Protein 8WBR (pdb70)

InterPro domains:
  IPR006328 L-2-Haloacid dehalogenase [TIGR01428] (43-241)
  IPR006439 HAD hydrolase, subfamily IA [PR00413] (42-53)
  IPR006439 HAD hydrolase, subfamily IA [PR00413] (182-198)
  IPR006439 HAD hydrolase, subfamily IA [PR00413] (200-220)
  IPR006439 HAD hydrolase, subfamily IA [PR00413] (227-240)
  IPR006439 HAD hydrolase, subfamily IA [TIGR01493] (45-230)
  IPR006439 HAD hydrolase, subfamily IA [TIGR01549] (156-232)
  IPR023214 HAD superfamily [G3DSA:3.40.50.1000] (43-249)
  IPR036412 HAD-like superfamily [SSF56784] (43-272)
  IPR051540 S-2-haloalkanoic acid dehalogenase [PTHR43316] (42-272)

Solvent-accessible surface area: 20522 Å² total; per-residue (Å²): 86,42,101,0,0,0,0,10,5,43,0,0,0,0,11,2,29,30,0,0,23,121,62,0,78,60,10,1,76,129,80,74,22,158,20,85,10,45,50,2,4,77,76,0,39,52,52,20,108,70,68,30,63,75,21,89,138,66,125,59,100,73,38,44,16,39,112,3,9,16,43,0,0,59,15,3,2,87,113,36,132,27,0,98,78,3,91,71,72,29,41,71,83,0,18,35,11,6,17,89,6,66,38,44,143,23,0,38,68,0,0,51,43,0,86,92,104,17,20,0,0,0,0,3,38,18,1,0,10,6,4,0,63,5,9,61,119,21,80,8,38,25,12,1,5,0,0,0,19,21,37,153,28,18,10,68,39,79,111,0,1,89,16,0,17,76,1,0,50,16,116,21,93,38,0,0,0,0,0,10,45,22,92,0,0,88,17,0,69,215,73,36,2,67,0,0,0,0,2,14,74,120,4,57,2,89,148,110,206,43,80,32,123,89,41,189,70,24,51,65,66,0,85,21,0,53,72,0,0,39,92,16,44,2,132,192,84,44,101,0,0,0,0,9,5,37,0,0,0,0,13,4,30,25,3,0,21,126,74,0,100,48,18,12,81,124,102,65,45,94,32,82,15,59,60,1,5,93,68,1,62,54,56,21,156,53,40,45,73,47,27,130,69,66,124,53,113,73,32,46,21,38,157,7,5,34,61,0,0,59,32,6,4,87,111,38,126,36,0,93,85,8,87,78,66,28,44,74,91,1,18,40,12,5,19,92,3,79,30,35,144,26,0,39,64,0,0,52,40,0,88,92,108,19,17,0,0,0,0,2,39,14,2,0,11,6,4,0,59,5,8,61,120,20,80,8,40,26,10,3,5,0,0,0,21,21,46,152,30,30,9,70,29,81,108,0,0,87,16,0,16,71,1,0,48,19,109,19,91,36,0,1,0,0,0,12,44,32,100,1,0,86,13,0,71,187,71,37,2,72,0,0,0,0,3,14,68,140,4,75,10,99,150,86,205,40,82,34,130,92,54,190,69,23,50,65,61,0,83,21,0,49,70,0,0,41,90,17,41,2,138,186

Organism: Klebsiella oxytoca (NCBI:txid571)

Nearest PDB structures (foldseek):
  8wbt-assembly1_B  TM=9.938E-01  e=7.915E-47  Klebsiella sp. BK-58
  8wbr-assembly1_B  TM=9.989E-01  e=4.875E-46  Klebsiella sp. BK-58
  8wbs-assembly2_D  TM=9.950E-01  e=3.007E-40  Klebsiella sp. BK-58
  8wmt-assembly1_B  TM=9.712E-01  e=3.614E-31  Bradyrhizobium mercantei
  8wbk-assembly1_A  TM=9.270E-01  e=8.451E-26  Rhodococcus opacus

Sequence (472 aa):
GLKALFFDVQGTLVDFYSTITREGEAFSAVRGFQADWTTVTEQWRAEYRSRLDQVIKGERPWTTTDRIYREALDGILANHPWGASLNSADRDELNSLWSKLIPWDDTAPGLARLRSKYITSTLSNGSMASVLRISKLGALPFDAILTAELVRSSKPDPKVYQLALDSVGIEAHQAMMVACHKYDLQAAKRLGFKVAFIARPFEFGPNKKVDTKPEQYFDYYANSVVELAGMLGALEGLKALFFDVQGTLVDFYSTITREGEAFSAVRGFQADWTTVTEQWRAEYRSRLDQVIKGERPWTTTDRIYREALDGILANHPWGASLNSADRDELNSLWSKLIPWDDTAPGLARLRSKYITSTLSNGSMASVLRISKLGALPFDAILTAELVRSSKPDPKVYQLALDSVGIEAHQAMMVACHKYDLQAAKRLGFKVAFIARPFEFGPNKKVDTKPEQYFDYYANSVVELAGMLGALE

Radius of gyration: 23.88 Å; Cα contacts (8 Å, |Δi|>4): 832; chains: 2; bounding box: 72×47×54 Å

Foldseek 3Di:
DAAEEAEAPQLQWFQLQVLLQVVVQVLCPVLPDDDRRLVVVVQLVVLLVVVVVCCVVVVDPFDASLVSSLVSLVVVLVVDPCSVSQDSVSSNVSSLSLLATETDPQQQVLQVLVVVPHQYEYEAAHGQNSQVSNCVNRVRDHPYYHYCVVVRHHPPPVVSVVVVCVVVVHAACNYEYEYQDVSRRVSSVVRNHAYEHAHRQASSHDPDGDDQDDDPSHPYYYPHSNRVSVVVVRDD/DAAEEAEAPQLLWFQLQVLLQVVVVVLCVVVPDDDDSLVVVVQLVVQLVVVVVCCVVVNDPFDASLVSSLVSNVVVLVVPPCSVVQDSVSSNVSSLSLLQTHTDPQQQVLQVLVVVPHQYEYEYAHGQNSQVSNCVNHVRDHPYYAYCVVVSDGPPPVVSVVCVCVVVVHAALNYEYEYQDVSNQVSSVVRNHAYEHAPRCQNSHPPDDGDQDDDPSHPYYYNHSNRVSVVVVRDD

B-factor: mean 48.33, std 19.16, range [23.2, 154.5]

Secondary structure (DSSP, 8-state):
---EEEE--BTTTEEHHHHHHHHHHHHHHTTT----HHHHHHHHHHHHHHHHHHHHTTSS----HHHHHHHHHHHHHTTSTTSTTS-HHHHHHHHGGGGSPEEPTTHHHHHHHHHTTSEEEEEESS-HHHHHHHHHHHT---SEEEEGGGGT--TT-HHHHHHHHHHHT--GGGEEEEES-HHHHHHHHHTT-EEEEE--TTTT-TT--------TT-SEEESSHHHHHHHTT---/---EEEE--BTTTEEHHHHHHHHHHHHHHHHT----HHHHHHHHHHHHHHHHHHHHHTSS----HHHHHHHHHHHHHTTSGGGGGS-HHHHHHHHGGGGSPEEPTTHHHHHHHHHTTSEEEE-BSS-HHHHHHHHHHTT---SB--BGGGGT--TT-HHHHHHHHHHHT--GGGEEEEES-HHHHHHHHHTT-EEEEE--TTTT-SS--------TT-SEEESSHHHHHHHTT---

Structure (mmCIF, N/CA/C/O backbone):
data_8WBR
#
_entry.id   8WBR
#
_cell.length_a   66.300
_cell.length_b   84.749
_cell.length_c   92.851
_cell.angle_alpha   90.00
_cell.angle_beta   90.00
_cell.angle_gamma   90.00
#
_symmetry.space_group_name_H-M   'P 21 21 21'
#
loop_
_entity.id
_entity.type
_entity.pdbx_description
1 polymer '(S)-2-haloacid dehalogenase'
2 non-polymer 'CALCIUM ION'
3 water water
#
loop_
_atom_site.group_PDB
_atom_site.id
_atom_site.type_symbol
_atom_site.label_atom_id
_atom_site.label_alt_id
_atom_site.label_comp_id
_atom_site.label_asym_id
_atom_site.label_entity_id
_atom_site.label_seq_id
_atom_site.pdbx_PDB_ins_code
_atom_site.Cartn_x
_atom_site.Cart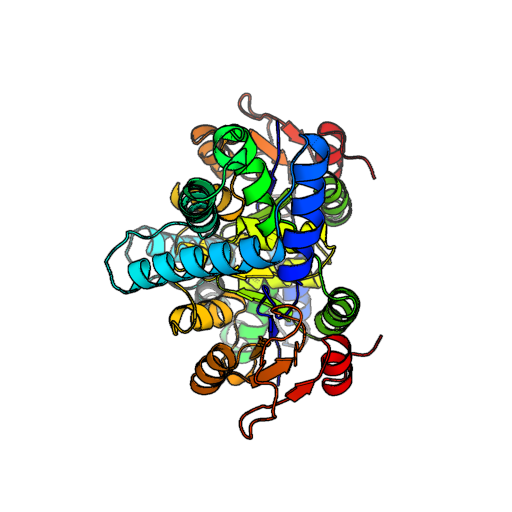n_y
_atom_site.Cartn_z
_atom_site.occupancy
_atom_site.B_iso_or_equiv
_atom_site.auth_seq_id
_atom_site.auth_comp_id
_atom_site.auth_asym_id
_atom_site.auth_atom_id
_atom_site.pdbx_PDB_model_num
ATOM 1 N N . GLY A 1 2 ? -8.774 10.255 -2.622 1.00 63.82 41 GLY A N 1
ATOM 2 C CA . GLY A 1 2 ? -8.872 10.789 -1.276 1.00 56.99 41 GLY A CA 1
ATOM 3 C C . GLY A 1 2 ? -8.321 9.854 -0.218 1.00 47.67 41 GLY A C 1
ATOM 4 O O . GLY A 1 2 ? -8.549 8.645 -0.264 1.00 45.29 41 GLY A O 1
ATOM 5 N N . LEU A 1 3 ? -7.590 10.418 0.739 1.00 46.46 42 LEU A N 1
ATOM 6 C CA . LEU A 1 3 ? -7.007 9.619 1.807 1.00 41.81 42 LEU A CA 1
ATOM 7 C C . LEU A 1 3 ? -8.092 9.140 2.764 1.00 43.05 42 LEU A C 1
ATOM 8 O O . LEU A 1 3 ? -8.978 9.904 3.158 1.00 50.22 42 LEU A O 1
ATOM 13 N N . LYS A 1 4 ? -8.017 7.867 3.142 1.00 41.78 43 LYS A N 1
ATOM 14 C CA . LYS A 1 4 ? -9.015 7.268 4.019 1.00 39.59 43 LYS A CA 1
ATOM 15 C C . LYS A 1 4 ? -8.426 6.635 5.268 1.00 36.21 43 LYS A C 1
ATOM 16 O O . LYS A 1 4 ? -9.019 6.745 6.344 1.00 33.88 43 LYS A O 1
ATOM 22 N N . ALA A 1 5 ? -7.275 5.974 5.166 1.00 34.23 44 ALA A N 1
ATOM 23 C CA . ALA A 1 5 ? -6.676 5.307 6.311 1.00 32.51 44 ALA A CA 1
ATOM 24 C C . ALA A 1 5 ? -5.200 5.654 6.417 1.00 32.15 44 ALA A C 1
ATOM 25 O O . ALA A 1 5 ? -4.501 5.766 5.405 1.00 29.80 44 ALA A O 1
ATOM 27 N N . LEU A 1 6 ? -4.738 5.824 7.652 1.00 28.51 45 LEU A N 1
ATOM 28 C CA . LEU A 1 6 ? -3.338 6.077 7.957 1.00 29.61 45 LEU A CA 1
ATOM 29 C C . LEU A 1 6 ? -2.797 4.909 8.764 1.00 30.81 45 LEU A C 1
ATOM 30 O O . LEU A 1 6 ? -3.417 4.489 9.747 1.00 29.15 45 LEU A O 1
ATOM 35 N N . PHE A 1 7 ? -1.648 4.385 8.348 1.00 32.86 46 PHE A N 1
ATOM 36 C CA . PHE A 1 7 ? -0.999 3.275 9.029 1.00 34.41 46 PHE A CA 1
ATOM 37 C C . PHE A 1 7 ? 0.341 3.747 9.568 1.00 31.23 46 PHE A C 1
ATOM 38 O O . PHE A 1 7 ? 1.138 4.338 8.831 1.00 26.98 46 PHE A O 1
ATOM 46 N N . PHE A 1 8 ? 0.582 3.490 10.848 1.00 27.68 47 PHE A N 1
ATOM 47 C CA . PHE A 1 8 ? 1.723 4.043 11.561 1.00 32.17 47 PHE A CA 1
ATOM 48 C C . PHE A 1 8 ? 2.703 2.941 11.935 1.00 30.03 47 PHE A C 1
ATOM 49 O O . PHE A 1 8 ? 2.307 1.909 12.488 1.00 25.36 47 PHE A O 1
ATOM 57 N N . ASP A 1 9 ? 3.976 3.163 11.631 1.00 30.16 48 ASP A N 1
ATOM 58 C CA . ASP A 1 9 ? 5.024 2.435 12.326 1.00 34.90 48 ASP A CA 1
ATOM 59 C C . ASP A 1 9 ? 5.036 2.879 13.784 1.00 30.98 48 ASP A C 1
ATOM 60 O O . ASP A 1 9 ? 4.626 3.995 14.116 1.00 23.54 48 ASP A O 1
ATOM 65 N N . VAL A 1 10 ? 5.483 1.990 14.667 1.00 25.95 49 VAL A N 1
ATOM 66 C CA . VAL A 1 10 ? 5.387 2.254 16.099 1.00 32.22 49 VAL A CA 1
ATOM 67 C C . VAL A 1 10 ? 6.764 2.541 16.684 1.00 30.11 49 VAL A C 1
ATOM 68 O O . VAL A 1 10 ? 7.054 3.671 17.092 1.00 28.93 49 VAL A O 1
ATOM 72 N N . GLN A 1 11 ? 7.614 1.519 16.735 1.00 29.76 50 GLN A N 1
ATOM 73 C CA . GLN A 1 11 ? 8.922 1.651 17.362 1.00 32.80 50 GLN A CA 1
ATOM 74 C C . GLN A 1 11 ? 9.755 2.700 16.637 1.00 33.03 50 GLN A C 1
ATOM 75 O O . GLN A 1 11 ? 10.028 2.571 15.439 1.00 35.61 50 GLN A O 1
ATOM 81 N N . GLY A 1 12 ? 10.147 3.734 17.360 1.00 33.21 51 GLY A N 1
ATOM 82 C CA . GLY A 1 12 ? 10.882 4.857 16.783 1.00 32.35 51 GLY A CA 1
ATOM 83 C C . GLY A 1 12 ? 9.991 5.930 16.194 1.00 33.95 51 GLY A C 1
ATOM 84 O O . GLY A 1 12 ? 10.151 7.111 16.498 1.00 28.61 51 GLY A O 1
ATOM 85 N N . THR A 1 13 ? 9.038 5.526 15.352 1.00 32.29 52 THR A N 1
ATOM 86 C CA . THR A 1 13 ? 8.151 6.492 14.714 1.00 28.51 52 THR A CA 1
ATOM 87 C C . THR A 1 13 ? 7.232 7.157 15.730 1.00 27.68 52 THR A C 1
ATOM 88 O O . THR A 1 13 ? 7.037 8.378 15.694 1.00 25.85 52 THR A O 1
ATOM 92 N N . LEU A 1 14 ? 6.669 6.374 16.651 1.00 25.41 53 LEU A N 1
ATOM 93 C CA . LEU A 1 14 ? 5.727 6.888 17.632 1.00 24.67 53 LEU A CA 1
ATOM 94 C C . LEU A 1 14 ? 6.221 6.814 19.067 1.00 28.74 53 LEU A C 1
ATOM 95 O O . LEU A 1 14 ? 5.741 7.591 19.900 1.00 29.09 53 LEU A O 1
ATOM 100 N N . VAL A 1 15 ? 7.148 5.913 19.384 1.00 29.09 54 VAL A N 1
ATOM 101 C CA . VAL A 1 15 ? 7.594 5.718 20.756 1.00 30.15 54 VAL A CA 1
ATOM 102 C C . VAL A 1 15 ? 9.114 5.760 20.806 1.00 33.40 54 VAL A C 1
ATOM 103 O O . VAL A 1 15 ? 9.802 5.427 19.837 1.00 28.85 54 VAL A O 1
ATOM 107 N N . ASP A 1 16 ? 9.630 6.173 21.962 1.00 33.82 55 ASP A N 1
ATOM 108 C CA . ASP A 1 16 ? 11.060 6.393 22.166 1.00 26.97 55 ASP A CA 1
ATOM 109 C C . ASP A 1 16 ? 11.617 5.193 22.926 1.00 29.06 55 ASP A C 1
ATOM 110 O O . ASP A 1 16 ? 11.698 5.179 24.154 1.00 36.69 55 ASP A O 1
ATOM 115 N N . PHE A 1 17 ? 12.007 4.163 22.168 1.00 26.28 56 PHE A N 1
ATOM 116 C CA . PHE A 1 17 ? 12.549 2.964 22.799 1.00 32.77 56 PHE A CA 1
ATOM 117 C C . PHE A 1 17 ? 13.891 3.236 23.464 1.00 32.49 56 PHE A C 1
ATOM 118 O O . PHE A 1 17 ? 14.202 2.633 24.497 1.00 35.18 56 PHE A O 1
ATOM 126 N N . TYR A 1 18 ? 14.695 4.137 22.894 1.00 28.02 57 TYR A N 1
ATOM 127 C CA . TYR A 1 18 ? 16.001 4.427 23.477 1.00 31.25 57 TYR A CA 1
ATOM 128 C C . TYR A 1 18 ? 15.862 4.944 24.904 1.00 35.62 57 TYR A C 1
ATOM 129 O O . TYR A 1 18 ? 16.532 4.457 25.822 1.00 29.72 57 TYR A O 1
ATOM 138 N N . SER A 1 19 ? 14.995 5.939 25.109 1.00 33.39 58 SER A N 1
ATOM 139 C CA . SER A 1 19 ? 14.823 6.492 26.447 1.00 35.19 58 SER A CA 1
ATOM 140 C C . SE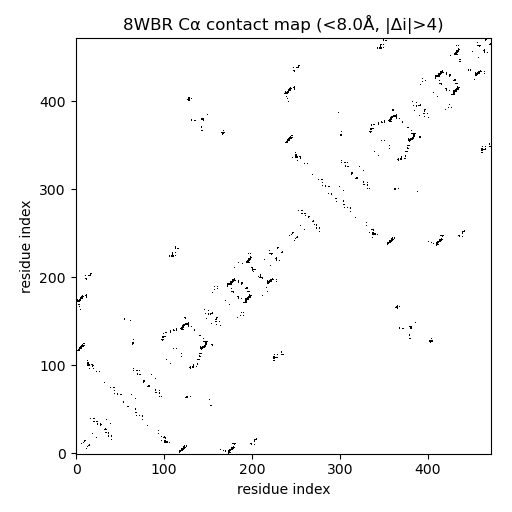R A 1 19 ? 14.155 5.498 27.384 1.00 31.25 58 SER A C 1
ATOM 141 O O . SER A 1 19 ? 14.444 5.494 28.585 1.00 34.34 58 SER A O 1
ATOM 144 N N . THR A 1 20 ? 13.265 4.652 26.861 1.00 27.94 59 THR A N 1
ATOM 145 C CA . THR A 1 20 ? 12.615 3.657 27.706 1.00 32.81 59 THR A CA 1
ATOM 146 C C . THR A 1 20 ? 13.621 2.635 28.219 1.00 29.52 59 THR A C 1
ATOM 147 O O . THR A 1 20 ? 13.680 2.360 29.421 1.00 35.39 59 THR A O 1
ATOM 151 N N . ILE A 1 21 ? 14.433 2.071 27.323 1.00 29.25 60 ILE A N 1
ATOM 152 C CA . ILE A 1 21 ? 15.370 1.026 27.726 1.00 31.09 60 ILE A CA 1
ATOM 153 C C . ILE A 1 21 ? 16.427 1.584 28.674 1.00 32.01 60 ILE A C 1
ATOM 154 O O . ILE A 1 21 ? 16.718 0.989 29.717 1.00 30.15 60 ILE A O 1
ATOM 159 N N . THR A 1 22 ? 17.011 2.736 28.332 1.00 29.72 61 THR A N 1
ATOM 160 C CA . THR A 1 22 ? 18.115 3.268 29.129 1.00 35.48 61 THR A CA 1
ATOM 161 C C . THR A 1 22 ? 17.671 3.631 30.543 1.00 41.67 61 THR A C 1
ATOM 162 O O . THR A 1 22 ? 18.367 3.317 31.515 1.00 53.95 61 THR A O 1
ATOM 166 N N . ARG A 1 23 ? 16.522 4.299 30.680 1.00 40.14 62 ARG A N 1
ATOM 167 C CA . ARG A 1 23 ? 16.051 4.714 32.002 1.00 44.98 62 ARG A CA 1
ATOM 168 C C . ARG A 1 23 ? 15.469 3.548 32.785 1.00 44.51 62 ARG A C 1
ATOM 169 O O . ARG A 1 23 ? 15.756 3.383 33.975 1.00 56.47 62 ARG A O 1
ATOM 177 N N . GLU A 1 24 ? 14.575 2.781 32.160 1.00 38.70 63 GLU A N 1
ATOM 178 C CA . GLU A 1 24 ? 13.984 1.644 32.855 1.00 40.95 63 GLU A CA 1
ATOM 179 C C . GLU A 1 24 ? 15.023 0.571 33.134 1.00 38.36 63 GLU A C 1
ATOM 180 O O . GLU A 1 24 ? 14.937 -0.116 34.156 1.00 40.75 63 GLU A O 1
ATOM 186 N N . GLY A 1 25 ? 16.003 0.408 32.244 1.00 38.00 64 GLY A N 1
ATOM 187 C CA . GLY A 1 25 ? 17.112 -0.479 32.546 1.00 38.69 64 GLY A CA 1
ATOM 188 C C . GLY A 1 25 ? 17.929 0.010 33.727 1.00 39.61 64 GLY A C 1
ATOM 189 O O . GLY A 1 25 ? 18.358 -0.783 34.569 1.00 46.47 64 GLY A O 1
ATOM 190 N N . GLU A 1 26 ? 18.142 1.325 33.812 1.00 42.39 65 GLU A N 1
ATOM 191 C CA . GLU A 1 26 ? 18.868 1.892 34.944 1.00 48.53 65 GLU A CA 1
ATOM 192 C C . GLU A 1 26 ? 18.107 1.672 36.246 1.00 47.05 65 GLU A C 1
ATOM 193 O O . GLU A 1 26 ? 18.685 1.243 37.252 1.00 45.17 65 GLU A O 1
ATOM 199 N N . ALA A 1 27 ? 16.804 1.968 36.247 1.00 46.31 66 ALA A N 1
ATOM 200 C CA . ALA A 1 27 ? 15.988 1.709 37.429 1.00 49.47 66 ALA A CA 1
ATOM 201 C C . ALA A 1 27 ? 15.981 0.226 37.775 1.00 49.66 66 ALA A C 1
ATOM 202 O O . ALA A 1 27 ? 16.071 -0.148 38.950 1.00 57.00 66 ALA A O 1
ATOM 204 N N . PHE A 1 28 ? 15.878 -0.630 36.755 1.00 48.99 67 PHE A N 1
ATOM 205 C CA . PHE A 1 28 ? 15.951 -2.075 36.954 1.00 49.85 67 PHE A CA 1
ATOM 206 C C . PHE A 1 28 ? 17.257 -2.485 37.620 1.00 51.93 67 PHE A C 1
ATOM 207 O O . PHE A 1 28 ? 17.283 -3.444 38.400 1.00 55.75 67 PHE A O 1
ATOM 215 N N . SER A 1 29 ? 18.342 -1.766 37.336 1.00 49.17 68 SER A N 1
ATOM 216 C CA . SER A 1 29 ? 19.657 -2.128 37.845 1.00 46.40 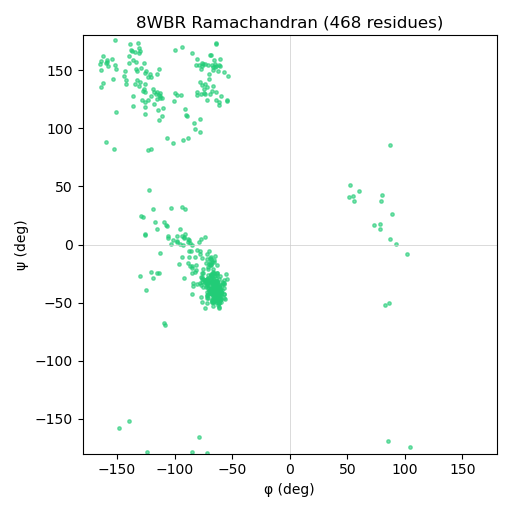68 SER A CA 1
ATOM 217 C C . SER A 1 29 ? 19.927 -1.588 39.243 1.00 50.03 68 SER A C 1
ATOM 218 O O . SER A 1 29 ? 20.829 -2.092 39.920 1.00 55.23 68 SER A O 1
ATOM 221 N N . ALA A 1 30 ? 19.171 -0.582 39.688 1.00 51.66 69 ALA A N 1
ATOM 222 C CA . ALA A 1 30 ? 19.457 0.047 40.974 1.00 54.42 69 ALA A CA 1
ATOM 223 C C . ALA A 1 30 ? 19.255 -0.925 42.130 1.00 58.36 69 ALA A C 1
ATOM 224 O O . ALA A 1 30 ? 20.090 -1.000 43.039 1.00 68.45 69 ALA A O 1
ATOM 226 N N . VAL A 1 31 ? 18.155 -1.687 42.110 1.00 53.06 70 VAL A N 1
ATOM 227 C CA . VAL A 1 31 ? 17.835 -2.590 43.212 1.00 56.71 70 VAL A CA 1
ATOM 228 C C . VAL A 1 31 ? 18.455 -3.970 43.047 1.00 55.75 70 VAL A C 1
ATOM 229 O O . VAL A 1 31 ? 18.216 -4.851 43.885 1.00 58.91 70 VAL A O 1
ATOM 233 N N . ARG A 1 32 ? 19.234 -4.193 41.992 1.00 54.74 71 ARG A N 1
ATOM 234 C CA . ARG A 1 32 ? 19.889 -5.474 41.770 1.00 57.56 71 ARG A CA 1
ATOM 235 C C . ARG A 1 32 ? 21.405 -5.403 41.885 1.00 57.69 71 ARG A C 1
ATOM 236 O O . ARG A 1 32 ? 22.060 -6.448 41.849 1.00 64.14 71 ARG A O 1
ATOM 244 N N . GLY A 1 33 ? 21.979 -4.212 42.022 1.00 52.85 72 GLY A N 1
ATOM 245 C CA . GLY A 1 33 ? 23.369 -4.099 42.405 1.00 54.80 72 GLY A CA 1
ATOM 246 C C . GLY A 1 33 ? 24.359 -4.092 41.268 1.00 53.24 72 GLY A C 1
ATOM 247 O O . GLY A 1 33 ? 25.517 -4.472 41.470 1.00 60.81 72 GLY A O 1
ATOM 248 N N . PHE A 1 34 ? 23.955 -3.666 40.075 1.00 53.56 73 PHE A N 1
ATOM 249 C CA . PHE A 1 34 ? 24.914 -3.490 38.993 1.00 50.40 73 PHE A CA 1
ATOM 250 C C . PHE A 1 34 ? 24.695 -2.155 38.295 1.00 53.40 73 PHE A C 1
ATOM 251 O O . PHE A 1 34 ? 23.579 -1.633 38.246 1.00 46.41 73 PHE A O 1
ATOM 259 N N . GLN A 1 35 ? 25.779 -1.609 37.745 1.00 53.90 74 GLN A N 1
ATOM 260 C CA . GLN A 1 35 ? 25.720 -0.414 36.913 1.00 54.15 74 GLN A CA 1
ATOM 261 C C . GLN A 1 35 ? 26.232 -0.754 35.522 1.00 52.22 74 GLN A C 1
ATOM 262 O O . GLN A 1 35 ? 27.271 -1.406 35.380 1.00 56.96 74 GLN A O 1
ATOM 268 N N . ALA A 1 36 ? 25.503 -0.315 34.501 1.00 46.01 75 ALA A N 1
ATOM 269 C CA . ALA A 1 36 ? 25.880 -0.587 33.125 1.00 42.14 75 ALA A CA 1
ATOM 270 C C . ALA A 1 36 ? 25.626 0.650 32.279 1.00 44.49 75 ALA A C 1
ATOM 271 O O . ALA A 1 36 ? 24.809 1.509 32.622 1.00 45.57 75 ALA A O 1
ATOM 273 N N . ASP A 1 37 ? 26.352 0.739 31.169 1.00 46.43 76 ASP A N 1
ATOM 274 C CA . ASP A 1 37 ? 26.096 1.777 30.177 1.00 44.48 76 ASP A CA 1
ATOM 275 C C . ASP A 1 37 ? 24.942 1.289 29.314 1.00 41.89 76 ASP A C 1
ATOM 276 O O . ASP A 1 37 ? 25.132 0.488 28.396 1.00 37.79 76 ASP A O 1
ATOM 281 N N . TRP A 1 38 ? 23.738 1.776 29.603 1.00 41.75 77 TRP A N 1
ATOM 282 C CA . TRP A 1 38 ? 22.550 1.275 28.927 1.00 39.20 77 TRP A CA 1
ATOM 283 C C . TRP A 1 38 ? 22.393 1.807 27.509 1.00 42.57 77 TRP A C 1
ATOM 284 O O . TRP A 1 38 ? 21.553 1.287 26.768 1.00 42.81 77 TRP A O 1
ATOM 295 N N . THR A 1 39 ? 23.174 2.814 27.104 1.00 42.77 78 THR A N 1
ATOM 296 C CA . THR A 1 39 ? 23.167 3.200 25.696 1.00 50.42 78 THR A CA 1
ATOM 297 C C . THR A 1 39 ? 23.849 2.142 24.836 1.00 49.02 78 THR A C 1
ATOM 298 O O . THR A 1 39 ? 23.444 1.925 23.688 1.00 51.55 78 THR A O 1
ATOM 302 N N . THR A 1 40 ? 24.858 1.454 25.380 1.00 43.98 79 THR A N 1
ATOM 303 C CA . THR A 1 40 ? 25.506 0.379 24.639 1.00 41.86 79 THR A CA 1
ATOM 304 C C . THR A 1 40 ? 24.744 -0.930 24.792 1.00 35.97 79 THR A C 1
ATOM 305 O O . THR A 1 40 ? 24.672 -1.722 23.847 1.00 39.07 79 THR A O 1
ATOM 309 N N . VAL A 1 41 ? 24.175 -1.172 25.976 1.00 39.56 80 VAL A N 1
ATOM 310 C CA . VAL A 1 41 ? 23.329 -2.346 26.170 1.00 40.72 80 VAL A CA 1
ATOM 311 C C . VAL A 1 41 ? 22.147 -2.310 25.210 1.00 40.53 80 VAL A C 1
ATOM 312 O O . VAL A 1 41 ? 21.764 -3.336 24.634 1.00 39.41 80 VAL A O 1
ATOM 316 N N . THR A 1 42 ? 21.561 -1.127 25.015 1.00 38.02 81 THR A N 1
ATOM 317 C CA . THR A 1 42 ? 20.428 -0.994 24.104 1.00 40.80 81 THR A CA 1
ATOM 318 C C . THR A 1 42 ? 20.815 -1.383 22.684 1.00 42.48 81 THR A C 1
ATOM 319 O O . THR A 1 42 ? 20.173 -2.242 22.067 1.00 37.89 81 THR A O 1
ATOM 323 N N . GLU A 1 43 ? 21.870 -0.763 22.144 1.00 36.58 82 GLU A N 1
ATOM 324 C CA . GLU A 1 43 ? 22.237 -1.048 20.761 1.00 44.83 82 GLU A CA 1
ATOM 325 C C . GLU A 1 43 ? 22.819 -2.448 20.605 1.00 37.29 82 GLU A C 1
ATOM 326 O O . GLU A 1 43 ? 22.732 -3.030 19.519 1.00 38.90 82 GLU A O 1
ATOM 332 N N . GLN A 1 44 ? 23.414 -3.004 21.665 1.00 34.88 83 GLN A N 1
ATOM 333 C CA . GLN A 1 44 ? 23.782 -4.417 21.633 1.00 34.02 83 GLN A CA 1
ATOM 334 C C . GLN A 1 44 ? 22.541 -5.295 21.559 1.00 32.99 83 GLN A C 1
ATOM 335 O O . GLN A 1 44 ? 22.515 -6.288 20.823 1.00 32.96 83 GLN A O 1
ATOM 341 N N . TRP A 1 45 ? 21.505 -4.939 22.319 1.00 34.42 84 TRP A N 1
ATOM 342 C CA . TRP A 1 45 ? 20.258 -5.696 22.308 1.00 37.17 84 TRP A CA 1
ATOM 343 C C . TRP A 1 45 ? 19.620 -5.679 20.924 1.00 39.24 84 TRP A C 1
ATOM 344 O O . TRP A 1 45 ? 19.256 -6.729 20.382 1.00 38.07 84 TRP A O 1
ATOM 355 N N . ARG A 1 46 ? 19.482 -4.489 20.335 1.00 32.98 85 ARG A N 1
ATOM 356 C CA . ARG A 1 46 ? 18.832 -4.378 19.034 1.00 38.59 85 ARG A CA 1
ATOM 357 C C . ARG A 1 46 ? 19.664 -5.031 17.938 1.00 38.50 85 ARG A C 1
ATOM 358 O O . ARG A 1 46 ? 19.112 -5.652 17.022 1.00 38.16 85 ARG A O 1
ATOM 366 N N . ALA A 1 47 ? 20.991 -4.897 18.008 1.00 38.38 86 ALA A N 1
ATOM 367 C CA . ALA A 1 47 ? 21.848 -5.591 17.052 1.00 40.91 86 ALA A CA 1
ATOM 368 C C . ALA A 1 47 ? 21.696 -7.100 17.182 1.00 39.08 86 ALA A C 1
ATOM 369 O O . ALA A 1 47 ? 21.620 -7.814 16.176 1.00 41.84 86 ALA A O 1
ATOM 371 N N . GLU A 1 48 ? 21.649 -7.604 18.416 1.00 36.63 87 GLU A N 1
ATOM 372 C CA . GLU A 1 48 ? 21.408 -9.027 18.630 1.00 38.29 87 GLU A CA 1
ATOM 373 C C . GLU A 1 48 ? 20.024 -9.425 18.133 1.00 34.05 87 GLU A C 1
ATOM 374 O O . GLU A 1 48 ? 19.859 -10.462 17.481 1.00 37.73 87 GLU A O 1
ATOM 380 N N . TYR A 1 49 ? 19.013 -8.607 18.436 1.00 35.34 88 TYR A N 1
ATOM 381 C CA . TYR A 1 49 ? 17.660 -8.894 17.967 1.00 39.22 88 TYR A CA 1
ATOM 382 C C . TYR A 1 49 ? 17.602 -8.916 16.446 1.00 44.16 88 TYR A C 1
ATOM 383 O O . TYR A 1 49 ? 17.051 -9.846 15.845 1.00 35.41 88 TYR A O 1
ATOM 392 N N . ARG A 1 50 ? 18.168 -7.889 15.806 1.00 37.79 89 ARG A N 1
ATOM 393 C CA . ARG A 1 50 ? 18.117 -7.796 14.351 1.00 41.37 89 ARG A CA 1
ATOM 394 C C . ARG A 1 50 ? 18.838 -8.958 13.683 1.00 43.69 89 ARG A C 1
ATOM 395 O O . ARG A 1 50 ? 18.422 -9.413 12.611 1.00 44.88 89 ARG A O 1
ATOM 403 N N . SER A 1 51 ? 19.915 -9.454 14.297 1.00 42.35 90 SER A N 1
ATOM 404 C CA . SER A 1 51 ? 20.637 -10.575 13.707 1.00 44.62 90 SER A CA 1
ATOM 405 C C . SER A 1 51 ? 19.838 -11.867 13.817 1.00 42.82 90 SER A C 1
ATOM 406 O O . SER A 1 51 ? 19.773 -12.645 12.859 1.00 45.16 90 SER A O 1
ATOM 409 N N . ARG A 1 52 ? 19.226 -12.115 14.978 1.00 39.22 91 ARG A N 1
ATOM 410 C CA . ARG A 1 52 ? 18.372 -13.290 15.121 1.00 43.43 91 ARG A CA 1
ATOM 411 C C . ARG A 1 52 ? 17.116 -13.173 14.269 1.00 45.70 91 ARG A C 1
ATOM 412 O O . ARG A 1 52 ? 16.620 -14.183 13.756 1.00 50.23 91 ARG A O 1
ATOM 420 N N . LEU A 1 53 ? 16.592 -11.956 14.108 1.00 45.60 92 LEU A N 1
ATOM 421 C CA . LEU A 1 53 ? 15.442 -11.753 13.234 1.00 45.50 92 LEU A CA 1
ATOM 422 C C . LEU A 1 53 ? 15.791 -12.065 11.786 1.00 49.67 92 LEU A C 1
ATOM 423 O O . LEU A 1 53 ? 15.014 -12.714 11.076 1.00 48.86 92 LEU A O 1
ATOM 428 N N . ASP A 1 54 ? 16.960 -11.611 11.328 1.00 45.04 93 ASP A N 1
ATOM 429 C CA . ASP A 1 54 ? 17.373 -11.904 9.962 1.00 52.04 93 ASP A CA 1
ATOM 430 C C . ASP A 1 54 ? 17.563 -13.398 9.731 1.00 49.85 93 ASP A C 1
ATOM 431 O O . ASP A 1 54 ? 17.409 -13.858 8.597 1.00 52.93 93 ASP A O 1
ATOM 436 N N . GLN A 1 55 ? 17.869 -14.169 10.776 1.00 47.84 94 GLN A N 1
ATOM 437 C CA . GLN A 1 55 ? 17.912 -15.621 10.623 1.00 49.45 94 GLN A CA 1
ATOM 438 C C . GLN A 1 55 ? 16.519 -16.187 10.372 1.00 52.21 94 GLN A C 1
ATOM 439 O O . GLN A 1 55 ? 16.359 -17.136 9.595 1.00 60.78 94 GLN A O 1
ATOM 445 N N . VAL A 1 56 ? 15.502 -15.620 11.024 1.00 51.65 95 VAL A N 1
ATOM 446 C CA . VAL A 1 56 ? 14.125 -16.033 10.763 1.00 56.41 95 VAL A CA 1
ATOM 447 C C . VAL A 1 56 ? 13.742 -15.714 9.325 1.00 59.25 95 VAL A C 1
ATOM 448 O O . VAL A 1 56 ? 13.117 -16.530 8.636 1.00 59.67 95 VAL A O 1
ATOM 452 N N . ILE A 1 57 ? 14.121 -14.527 8.846 1.00 57.83 96 ILE A N 1
ATOM 453 C CA . ILE A 1 57 ? 13.769 -14.120 7.488 1.00 61.91 96 ILE A CA 1
ATOM 454 C C . ILE A 1 57 ? 14.491 -14.991 6.467 1.00 64.06 96 ILE A C 1
ATOM 455 O O . ILE A 1 57 ? 13.877 -15.526 5.536 1.00 66.75 96 ILE A O 1
ATOM 460 N N . LYS A 1 58 ? 15.805 -15.151 6.626 1.00 71.61 97 LYS A N 1
ATOM 461 C CA . LYS A 1 58 ? 16.551 -15.973 5.669 1.00 73.69 97 LYS A CA 1
ATOM 462 C C . LYS A 1 58 ? 16.291 -17.476 5.831 1.00 73.36 97 LYS A C 1
ATOM 463 O O . LYS A 1 58 ? 16.960 -18.268 5.149 1.00 77.00 97 LYS A O 1
ATOM 469 N N . GLY A 1 59 ? 15.359 -17.891 6.686 1.00 68.43 98 GLY A N 1
ATOM 470 C CA . GLY A 1 59 ? 14.994 -19.288 6.802 1.00 70.57 98 GLY A CA 1
ATOM 471 C C . GLY A 1 59 ? 15.947 -20.151 7.595 1.00 70.87 98 GLY A C 1
ATOM 472 O O . GLY A 1 59 ? 15.842 -21.381 7.529 1.00 74.16 98 GLY A O 1
ATOM 473 N N . GLU A 1 60 ? 16.871 -19.554 8.345 1.00 68.08 99 GLU A N 1
ATOM 474 C CA . GLU A 1 60 ? 17.844 -20.298 9.132 1.00 68.92 99 GLU A CA 1
ATOM 475 C C . GLU A 1 60 ? 17.374 -20.564 10.556 1.00 65.93 99 GLU A C 1
ATOM 476 O O . GLU A 1 60 ? 18.142 -21.103 11.360 1.00 68.15 99 GLU A O 1
ATOM 482 N N . ARG A 1 61 ? 16.131 -20.203 10.885 1.00 61.28 100 ARG A N 1
ATOM 483 C CA . ARG A 1 61 ? 15.615 -20.315 12.241 1.00 62.98 100 ARG A CA 1
ATOM 484 C C . ARG A 1 61 ? 14.100 -20.252 12.167 1.00 61.77 100 ARG A C 1
ATOM 485 O O . ARG A 1 61 ? 13.571 -19.451 11.384 1.00 57.36 100 ARG A O 1
ATOM 493 N N . PRO A 1 62 ? 13.376 -21.068 12.932 1.00 65.87 101 PRO A N 1
ATOM 494 C CA . PRO A 1 62 ? 11.913 -21.064 12.829 1.00 64.53 101 PRO A CA 1
ATOM 495 C C . PRO A 1 62 ? 11.319 -19.742 13.288 1.00 60.40 101 PRO A C 1
ATOM 496 O O . PRO A 1 62 ? 11.931 -18.970 14.029 1.00 54.82 101 PRO A O 1
ATOM 500 N N . TRP A 1 63 ? 10.097 -19.489 12.828 1.00 63.93 102 TRP A N 1
ATOM 501 C CA . TRP A 1 63 ? 9.419 -18.243 13.156 1.00 54.08 102 TRP A CA 1
ATOM 502 C C . TRP A 1 63 ? 8.936 -18.259 14.600 1.00 49.38 102 TRP A C 1
ATOM 503 O O . TRP A 1 63 ? 8.347 -19.242 15.060 1.00 55.50 102 TRP A O 1
ATOM 514 N N . THR A 1 64 ? 9.187 -17.163 15.313 1.00 44.23 103 THR A N 1
ATOM 515 C CA . THR A 1 64 ? 8.617 -16.929 16.631 1.00 51.47 103 THR A CA 1
ATOM 516 C C . THR A 1 64 ? 8.196 -15.469 16.721 1.00 52.16 103 THR A C 1
ATOM 517 O O . THR A 1 64 ? 8.472 -14.663 15.828 1.00 50.69 103 THR A O 1
ATOM 521 N N . THR A 1 65 ? 7.520 -15.132 17.816 1.00 45.76 104 THR A N 1
ATOM 522 C CA . THR A 1 65 ? 7.073 -13.764 18.014 1.00 41.09 104 THR A CA 1
ATOM 523 C C . THR A 1 65 ? 8.262 -12.836 18.250 1.00 43.74 104 THR A C 1
ATOM 524 O O . THR A 1 65 ? 9.376 -13.267 18.562 1.00 46.22 104 THR A O 1
ATOM 528 N N . THR A 1 66 ? 8.005 -11.536 18.087 1.00 39.67 105 THR A N 1
ATOM 529 C CA . THR A 1 66 ? 9.044 -10.535 18.309 1.00 39.29 105 THR A CA 1
ATOM 530 C C . THR A 1 66 ? 9.521 -10.548 19.756 1.00 37.79 105 THR A C 1
ATOM 531 O O . THR A 1 66 ? 10.719 -10.401 20.024 1.00 39.30 105 THR A O 1
ATOM 535 N N . ASP A 1 67 ? 8.595 -10.731 20.701 1.00 31.41 106 ASP A N 1
ATOM 536 C CA . ASP A 1 67 ? 8.962 -10.745 22.114 1.00 34.67 106 ASP A CA 1
ATOM 537 C C . ASP A 1 67 ? 9.918 -11.888 22.426 1.00 34.37 106 ASP A C 1
ATOM 538 O O . ASP A 1 67 ? 10.830 -11.738 23.247 1.00 34.06 106 ASP A O 1
ATOM 543 N N . ARG A 1 68 ? 9.723 -13.041 21.781 1.00 34.15 107 ARG A N 1
ATOM 544 C CA . ARG A 1 68 ? 10.593 -14.185 22.026 1.00 33.39 107 ARG A CA 1
ATOM 545 C C . ARG A 1 68 ? 11.986 -13.962 21.447 1.00 38.64 107 ARG A C 1
ATOM 546 O O . ARG A 1 68 ? 12.976 -14.428 22.023 1.00 37.68 107 ARG A O 1
ATOM 554 N N . ILE A 1 69 ? 12.089 -13.249 20.322 1.00 35.28 108 ILE A N 1
ATOM 555 C CA . ILE A 1 69 ? 13.406 -12.942 19.771 1.00 34.48 108 ILE A CA 1
ATOM 556 C C . ILE A 1 69 ? 14.133 -11.947 20.666 1.00 32.47 108 ILE A C 1
ATOM 557 O O . ILE A 1 69 ? 15.337 -12.081 20.914 1.00 32.08 108 ILE A O 1
ATOM 562 N N . TYR A 1 70 ? 13.416 -10.936 21.164 1.00 28.69 109 TYR A N 1
ATOM 563 C CA . TYR A 1 70 ? 14.006 -10.004 22.119 1.00 31.34 109 TYR A CA 1
ATOM 564 C C . TYR A 1 70 ? 14.471 -10.727 23.376 1.00 29.33 109 TYR A C 1
ATOM 565 O O . TYR A 1 70 ? 15.540 -10.425 23.919 1.00 30.84 109 TYR A O 1
ATOM 574 N N . ARG A 1 71 ? 13.672 -11.683 23.854 1.00 31.83 110 ARG A N 1
ATOM 575 C CA . ARG A 1 71 ? 14.019 -12.415 25.066 1.00 33.97 110 ARG A CA 1
ATOM 576 C C . ARG A 1 71 ? 15.269 -13.263 24.862 1.00 34.86 110 ARG A C 1
ATOM 577 O O . ARG A 1 71 ? 16.107 -13.372 25.764 1.00 35.73 110 ARG A O 1
ATOM 585 N N . GLU A 1 72 ? 15.412 -13.870 23.683 1.00 33.46 111 GLU A N 1
ATOM 586 C CA . GLU A 1 72 ? 16.593 -14.680 23.405 1.00 35.90 111 GLU A CA 1
ATOM 587 C C . GLU A 1 72 ? 17.803 -13.809 23.093 1.00 34.84 111 GLU A C 1
ATOM 588 O O . GLU A 1 72 ? 18.933 -14.165 23.447 1.00 34.79 111 GLU A O 1
ATOM 594 N N . ALA A 1 73 ? 17.588 -12.671 22.429 1.00 36.57 112 ALA A N 1
ATOM 595 C CA . ALA A 1 73 ? 18.673 -11.713 22.249 1.00 33.94 112 ALA A CA 1
ATOM 596 C C . ALA A 1 73 ? 19.182 -11.214 23.594 1.00 34.24 112 ALA A C 1
ATOM 597 O O . ALA A 1 73 ? 20.387 -11.002 23.771 1.00 40.57 112 ALA A O 1
ATOM 599 N N . LEU A 1 74 ? 18.275 -11.029 24.557 1.00 34.22 113 LEU A N 1
ATOM 600 C CA . LEU A 1 74 ? 18.685 -10.599 25.890 1.00 31.89 113 LEU A CA 1
ATOM 601 C C . LEU A 1 74 ? 19.582 -11.637 26.550 1.00 38.06 113 LEU A C 1
ATOM 602 O O . LEU A 1 74 ? 20.603 -11.289 27.152 1.00 44.40 113 LEU A O 1
ATOM 607 N N . ASP A 1 75 ? 19.217 -12.919 26.449 1.00 36.19 114 ASP A N 1
ATOM 608 C CA . ASP A 1 75 ? 20.107 -13.977 26.917 1.00 38.41 114 ASP A CA 1
ATOM 609 C C . ASP A 1 75 ? 21.456 -13.903 26.215 1.00 41.13 114 ASP A C 1
ATOM 610 O O . ASP A 1 75 ? 22.495 -14.209 26.813 1.00 42.64 114 ASP A O 1
ATOM 615 N N . GLY A 1 76 ? 21.460 -13.492 24.946 1.00 39.40 115 GLY A N 1
ATOM 616 C CA . GLY A 1 76 ? 22.712 -13.395 24.215 1.00 46.07 115 GLY A CA 1
ATOM 617 C C . GLY A 1 76 ? 23.620 -12.306 24.753 1.00 44.33 115 GLY A C 1
ATOM 618 O O . GLY A 1 76 ? 24.814 -12.528 24.973 1.00 44.71 115 GLY A O 1
ATOM 619 N N . ILE A 1 77 ? 23.067 -11.113 24.977 1.00 40.41 116 ILE A N 1
ATOM 620 C CA . ILE A 1 77 ? 23.907 -10.001 25.409 1.00 40.10 116 ILE A CA 1
ATOM 621 C C . ILE A 1 77 ? 24.288 -10.130 26.881 1.00 40.60 116 ILE A C 1
ATOM 622 O O . ILE A 1 77 ? 25.365 -9.678 27.284 1.00 42.02 116 ILE A O 1
ATOM 627 N N . LEU A 1 78 ? 23.435 -10.749 27.704 1.00 38.26 117 LEU A N 1
ATOM 628 C CA . LEU A 1 78 ? 23.765 -10.894 29.118 1.00 41.91 117 LEU A CA 1
ATOM 629 C C . LEU A 1 78 ? 24.937 -11.845 29.328 1.00 44.03 117 LEU A C 1
ATOM 630 O O . LEU A 1 78 ? 25.648 -11.736 30.334 1.00 40.09 117 LEU A O 1
ATOM 635 N N . ALA A 1 79 ? 25.153 -12.779 28.399 1.00 45.26 118 ALA A N 1
ATOM 636 C CA . ALA A 1 79 ? 26.308 -13.661 28.484 1.00 48.58 118 ALA A CA 1
ATOM 637 C C . ALA A 1 79 ? 27.618 -12.919 28.255 1.00 47.98 118 ALA A C 1
ATOM 638 O O . ALA A 1 79 ? 28.682 -13.446 28.596 1.00 51.80 118 ALA A O 1
ATOM 640 N N . ASN A 1 80 ? 27.564 -11.714 27.691 1.00 43.92 119 ASN A N 1
ATOM 641 C CA . ASN A 1 80 ? 28.752 -10.919 27.415 1.00 53.07 119 ASN A CA 1
ATOM 642 C C . ASN A 1 80 ? 29.034 -9.872 28.483 1.00 55.66 119 ASN A C 1
ATOM 643 O O . ASN A 1 80 ? 29.989 -9.103 28.338 1.00 64.09 119 ASN A O 1
ATOM 648 N N . HIS A 1 81 ? 28.230 -9.815 29.543 1.00 55.02 120 HIS A N 1
ATOM 649 C CA . HIS A 1 81 ? 28.455 -8.848 30.600 1.00 53.36 120 HIS A CA 1
ATOM 650 C C . HIS A 1 81 ? 28.675 -9.558 31.931 1.00 52.52 120 HIS A C 1
ATOM 651 O O . HIS A 1 81 ? 28.059 -10.599 32.187 1.00 50.19 120 HIS A O 1
ATOM 658 N N . PRO A 1 82 ? 29.546 -9.027 32.794 1.00 53.85 121 PRO A N 1
ATOM 659 C CA . PRO A 1 82 ? 29.850 -9.735 34.047 1.00 55.14 121 PRO A CA 1
ATOM 660 C C . PRO A 1 82 ? 28.684 -9.776 35.019 1.00 56.67 121 PRO A C 1
ATOM 661 O O . PRO A 1 82 ? 28.612 -10.696 35.842 1.00 59.79 121 PRO A O 1
ATOM 665 N N . TRP A 1 83 ? 27.771 -8.811 34.953 1.00 58.68 122 TRP A N 1
ATOM 666 C CA . TRP A 1 83 ? 26.597 -8.793 35.814 1.00 56.23 122 TRP A CA 1
ATOM 667 C C . TRP A 1 83 ? 25.435 -9.596 35.248 1.00 54.41 122 TRP A C 1
ATOM 668 O O . TRP A 1 83 ? 24.370 -9.640 35.873 1.00 56.40 122 TRP A O 1
ATOM 679 N N . GLY A 1 84 ? 25.611 -10.229 34.087 1.00 52.64 123 GLY A N 1
ATOM 680 C CA . GLY A 1 84 ? 24.503 -10.935 33.466 1.00 48.84 123 GLY A CA 1
ATOM 681 C C . GLY A 1 84 ? 24.068 -12.162 34.244 1.00 50.57 123 GLY A C 1
ATOM 682 O O . GLY A 1 84 ? 22.873 -12.456 34.337 1.00 53.40 123 GLY A O 1
ATOM 683 N N . ALA A 1 85 ? 25.028 -12.893 34.817 1.00 49.94 124 ALA A N 1
ATOM 684 C CA . ALA A 1 85 ? 24.694 -14.126 35.524 1.00 51.72 124 ALA A CA 1
ATOM 685 C C . ALA A 1 85 ? 23.840 -13.862 36.757 1.00 54.68 124 ALA A C 1
ATOM 686 O O . ALA A 1 85 ? 23.069 -14.733 37.175 1.00 56.67 124 ALA A O 1
ATOM 688 N N . SER A 1 86 ? 23.953 -12.673 37.347 1.00 52.88 125 SER A N 1
ATOM 689 C CA . SER A 1 86 ? 23.202 -12.338 38.550 1.00 55.55 125 SER A CA 1
ATOM 690 C C . SER A 1 86 ? 21.739 -12.013 38.273 1.00 56.58 125 SER A C 1
ATOM 691 O O . SER A 1 86 ? 21.023 -11.628 39.204 1.00 58.32 125 SER A O 1
ATOM 694 N N . LEU A 1 87 ? 21.279 -12.155 37.033 1.00 57.90 126 LEU A N 1
ATOM 695 C CA . LEU A 1 87 ? 19.883 -11.933 36.670 1.00 55.10 126 LEU A CA 1
ATOM 696 C C . LEU A 1 87 ? 19.269 -13.278 36.302 1.00 53.56 126 LEU A C 1
ATOM 697 O O . LEU A 1 87 ? 19.613 -13.861 35.268 1.00 46.36 126 LEU A O 1
ATOM 702 N N . ASN A 1 88 ? 18.363 -13.768 37.145 1.00 54.94 127 ASN A N 1
ATOM 703 C CA . ASN A 1 88 ? 17.696 -15.030 36.868 1.00 54.00 127 ASN A CA 1
ATOM 704 C C . ASN A 1 88 ? 16.700 -14.854 35.722 1.00 49.79 127 ASN A C 1
ATOM 705 O O . ASN A 1 88 ? 16.539 -13.768 35.158 1.00 40.61 127 ASN A O 1
ATOM 710 N N . SER A 1 89 ? 16.016 -15.947 35.376 1.00 51.80 128 SER A N 1
ATOM 711 C CA . SER A 1 89 ? 15.085 -15.909 34.252 1.00 47.18 128 SER A CA 1
ATOM 712 C C . SER A 1 89 ? 13.940 -14.939 34.512 1.00 42.75 128 SER A C 1
ATOM 713 O O . SER A 1 89 ? 13.486 -14.244 33.596 1.00 43.52 128 SER A O 1
ATOM 716 N N . ALA A 1 90 ? 13.464 -14.872 35.758 1.00 48.66 129 ALA A N 1
ATOM 717 C CA . ALA A 1 90 ? 12.372 -13.959 36.082 1.00 44.62 129 ALA A CA 1
ATOM 718 C C . ALA A 1 90 ? 12.800 -12.505 35.926 1.00 42.19 129 ALA A C 1
ATOM 719 O O . ALA A 1 90 ? 12.034 -11.680 35.415 1.00 40.98 129 ALA A O 1
ATOM 721 N N . ASP A 1 91 ? 14.019 -12.174 36.361 1.00 46.35 130 ASP A N 1
ATOM 722 C CA . ASP A 1 91 ? 14.532 -10.820 36.173 1.00 44.58 130 ASP A CA 1
ATOM 723 C C . ASP A 1 91 ? 14.608 -10.462 34.695 1.00 38.90 130 ASP A C 1
ATOM 724 O O . ASP A 1 91 ? 14.313 -9.326 34.306 1.00 40.92 130 ASP A O 1
ATOM 729 N N . ARG A 1 92 ? 14.992 -11.424 33.854 1.00 37.26 131 ARG A N 1
ATOM 730 C CA . ARG A 1 92 ? 15.159 -11.142 32.433 1.00 35.35 131 ARG A CA 1
ATOM 731 C C . ARG A 1 92 ? 13.815 -10.954 31.741 1.00 34.73 131 ARG A C 1
ATOM 732 O O . ARG A 1 92 ? 13.690 -10.120 30.837 1.00 33.20 131 ARG A O 1
ATOM 740 N N . ASP A 1 93 ? 12.799 -11.719 32.149 1.00 40.40 132 ASP A N 1
ATOM 741 C CA . ASP A 1 93 ? 11.457 -11.501 31.619 1.00 36.06 132 ASP A CA 1
ATOM 742 C C . ASP A 1 93 ? 10.942 -10.118 31.995 1.00 36.37 132 ASP A C 1
ATOM 743 O O . ASP A 1 93 ? 10.250 -9.466 31.203 1.00 37.61 132 ASP A O 1
ATOM 748 N N . GLU A 1 94 ? 11.270 -9.654 33.203 1.00 39.65 133 GLU A N 1
ATOM 749 C CA . GLU A 1 94 ? 10.894 -8.304 33.609 1.00 41.16 133 GLU A CA 1
ATOM 750 C C . GLU A 1 94 ? 11.599 -7.260 32.747 1.00 35.59 133 GLU A C 1
ATOM 751 O O . GLU A 1 94 ? 10.975 -6.298 32.283 1.00 33.04 133 GLU A O 1
ATOM 757 N N . LEU A 1 95 ? 12.903 -7.439 32.517 1.00 37.42 134 LEU A N 1
ATOM 758 C CA . LEU A 1 95 ? 13.636 -6.538 31.630 1.00 34.14 134 LEU A CA 1
ATOM 759 C C . LEU A 1 95 ? 13.061 -6.568 30.220 1.00 33.00 134 LEU A C 1
ATOM 760 O O . LEU A 1 95 ? 12.875 -5.521 29.588 1.00 31.66 134 LEU A O 1
ATOM 765 N N . ASN A 1 96 ? 12.773 -7.768 29.709 1.00 30.70 135 ASN A N 1
ATOM 766 C CA . ASN A 1 96 ? 12.257 -7.902 28.353 1.00 29.84 135 ASN A CA 1
ATOM 767 C C . ASN A 1 96 ? 10.863 -7.309 28.197 1.00 35.02 135 ASN A C 1
ATOM 768 O O . ASN A 1 96 ? 10.482 -6.941 27.080 1.00 33.59 135 ASN A O 1
ATOM 773 N N . SER A 1 97 ? 10.098 -7.201 29.285 1.00 34.10 136 SER A N 1
ATOM 774 C CA . SER A 1 97 ? 8.749 -6.651 29.210 1.00 34.43 136 SER A CA 1
ATOM 775 C C . SER A 1 97 ? 8.733 -5.164 28.883 1.00 31.06 136 SER A C 1
ATOM 776 O O . SER A 1 97 ? 7.666 -4.633 28.558 1.00 31.86 136 SER A O 1
ATOM 779 N N . LEU A 1 98 ? 9.879 -4.482 28.960 1.00 28.77 137 LEU A N 1
ATOM 780 C CA . LEU A 1 98 ? 9.913 -3.056 28.662 1.00 33.57 137 LEU A CA 1
ATOM 781 C C . LEU A 1 98 ? 9.614 -2.763 27.199 1.00 32.59 137 LEU A C 1
ATOM 782 O O . LEU A 1 98 ? 9.154 -1.660 26.884 1.00 34.88 137 LEU A O 1
ATOM 787 N N . TRP A 1 99 ? 9.849 -3.726 26.303 1.00 32.89 138 TRP A N 1
ATOM 788 C CA . TRP A 1 99 ? 9.493 -3.551 24.900 1.00 33.48 138 TRP A CA 1
ATOM 789 C C . TRP A 1 99 ? 7.990 -3.438 24.689 1.00 34.32 138 TRP A C 1
ATOM 790 O O . TRP A 1 99 ? 7.561 -3.111 23.577 1.00 35.69 138 TRP A O 1
ATOM 801 N N . SER A 1 100 ? 7.190 -3.703 25.720 1.00 31.47 139 SER A N 1
ATOM 802 C CA . SER A 1 100 ? 5.748 -3.502 25.683 1.00 36.81 139 SER A CA 1
ATOM 803 C C . SER A 1 100 ? 5.322 -2.274 26.476 1.00 33.77 139 SER A C 1
ATOM 804 O O . SER A 1 100 ? 4.121 -2.053 26.664 1.00 30.29 139 SER A O 1
ATOM 807 N N . LYS A 1 101 ? 6.280 -1.472 26.951 1.00 34.66 140 LYS A N 1
ATOM 808 C CA . LYS A 1 101 ? 5.992 -0.290 27.754 1.00 29.94 140 LYS A CA 1
ATOM 809 C C . LYS A 1 101 ? 6.706 0.945 27.217 1.00 26.85 140 LYS A C 1
ATOM 810 O O . LYS A 1 101 ? 6.949 1.889 27.974 1.00 30.74 140 LYS A O 1
ATOM 816 N N . LEU A 1 102 ? 7.045 0.954 25.929 1.00 28.34 141 LEU A N 1
ATOM 817 C CA . LEU A 1 102 ? 7.811 2.052 25.354 1.00 30.12 141 LEU A CA 1
ATOM 818 C C . LEU A 1 102 ? 7.017 3.353 25.410 1.00 34.57 141 LEU A C 1
ATOM 819 O O . LEU A 1 102 ? 5.845 3.397 25.026 1.00 32.32 141 LEU A O 1
ATOM 824 N N . ILE A 1 103 ? 7.662 4.412 25.889 1.00 34.67 142 ILE A N 1
ATOM 825 C CA . ILE A 1 103 ? 6.998 5.697 26.094 1.00 35.44 142 ILE A CA 1
ATOM 826 C C . ILE A 1 103 ? 6.840 6.411 24.756 1.00 37.12 142 ILE A C 1
ATOM 827 O O . ILE A 1 103 ? 7.754 6.377 23.918 1.00 29.61 142 ILE A O 1
ATOM 832 N N . PRO A 1 104 ? 5.706 7.059 24.508 1.00 25.71 143 PRO A N 1
ATOM 833 C CA . PRO A 1 104 ? 5.544 7.798 23.254 1.00 31.20 143 PRO A CA 1
ATOM 834 C C . PRO A 1 104 ? 6.311 9.108 23.287 1.00 29.13 143 PRO A C 1
ATOM 835 O O . PRO A 1 104 ? 6.564 9.682 24.350 1.00 27.72 143 PRO A O 1
ATOM 839 N N . TRP A 1 105 ? 6.690 9.578 22.101 1.00 26.42 144 TRP A N 1
ATOM 840 C CA . TRP A 1 105 ? 7.164 10.946 21.983 1.00 27.91 144 TRP A CA 1
ATOM 841 C C . TRP A 1 105 ? 6.057 11.907 22.408 1.00 30.86 144 TRP A C 1
ATOM 842 O O . TRP A 1 105 ? 4.872 11.560 22.432 1.00 29.04 144 TRP A O 1
ATOM 853 N N . ASP A 1 106 ? 6.460 13.133 22.753 1.00 30.22 145 ASP A N 1
ATOM 854 C CA . ASP A 1 106 ? 5.513 14.108 23.290 1.00 32.20 145 ASP A CA 1
ATOM 855 C C . ASP A 1 106 ? 4.357 14.357 22.329 1.00 32.54 145 ASP A C 1
ATOM 856 O O . ASP A 1 106 ? 3.208 14.524 22.756 1.00 35.96 145 ASP A O 1
ATOM 861 N N . ASP A 1 107 ? 4.640 14.373 21.027 1.00 30.13 146 ASP A N 1
ATOM 862 C CA . ASP A 1 107 ? 3.651 14.726 20.017 1.00 30.34 146 ASP A CA 1
ATOM 863 C C . ASP A 1 107 ? 2.736 13.573 19.629 1.00 29.08 146 ASP A C 1
ATOM 864 O O . ASP A 1 107 ? 1.745 13.809 18.930 1.00 27.74 146 ASP A O 1
ATOM 869 N N . THR A 1 108 ? 3.038 12.345 20.057 1.00 27.93 147 THR A N 1
ATOM 870 C CA . THR A 1 108 ? 2.344 11.178 19.519 1.00 28.38 147 THR A CA 1
ATOM 871 C C . THR A 1 108 ? 0.872 11.165 19.917 1.00 29.88 147 THR A C 1
ATOM 872 O O . THR A 1 108 ? -0.009 11.038 19.058 1.00 33.44 147 THR A O 1
ATOM 876 N N . ALA A 1 109 ? 0.584 11.289 21.213 1.00 29.44 148 ALA A N 1
ATOM 877 C CA . ALA A 1 109 ? -0.802 11.206 21.673 1.00 30.22 148 ALA A CA 1
ATOM 878 C C . ALA A 1 109 ? -1.687 12.311 21.106 1.00 29.69 148 ALA A C 1
ATOM 879 O O . ALA A 1 109 ? -2.764 11.989 20.576 1.00 29.16 148 ALA A O 1
ATOM 881 N N . PRO A 1 110 ? -1.325 13.600 21.172 1.00 28.12 149 PRO A N 1
ATOM 882 C CA . PRO A 1 110 ? -2.216 14.615 20.584 1.00 32.14 149 PRO A CA 1
ATOM 883 C C . PRO A 1 110 ? -2.330 14.497 19.077 1.00 33.90 149 PRO A C 1
ATOM 884 O O . PRO A 1 110 ? -3.392 14.806 18.522 1.00 28.28 149 PRO A O 1
ATOM 888 N N . GLY A 1 111 ? -1.268 14.055 18.400 1.00 28.69 150 GLY A N 1
ATOM 889 C CA . GLY A 1 111 ? -1.324 13.938 16.953 1.00 32.66 150 GLY A CA 1
ATOM 890 C C . GLY A 1 111 ? -2.216 12.803 16.488 1.00 31.89 150 GLY A C 1
ATOM 891 O O . GLY A 1 111 ? -2.992 12.962 15.541 1.00 26.55 150 GLY A O 1
ATOM 892 N N . LEU A 1 112 ? -2.122 11.642 17.147 1.00 28.32 151 LEU A N 1
ATOM 893 C CA . LEU A 1 112 ? -2.944 10.500 16.755 1.00 30.03 151 LEU A CA 1
ATOM 894 C C . LEU A 1 112 ? -4.427 10.801 16.923 1.00 26.49 151 LEU A C 1
ATOM 895 O O . LEU A 1 112 ? -5.244 10.418 16.077 1.00 33.54 151 LEU A O 1
ATOM 900 N N . ALA A 1 113 ? -4.795 11.483 18.011 1.00 26.36 152 ALA A N 1
ATOM 901 C CA . ALA A 1 113 ? -6.205 11.753 18.274 1.00 27.16 152 ALA A CA 1
ATOM 902 C C . ALA A 1 113 ? -6.782 12.731 17.258 1.00 35.22 152 ALA A C 1
ATOM 903 O O . ALA A 1 113 ? -7.947 12.606 16.860 1.00 34.54 152 ALA A O 1
ATOM 905 N N . ARG A 1 114 ? -5.989 13.718 16.834 1.00 34.40 153 ARG A N 1
ATOM 906 C CA . ARG A 1 114 ? -6.449 14.621 15.785 1.00 29.77 153 ARG A CA 1
ATOM 907 C C . ARG A 1 114 ? -6.594 13.886 14.459 1.00 31.83 153 ARG A C 1
ATOM 908 O O . ARG A 1 114 ? -7.552 14.121 13.714 1.00 39.81 153 ARG A O 1
ATOM 916 N N . LEU A 1 115 ? -5.660 12.983 14.155 1.00 27.04 154 LEU A N 1
ATOM 917 C CA . LEU A 1 115 ? -5.736 12.240 12.903 1.00 27.89 154 LEU A CA 1
ATOM 918 C C . LEU A 1 115 ? -6.874 11.227 12.915 1.00 32.60 154 LEU A C 1
ATOM 919 O O . LEU A 1 115 ? -7.464 10.952 11.865 1.00 36.38 154 LEU A O 1
ATOM 924 N N . ARG A 1 116 ? -7.199 10.663 14.082 1.00 31.93 155 ARG A N 1
ATOM 925 C CA . ARG A 1 116 ? -8.275 9.678 14.137 1.00 30.91 155 ARG A CA 1
ATOM 926 C C . ARG A 1 116 ? -9.641 10.325 13.944 1.00 29.55 155 ARG A C 1
ATOM 927 O O . ARG A 1 116 ? -10.562 9.680 13.429 1.00 31.61 155 ARG A O 1
ATOM 935 N N . SER A 1 117 ? -9.795 11.589 14.340 1.00 29.13 156 SER A N 1
ATOM 936 C CA . SER A 1 117 ? -11.064 12.277 14.138 1.00 32.97 156 SER A CA 1
ATOM 937 C C . SER A 1 117 ? -11.314 12.620 12.676 1.00 35.39 156 SER A C 1
ATOM 938 O O . SER A 1 117 ? -12.419 13.058 12.340 1.00 36.31 156 SER A O 1
ATOM 941 N N . LYS A 1 118 ? -10.326 12.428 11.806 1.00 30.10 157 LYS A N 1
ATOM 942 C CA . LYS A 1 118 ? -10.465 12.702 10.384 1.00 36.88 157 LYS A CA 1
ATOM 943 C C . LYS A 1 118 ? -10.269 11.478 9.504 1.00 30.44 157 LYS A C 1
ATOM 944 O O . LYS A 1 118 ? -10.852 11.418 8.420 1.00 31.20 157 LYS A O 1
ATOM 950 N N . TYR A 1 119 ? -9.476 10.503 9.939 1.00 30.75 158 TYR A N 1
ATOM 951 C CA . TYR A 1 119 ? -9.180 9.319 9.149 1.00 32.10 158 TYR A CA 1
ATOM 952 C C . TYR A 1 119 ? -9.377 8.069 9.994 1.00 33.91 158 TYR A C 1
ATOM 953 O O . TYR A 1 119 ? -9.478 8.122 11.222 1.00 31.50 158 TYR A O 1
ATOM 962 N N . ILE A 1 120 ? -9.445 6.931 9.307 1.00 34.35 159 ILE A N 1
ATOM 963 C CA . ILE A 1 120 ? -9.207 5.655 9.964 1.00 33.49 159 ILE A CA 1
ATOM 964 C C . ILE A 1 120 ? -7.714 5.525 10.222 1.00 31.63 159 ILE A C 1
ATOM 965 O O . ILE A 1 120 ? -6.893 5.768 9.330 1.00 27.73 159 ILE A O 1
ATOM 970 N N . THR A 1 121 ? -7.347 5.173 11.449 1.00 32.17 160 THR A N 1
ATOM 971 C CA . THR A 1 121 ? -5.947 5.025 11.813 1.00 28.94 160 THR A CA 1
ATOM 972 C C . THR A 1 121 ? -5.700 3.628 12.358 1.00 30.25 160 THR A C 1
ATOM 973 O O . THR A 1 121 ? -6.552 3.054 13.042 1.00 30.45 160 THR A O 1
ATOM 977 N N . SER A 1 122 ? -4.526 3.088 12.046 1.00 27.49 161 SER A N 1
ATOM 978 C CA . SER A 1 122 ? -4.137 1.770 12.510 1.00 28.84 161 SER A CA 1
ATOM 979 C C . SER A 1 122 ? -2.623 1.724 12.614 1.00 31.72 161 SER A C 1
ATOM 980 O O . SER A 1 122 ? -1.919 2.476 11.935 1.00 31.74 161 SER A O 1
ATOM 983 N N . THR A 1 123 ? -2.126 0.851 13.482 1.00 26.74 162 THR A N 1
ATOM 984 C CA . THR A 1 123 ? -0.707 0.556 13.442 1.00 27.69 162 THR A CA 1
ATOM 985 C C . THR A 1 123 ? -0.417 -0.415 12.304 1.00 33.82 162 THR A C 1
ATOM 986 O O . THR A 1 123 ? -1.286 -1.171 11.858 1.00 30.51 162 THR A O 1
ATOM 990 N N . LEU A 1 124 ? 0.818 -0.363 11.816 1.00 33.22 163 LEU A N 1
ATOM 991 C CA . LEU A 1 124 ? 1.333 -1.392 10.925 1.00 30.62 163 LEU A CA 1
ATOM 992 C C . LEU A 1 124 ? 2.844 -1.461 11.087 1.00 33.81 163 LEU A C 1
ATOM 993 O O . LEU A 1 124 ? 3.588 -0.857 10.307 1.00 37.45 163 LEU A O 1
ATOM 998 N N . SER A 1 125 ? 3.302 -2.176 12.107 1.00 34.72 164 SER A N 1
ATOM 999 C CA . SER A 1 125 ? 4.712 -2.244 12.460 1.00 37.29 164 SER A CA 1
ATOM 1000 C C . SER A 1 125 ? 5.178 -3.696 12.470 1.00 32.32 164 SER A C 1
ATOM 1001 O O . SER A 1 125 ? 4.418 -4.625 12.183 1.00 30.30 164 SER A O 1
ATOM 1004 N N . ASN A 1 126 ? 6.453 -3.883 12.803 1.00 27.15 165 ASN A N 1
ATOM 1005 C CA . ASN A 1 126 ? 7.050 -5.208 12.858 1.00 28.88 165 ASN A CA 1
ATOM 1006 C C . ASN A 1 126 ? 7.009 -5.823 14.248 1.00 35.11 165 ASN A C 1
ATOM 1007 O O . ASN A 1 126 ? 7.307 -7.015 14.386 1.00 38.11 165 ASN A O 1
ATOM 1012 N N . GLY A 1 127 ? 6.659 -5.052 15.271 1.00 30.59 166 GLY A N 1
ATOM 1013 C CA . GLY A 1 127 ? 6.596 -5.583 16.619 1.00 36.51 166 GLY A CA 1
ATOM 1014 C C . GLY A 1 127 ? 5.525 -6.649 16.757 1.00 38.42 166 GLY A C 1
ATOM 1015 O O . GLY A 1 127 ? 4.731 -6.912 15.857 1.00 39.87 166 GLY A O 1
ATOM 1016 N N . SER A 1 128 ? 5.519 -7.289 17.921 1.00 35.62 167 SER A N 1
ATOM 1017 C CA . SER A 1 128 ? 4.488 -8.275 18.200 1.00 30.77 167 SER A CA 1
ATOM 1018 C C . SER A 1 128 ? 3.147 -7.585 18.420 1.00 26.03 167 SER A C 1
ATOM 1019 O O . SER A 1 128 ? 3.081 -6.415 18.804 1.00 25.41 167 SER A O 1
ATOM 1022 N N . MET A 1 129 ? 2.066 -8.324 18.160 1.00 33.41 168 MET A N 1
ATOM 1023 C CA . MET A 1 129 ? 0.735 -7.798 18.447 1.00 32.27 168 MET A CA 1
ATOM 1024 C C . MET A 1 129 ? 0.593 -7.466 19.926 1.00 34.41 168 MET A C 1
ATOM 1025 O O . MET A 1 129 ? 0.076 -6.405 20.287 1.00 34.60 168 MET A O 1
ATOM 1030 N N . ALA A 1 130 ? 1.073 -8.358 20.797 1.00 30.73 169 ALA A N 1
ATOM 1031 C CA . ALA A 1 130 ? 0.909 -8.163 22.234 1.00 33.19 169 ALA A CA 1
ATOM 1032 C C . ALA A 1 130 ? 1.626 -6.908 22.719 1.00 31.41 169 ALA A C 1
ATOM 1033 O O . ALA A 1 130 ? 1.111 -6.186 23.581 1.00 27.48 169 ALA A O 1
ATOM 1035 N N . SER A 1 131 ? 2.814 -6.630 22.177 1.00 29.10 170 SER A N 1
ATOM 1036 C CA . SER A 1 131 ? 3.580 -5.477 22.639 1.00 30.01 170 SER A CA 1
ATOM 1037 C C . SER A 1 131 ? 3.024 -4.171 22.083 1.00 28.32 170 SER A C 1
ATOM 1038 O O . SER A 1 131 ? 2.884 -3.192 22.824 1.00 30.76 170 SER A O 1
ATOM 1041 N N . VAL A 1 132 ? 2.706 -4.135 20.787 1.00 24.75 171 VAL A N 1
ATOM 1042 C CA . VAL A 1 132 ? 2.116 -2.934 20.201 1.00 29.21 171 VAL A CA 1
ATOM 1043 C C . VAL A 1 132 ? 0.767 -2.641 20.843 1.00 31.95 171 VAL A C 1
ATOM 1044 O O . VAL A 1 132 ? 0.424 -1.481 21.106 1.00 26.04 171 VAL A O 1
ATOM 1048 N N . LEU A 1 133 ? -0.014 -3.691 21.111 1.00 28.64 172 LEU A N 1
ATOM 1049 C CA . LEU A 1 133 ? -1.292 -3.534 21.799 1.00 31.72 172 LEU A CA 1
ATOM 1050 C C . LEU A 1 133 ? -1.101 -2.908 23.175 1.00 31.46 172 LEU A C 1
ATOM 1051 O O . LEU A 1 133 ? -1.825 -1.981 23.557 1.00 32.20 172 LEU A O 1
ATOM 1056 N N . ARG A 1 134 ? -0.130 -3.412 23.938 1.00 31.15 173 ARG A N 1
ATOM 1057 C CA . ARG A 1 134 ? 0.088 -2.903 25.287 1.00 33.15 173 ARG A CA 1
ATOM 1058 C C . ARG A 1 134 ? 0.726 -1.520 25.274 1.00 30.73 173 ARG A C 1
ATOM 1059 O O . ARG A 1 134 ? 0.488 -0.725 26.190 1.00 33.74 173 ARG A O 1
ATOM 1067 N N . ILE A 1 135 ? 1.532 -1.216 24.254 1.00 29.50 174 ILE A N 1
ATOM 1068 C CA . ILE A 1 135 ? 2.120 0.118 24.148 1.00 32.53 174 ILE A CA 1
ATOM 1069 C C . ILE A 1 135 ? 1.031 1.167 23.955 1.00 28.47 174 ILE A C 1
ATOM 1070 O O . ILE A 1 135 ? 1.049 2.227 24.594 1.00 32.10 174 ILE A O 1
ATOM 1075 N N . SER A 1 136 ? 0.060 0.886 23.084 1.00 25.91 175 SER A N 1
ATOM 1076 C CA . SER A 1 136 ? -1.021 1.839 22.850 1.00 34.72 175 SER A CA 1
ATOM 1077 C C . SER A 1 136 ? -1.926 1.967 24.069 1.00 32.66 175 SER A C 1
ATOM 1078 O O . SER A 1 136 ? -2.351 3.074 24.421 1.00 35.23 175 SER A O 1
ATOM 1081 N N . LYS A 1 137 ? -2.235 0.846 24.724 1.00 30.94 176 LYS A N 1
ATOM 1082 C CA . LYS A 1 137 ? -3.102 0.884 25.897 1.00 30.46 176 LYS A CA 1
ATOM 1083 C C . LYS A 1 137 ? -2.445 1.644 27.043 1.00 28.88 176 LYS A C 1
ATOM 1084 O O . LYS A 1 137 ? -3.082 2.476 27.700 1.00 30.81 176 LYS A O 1
ATOM 1090 N N . LEU A 1 138 ? -1.163 1.371 27.296 1.00 31.30 177 LEU A N 1
ATOM 1091 C CA . LEU A 1 138 ? -0.474 2.029 28.401 1.00 36.50 177 LEU A CA 1
ATOM 1092 C C . LEU A 1 138 ? -0.301 3.520 28.141 1.00 33.89 177 LEU A C 1
ATOM 1093 O O . LEU A 1 138 ? -0.485 4.339 29.048 1.00 37.13 177 LEU A O 1
ATOM 1098 N N . GLY A 1 139 ? 0.049 3.891 26.914 1.00 32.84 178 GLY A N 1
ATOM 1099 C CA . GLY A 1 139 ? 0.271 5.277 26.570 1.00 31.57 178 GLY A CA 1
ATOM 1100 C C . GLY A 1 139 ? -0.953 6.047 26.137 1.00 33.39 178 GLY A C 1
ATOM 1101 O O . GLY A 1 139 ? -0.829 7.218 25.762 1.00 36.26 178 GLY A O 1
ATOM 1102 N N . ALA A 1 140 ? -2.133 5.425 26.180 1.00 32.55 179 ALA A N 1
ATOM 1103 C CA . ALA A 1 140 ? -3.380 6.049 25.735 1.00 33.12 179 ALA A CA 1
ATOM 1104 C C . ALA A 1 140 ? -3.266 6.549 24.296 1.00 30.73 179 ALA A C 1
ATOM 1105 O O . ALA A 1 140 ? -3.733 7.638 23.957 1.00 36.57 179 ALA A O 1
ATOM 1107 N N . LEU A 1 141 ? -2.633 5.743 23.442 1.00 29.71 180 LEU A N 1
ATOM 1108 C CA . LEU A 1 141 ? -2.505 6.071 22.029 1.00 31.12 180 LEU A CA 1
ATOM 1109 C C . LEU A 1 141 ? -3.712 5.518 21.289 1.00 35.69 180 LEU A C 1
ATOM 1110 O O . LEU A 1 141 ? -3.839 4.291 21.160 1.00 40.25 180 LEU A O 1
ATOM 1115 N N . PRO A 1 142 ? -4.619 6.361 20.789 1.00 36.26 181 PRO A N 1
ATOM 1116 C CA . PRO A 1 142 ? -5.838 5.847 20.153 1.00 33.57 181 PRO A CA 1
ATOM 1117 C C . PRO A 1 142 ? -5.577 5.403 18.719 1.00 31.90 181 PRO A C 1
ATOM 1118 O O . PRO A 1 142 ? -4.999 6.141 17.917 1.00 37.82 181 PRO A O 1
ATOM 1122 N N . PHE A 1 143 ? -5.998 4.181 18.411 1.00 33.43 182 PHE A N 1
ATOM 1123 C CA . PHE A 1 143 ? -6.041 3.669 17.052 1.00 29.34 182 PHE A CA 1
ATOM 1124 C C . PHE A 1 143 ? -7.395 3.013 16.829 1.00 32.58 182 PHE A C 1
ATOM 1125 O O . PHE A 1 143 ? -8.003 2.485 17.762 1.00 31.98 182 PHE A O 1
ATOM 1133 N N . ASP A 1 144 ? -7.869 3.052 15.584 1.00 25.05 183 ASP A N 1
ATOM 1134 C CA . ASP A 1 144 ? -9.047 2.271 15.234 1.00 33.74 183 ASP A CA 1
ATOM 1135 C C . ASP A 1 144 ? -8.729 0.790 15.085 1.00 31.80 183 ASP A C 1
ATOM 1136 O O . ASP A 1 144 ? -9.637 -0.040 15.195 1.00 29.28 183 ASP A O 1
ATOM 1141 N N . ALA A 1 145 ? -7.464 0.444 14.850 1.00 29.07 184 ALA A N 1
ATOM 1142 C CA . ALA A 1 145 ? -7.060 -0.945 14.705 1.00 28.16 184 ALA A CA 1
ATOM 1143 C C . ALA A 1 145 ? -5.592 -1.077 15.082 1.00 29.33 184 ALA A C 1
ATOM 1144 O O . ALA A 1 145 ? -4.838 -0.101 15.079 1.00 23.88 184 ALA A O 1
ATOM 1146 N N . ILE A 1 146 ? -5.195 -2.302 15.407 1.00 30.16 185 ILE A N 1
ATOM 1147 C CA . ILE A 1 146 ? -3.810 -2.619 15.728 1.00 35.29 185 ILE A CA 1
ATOM 1148 C C . ILE A 1 146 ? -3.385 -3.762 14.819 1.00 32.93 185 ILE A C 1
ATOM 1149 O O . ILE A 1 146 ? -3.892 -4.885 14.942 1.00 27.80 185 ILE A O 1
ATOM 1154 N N . LEU A 1 147 ? -2.472 -3.475 13.894 1.00 30.19 186 LEU A N 1
ATOM 1155 C CA . LEU A 1 147 ? -1.966 -4.457 12.947 1.00 27.62 186 LEU A CA 1
ATOM 1156 C C . LEU A 1 147 ? -0.450 -4.499 13.036 1.00 29.97 186 LEU A C 1
ATOM 1157 O O . LEU A 1 147 ? 0.200 -3.456 13.150 1.00 30.52 186 LEU A O 1
ATOM 1162 N N . THR A 1 148 ? 0.108 -5.707 13.001 1.00 30.91 187 THR A N 1
ATOM 1163 C CA . THR A 1 148 ? 1.548 -5.889 12.884 1.00 30.69 187 THR A CA 1
ATOM 1164 C C . THR A 1 148 ? 1.821 -7.018 11.899 1.00 31.84 187 THR A C 1
ATOM 1165 O O . THR A 1 148 ? 0.924 -7.780 11.525 1.00 31.23 187 THR A O 1
ATOM 1169 N N . ALA A 1 149 ? 3.086 -7.120 11.485 1.00 30.86 188 ALA A N 1
ATOM 1170 C CA . ALA A 1 149 ? 3.494 -8.158 10.545 1.00 34.27 188 ALA A CA 1
ATOM 1171 C C . ALA A 1 149 ? 3.369 -9.556 11.133 1.00 35.04 188 ALA A C 1
ATOM 1172 O O . ALA A 1 149 ? 3.408 -10.539 10.383 1.00 34.34 188 ALA A O 1
ATOM 1174 N N . GLU A 1 150 ? 3.228 -9.667 12.456 1.00 32.50 189 GLU A N 1
ATOM 1175 C CA . GLU A 1 150 ? 2.974 -10.960 13.081 1.00 35.23 189 GLU A CA 1
ATOM 1176 C C . GLU A 1 150 ? 1.717 -11.614 12.522 1.00 34.52 189 GLU A C 1
ATOM 1177 O O . GLU A 1 150 ? 1.636 -12.846 12.447 1.00 31.46 189 GLU A O 1
ATOM 1183 N N . LEU A 1 151 ? 0.737 -10.807 12.106 1.00 31.35 190 LEU A N 1
ATOM 1184 C CA . LEU A 1 151 ? -0.526 -11.339 11.608 1.00 30.77 190 LEU A CA 1
ATOM 1185 C C . LEU A 1 151 ? -0.372 -12.092 10.293 1.00 37.52 190 LEU A C 1
ATOM 1186 O O . LEU A 1 151 ? -1.240 -12.904 9.954 1.00 36.72 190 LEU A O 1
ATOM 1191 N N . VAL A 1 152 ? 0.700 -11.839 9.542 1.00 36.97 191 VAL A N 1
ATOM 1192 C CA . VAL A 1 152 ? 1.043 -12.635 8.373 1.00 37.48 191 VAL A CA 1
ATOM 1193 C C . VAL A 1 152 ? 2.362 -13.374 8.561 1.00 36.78 191 VAL A C 1
ATOM 1194 O O . VAL A 1 152 ? 2.923 -13.888 7.593 1.00 37.80 191 VAL A O 1
ATOM 1198 N N . ARG A 1 153 ? 2.865 -13.434 9.797 1.00 37.92 192 ARG A N 1
ATOM 1199 C CA . ARG A 1 153 ? 4.088 -14.161 10.141 1.00 39.87 192 ARG A CA 1
ATOM 1200 C C . ARG A 1 153 ? 5.251 -13.749 9.242 1.00 38.99 192 ARG A C 1
ATOM 1201 O O . ARG A 1 153 ? 5.941 -14.579 8.649 1.00 39.20 192 ARG A O 1
ATOM 1209 N N . SER A 1 154 ? 5.466 -12.443 9.144 1.00 38.59 193 SER A N 1
ATOM 1210 C CA . SER A 1 154 ? 6.517 -11.911 8.289 1.00 42.64 193 SER A CA 1
ATOM 1211 C C . SER A 1 154 ? 7.041 -10.624 8.918 1.00 34.76 193 SER A C 1
ATOM 1212 O O . SER A 1 154 ? 6.906 -10.407 10.126 1.00 32.85 193 SER A O 1
ATOM 1215 N N . SER A 1 155 ? 7.651 -9.777 8.095 1.00 33.90 194 SER A N 1
ATOM 1216 C CA . SER A 1 155 ? 8.183 -8.497 8.533 1.00 38.04 194 SER A CA 1
ATOM 1217 C C . SER A 1 155 ? 8.200 -7.563 7.337 1.00 36.62 194 SER A C 1
ATOM 1218 O O . SER A 1 155 ? 8.475 -7.997 6.215 1.00 39.28 194 SER A O 1
ATOM 1221 N N . LYS A 1 156 ? 7.896 -6.294 7.576 1.00 32.64 195 LYS A N 1
ATOM 1222 C CA . LYS A 1 156 ? 8.142 -5.284 6.559 1.00 37.92 195 LYS A CA 1
ATOM 1223 C C . LYS A 1 156 ? 9.602 -5.368 6.115 1.00 39.47 195 LYS A C 1
ATOM 1224 O O . LYS A 1 156 ? 10.480 -5.656 6.937 1.00 42.67 195 LYS A O 1
ATOM 1230 N N . PRO A 1 157 ? 9.907 -5.119 4.832 1.00 42.02 196 PRO A N 1
ATOM 1231 C CA . PRO A 1 157 ? 9.021 -4.632 3.773 1.00 41.90 196 PRO A CA 1
ATOM 1232 C C . PRO A 1 157 ? 8.361 -5.708 2.904 1.00 44.47 196 PRO A C 1
ATOM 1233 O O . PRO A 1 157 ? 8.137 -5.448 1.721 1.00 50.99 196 PRO A O 1
ATOM 1237 N N . ASP A 1 158 ? 8.065 -6.878 3.464 1.00 41.21 197 ASP A N 1
ATOM 1238 C CA . ASP A 1 158 ? 7.312 -7.896 2.744 1.00 40.38 197 ASP A CA 1
ATOM 1239 C C . ASP A 1 158 ? 6.000 -7.294 2.240 1.00 39.55 197 ASP A C 1
ATOM 1240 O O . ASP A 1 158 ? 5.234 -6.741 3.043 1.00 38.86 197 ASP A O 1
ATOM 1245 N N . PRO A 1 159 ? 5.720 -7.356 0.934 1.00 42.49 198 PRO A N 1
ATOM 1246 C CA . PRO A 1 159 ? 4.443 -6.818 0.434 1.00 41.56 198 PRO A CA 1
ATOM 1247 C C . PRO A 1 159 ? 3.224 -7.410 1.118 1.00 43.32 198 PRO A C 1
ATOM 1248 O O . PRO A 1 159 ? 2.175 -6.755 1.165 1.00 44.51 198 PRO A O 1
ATOM 1252 N N . LYS A 1 160 ? 3.331 -8.630 1.653 1.00 45.17 199 LYS A N 1
ATOM 1253 C CA . LYS A 1 160 ? 2.217 -9.228 2.381 1.00 45.89 199 LYS A CA 1
ATOM 1254 C C . LYS A 1 160 ? 1.801 -8.375 3.574 1.00 41.63 199 LYS A C 1
ATOM 1255 O O . LYS A 1 160 ? 0.617 -8.339 3.927 1.00 39.00 199 LYS A O 1
ATOM 1261 N N . VAL A 1 161 ? 2.755 -7.685 4.203 1.00 40.08 200 VAL A N 1
ATOM 1262 C CA . VAL A 1 161 ? 2.429 -6.851 5.355 1.00 37.47 200 VAL A CA 1
ATOM 1263 C C . VAL A 1 161 ? 1.602 -5.646 4.927 1.00 37.70 200 VAL A C 1
ATOM 1264 O O . VAL A 1 161 ? 0.638 -5.265 5.603 1.00 37.77 200 VAL A O 1
ATOM 1268 N N . TYR A 1 162 ? 1.960 -5.029 3.799 1.00 35.48 201 TYR A N 1
ATOM 1269 C CA . TYR A 1 162 ? 1.210 -3.871 3.327 1.00 34.52 201 TYR A CA 1
ATOM 1270 C C . TYR A 1 162 ? -0.137 -4.275 2.743 1.00 39.08 201 TYR A C 1
ATOM 1271 O O . TYR A 1 162 ? -1.106 -3.513 2.840 1.00 31.26 201 TYR A O 1
ATOM 1280 N N . GLN A 1 163 ? -0.221 -5.463 2.139 1.00 34.87 202 GLN A N 1
ATOM 1281 C CA . GLN A 1 163 ? -1.513 -5.958 1.682 1.00 38.27 202 GLN A CA 1
ATOM 1282 C C . GLN A 1 163 ? -2.431 -6.273 2.855 1.00 40.38 202 GLN A C 1
ATOM 1283 O O . GLN A 1 163 ? -3.654 -6.132 2.739 1.00 43.73 202 GLN A O 1
ATOM 1289 N N . LEU A 1 164 ? -1.861 -6.700 3.986 1.00 36.64 203 LEU A N 1
ATOM 1290 C CA . LEU A 1 164 ? -2.661 -6.926 5.184 1.00 37.70 203 LEU A CA 1
ATOM 1291 C C . LEU A 1 164 ? -3.363 -5.648 5.623 1.00 40.70 203 LEU A C 1
ATOM 1292 O O . LEU A 1 164 ? -4.532 -5.679 6.028 1.00 35.08 203 LEU A O 1
ATOM 1297 N N . ALA A 1 165 ? -2.666 -4.513 5.546 1.00 39.28 204 ALA A N 1
ATOM 1298 C CA . ALA A 1 165 ? -3.267 -3.240 5.928 1.00 36.23 204 ALA A CA 1
ATOM 1299 C C . ALA A 1 165 ? -4.458 -2.907 5.038 1.00 35.12 204 ALA A C 1
ATOM 1300 O O . ALA A 1 165 ? -5.523 -2.511 5.527 1.00 32.88 204 ALA A O 1
ATOM 1302 N N . LEU A 1 166 ? -4.294 -3.065 3.722 1.00 34.89 205 LEU A N 1
ATOM 1303 C CA . LEU A 1 166 ? -5.376 -2.743 2.797 1.00 36.57 205 LEU A CA 1
ATOM 1304 C C . LEU A 1 166 ? -6.549 -3.702 2.958 1.00 38.29 205 LEU A C 1
ATOM 1305 O O . LEU A 1 166 ? -7.711 -3.281 2.904 1.00 35.59 205 LEU A O 1
ATOM 1310 N N . ASP A 1 167 ? -6.266 -4.992 3.157 1.00 36.74 206 ASP A N 1
ATOM 1311 C CA . ASP A 1 167 ? -7.337 -5.974 3.303 1.00 38.35 206 ASP A CA 1
ATOM 1312 C C . ASP A 1 167 ? -8.129 -5.746 4.584 1.00 37.19 206 ASP A C 1
ATOM 1313 O O . ASP A 1 167 ? -9.362 -5.851 4.585 1.00 37.70 206 ASP A O 1
ATOM 1318 N N . SER A 1 168 ? -7.439 -5.436 5.684 1.00 32.44 207 SER A N 1
ATOM 1319 C CA . SER A 1 168 ? -8.106 -5.338 6.978 1.00 35.20 207 SER A CA 1
ATOM 1320 C C . SER A 1 168 ? -8.983 -4.097 7.077 1.00 37.73 207 SER A C 1
ATOM 1321 O O . SER A 1 168 ? -10.008 -4.121 7.766 1.00 40.30 207 SER A O 1
ATOM 1324 N N . VAL A 1 169 ? -8.600 -3.010 6.410 1.00 41.45 208 VAL A N 1
ATOM 1325 C CA . VAL A 1 169 ? -9.380 -1.779 6.448 1.00 41.29 208 VAL A CA 1
ATOM 1326 C C . VAL A 1 169 ? -10.317 -1.655 5.248 1.00 41.30 208 VAL A C 1
ATOM 1327 O O . VAL A 1 169 ? -11.280 -0.873 5.305 1.00 40.74 208 VAL A O 1
ATOM 1331 N N . GLY A 1 170 ? -10.092 -2.422 4.187 1.00 39.02 209 GLY A N 1
ATOM 1332 C CA . GLY A 1 170 ? -11.017 -2.439 3.070 1.00 41.02 209 GLY A CA 1
ATOM 1333 C C . GLY A 1 170 ? -10.882 -1.266 2.129 1.00 39.23 209 GLY A C 1
ATOM 1334 O O . GLY A 1 170 ? -11.892 -0.756 1.629 1.00 34.04 209 GLY A O 1
ATOM 1335 N N . ILE A 1 171 ? -9.656 -0.815 1.875 1.00 41.38 210 ILE A N 1
ATOM 1336 C CA . ILE A 1 171 ? -9.395 0.307 0.989 1.00 36.73 210 ILE A CA 1
ATOM 1337 C C . ILE A 1 171 ? -8.298 -0.093 0.012 1.00 42.67 210 ILE A C 1
ATOM 1338 O O . ILE A 1 171 ? -7.636 -1.119 0.169 1.00 46.90 210 ILE A O 1
ATOM 1343 N N . GLU A 1 172 ? -8.109 0.741 -1.002 1.00 38.46 211 GLU A N 1
ATOM 1344 C CA . GLU A 1 172 ? -7.073 0.523 -1.998 1.00 44.74 211 GLU A CA 1
ATOM 1345 C C . GLU A 1 172 ? -5.852 1.386 -1.688 1.00 41.73 211 GLU A C 1
ATOM 1346 O O . GLU A 1 172 ? -5.896 2.296 -0.856 1.00 40.57 211 GLU A O 1
ATOM 1352 N N . ALA A 1 173 ? -4.750 1.080 -2.380 1.00 44.12 212 ALA A N 1
ATOM 1353 C CA . ALA A 1 173 ? -3.443 1.620 -2.010 1.00 37.87 212 ALA A CA 1
ATOM 1354 C C . ALA A 1 173 ? -3.440 3.145 -1.982 1.00 34.99 212 ALA A C 1
ATOM 1355 O O . ALA A 1 173 ? -2.942 3.759 -1.031 1.00 35.80 212 ALA A O 1
ATOM 1357 N N . HIS A 1 174 ? -3.999 3.776 -3.017 1.00 36.71 213 HIS A N 1
ATOM 1358 C CA . HIS A 1 174 ? -3.962 5.231 -3.103 1.00 42.85 213 HIS A CA 1
ATOM 1359 C C . HIS A 1 174 ? -4.815 5.914 -2.040 1.00 42.62 213 HIS A C 1
ATOM 1360 O O . HIS A 1 174 ? -4.709 7.134 -1.878 1.00 45.28 213 HIS A O 1
ATOM 1367 N N . GLN A 1 175 ? -5.646 5.168 -1.315 1.00 36.51 214 GLN A N 1
ATOM 1368 C CA . GLN A 1 175 ? -6.416 5.709 -0.204 1.00 38.14 214 GLN A CA 1
ATOM 1369 C C . GLN A 1 175 ? -5.734 5.497 1.140 1.00 38.66 214 GLN A C 1
ATOM 1370 O O . GLN A 1 175 ? -6.282 5.907 2.169 1.00 38.13 214 GLN A O 1
ATOM 1376 N N . ALA A 1 176 ? -4.561 4.870 1.158 1.00 37.79 215 ALA A N 1
ATOM 1377 C CA . ALA A 1 176 ? -3.842 4.572 2.386 1.00 35.98 215 ALA A CA 1
ATOM 1378 C C . ALA A 1 176 ? -2.526 5.334 2.424 1.00 34.01 215 ALA A C 1
ATOM 1379 O O . ALA A 1 176 ? -1.885 5.556 1.392 1.00 39.02 215 ALA A O 1
ATOM 1381 N N . MET A 1 177 ? -2.121 5.725 3.629 1.00 30.48 216 MET A N 1
ATOM 1382 C CA . MET A 1 177 ? -0.836 6.375 3.836 1.00 33.39 216 MET A CA 1
ATOM 1383 C C . MET A 1 177 ? -0.055 5.626 4.901 1.00 31.30 216 MET A C 1
ATOM 1384 O O . MET A 1 177 ? -0.591 5.319 5.971 1.00 31.01 216 MET A O 1
ATOM 1389 N N . MET A 1 178 ? 1.207 5.335 4.604 1.00 31.27 217 MET A N 1
ATOM 1390 C CA . MET A 1 178 ? 2.134 4.761 5.567 1.00 33.63 217 MET A CA 1
ATOM 1391 C C . MET A 1 178 ? 2.925 5.888 6.217 1.00 30.68 217 MET A C 1
ATOM 1392 O O . MET A 1 178 ? 3.488 6.739 5.522 1.00 28.64 217 MET A O 1
ATOM 1397 N N . VAL A 1 179 ? 2.955 5.897 7.546 1.00 30.17 218 VAL A N 1
ATOM 1398 C CA . VAL A 1 179 ? 3.625 6.938 8.317 1.00 28.37 218 VAL A CA 1
ATOM 1399 C C . VAL A 1 179 ? 4.742 6.278 9.111 1.00 32.57 218 VAL A C 1
ATOM 1400 O O . VAL A 1 179 ? 4.486 5.375 9.918 1.00 30.99 218 VAL A O 1
ATOM 1404 N N . ALA A 1 180 ? 5.975 6.726 8.886 1.00 33.64 219 ALA A N 1
ATOM 1405 C CA . ALA A 1 180 ? 7.121 6.094 9.523 1.00 27.44 219 ALA A CA 1
ATOM 1406 C C . ALA A 1 180 ? 8.297 7.059 9.542 1.00 30.05 219 ALA A C 1
ATOM 1407 O O . ALA A 1 180 ? 8.358 8.013 8.762 1.00 30.24 219 ALA A O 1
ATOM 1409 N N . CYS A 1 181 ? 9.232 6.789 10.452 1.00 29.70 220 CYS A N 1
ATOM 1410 C CA . CYS A 1 181 ? 10.496 7.507 10.530 1.00 35.12 220 CYS A CA 1
ATOM 1411 C C . CYS A 1 181 ? 11.638 6.760 9.855 1.00 30.84 220 CYS A C 1
ATOM 1412 O O . CYS A 1 181 ? 12.778 7.234 9.890 1.00 32.07 220 CYS A O 1
ATOM 1415 N N . HIS A 1 182 ? 11.359 5.610 9.246 1.00 32.41 221 HIS A N 1
ATOM 1416 C CA . HIS A 1 182 ? 12.361 4.797 8.570 1.00 38.56 221 HIS A CA 1
ATOM 1417 C C . HIS A 1 182 ? 12.078 4.802 7.074 1.00 37.44 221 HIS A C 1
ATOM 1418 O O . HIS A 1 182 ? 10.954 4.510 6.650 1.00 38.27 221 HIS A O 1
ATOM 1425 N N . LYS A 1 183 ? 13.100 5.128 6.279 1.00 35.72 222 LYS A N 1
ATOM 1426 C CA . LYS A 1 183 ? 12.891 5.336 4.850 1.00 40.11 222 LYS A CA 1
ATOM 1427 C C . LYS A 1 183 ? 12.655 4.029 4.103 1.00 38.65 222 LYS A C 1
ATOM 1428 O O . LYS A 1 183 ? 11.945 4.022 3.091 1.00 39.52 222 LYS A O 1
ATOM 1434 N N . TYR A 1 184 ? 13.240 2.922 4.570 1.00 37.44 223 TYR A N 1
ATOM 1435 C CA . TYR A 1 184 ? 12.994 1.634 3.927 1.00 37.96 223 TYR A CA 1
ATOM 1436 C C . TYR A 1 184 ? 11.510 1.290 3.944 1.00 32.87 223 TYR A C 1
ATOM 1437 O O . TYR A 1 184 ? 10.993 0.676 3.003 1.00 33.99 223 TYR A O 1
ATOM 1446 N N . ASP A 1 185 ? 10.810 1.684 5.009 1.00 32.37 224 ASP A N 1
ATOM 1447 C CA . ASP A 1 185 ? 9.387 1.387 5.129 1.00 33.09 224 ASP A CA 1
ATOM 1448 C C . ASP A 1 185 ? 8.582 2.153 4.089 1.00 35.36 224 ASP A C 1
ATOM 1449 O O . ASP A 1 185 ? 7.753 1.574 3.377 1.00 37.93 224 ASP A O 1
ATOM 1454 N N . LEU A 1 186 ? 8.819 3.462 3.981 1.00 36.30 225 LEU A N 1
ATOM 1455 C CA . LEU A 1 186 ? 8.057 4.274 3.040 1.00 39.43 225 LEU A CA 1
ATOM 1456 C C . LEU A 1 186 ? 8.437 3.973 1.596 1.00 40.36 225 LEU A C 1
ATOM 1457 O O . LEU A 1 186 ? 7.605 4.131 0.696 1.00 42.45 225 LEU A O 1
ATOM 1462 N N . GLN A 1 187 ? 9.679 3.545 1.354 1.00 38.66 226 GLN A N 1
ATOM 1463 C CA . GLN A 1 187 ? 10.078 3.151 0.005 1.00 38.52 226 GLN A CA 1
ATOM 1464 C C . GLN A 1 187 ? 9.235 1.986 -0.493 1.00 34.56 226 GLN A C 1
ATOM 1465 O O . GLN A 1 187 ? 8.753 1.992 -1.632 1.00 38.26 226 GLN A O 1
ATOM 1471 N N . ALA A 1 188 ? 9.051 0.970 0.351 1.00 34.62 227 ALA A N 1
ATOM 1472 C CA . ALA A 1 188 ? 8.268 -0.193 -0.051 1.00 37.52 227 ALA A CA 1
ATOM 1473 C C . ALA A 1 188 ? 6.790 0.151 -0.177 1.00 39.50 227 ALA A C 1
ATOM 1474 O O . ALA A 1 188 ? 6.114 -0.320 -1.099 1.00 36.69 227 ALA A O 1
ATOM 1476 N N . ALA A 1 189 ? 6.270 0.968 0.742 1.00 36.15 228 ALA A N 1
ATOM 1477 C CA . ALA A 1 189 ? 4.860 1.341 0.693 1.00 34.83 228 ALA A CA 1
ATOM 1478 C C . ALA A 1 189 ? 4.561 2.204 -0.527 1.00 36.94 228 ALA A C 1
ATOM 1479 O O . ALA A 1 189 ? 3.574 1.975 -1.235 1.00 39.57 228 ALA A O 1
ATOM 1481 N N . LYS A 1 190 ? 5.409 3.204 -0.787 1.00 37.00 229 LYS A N 1
ATOM 1482 C CA . LYS A 1 190 ? 5.219 4.049 -1.962 1.00 37.62 229 LYS A CA 1
ATOM 1483 C C . LYS A 1 190 ? 5.300 3.232 -3.245 1.00 41.92 229 LYS A C 1
ATOM 1484 O O . LYS A 1 190 ? 4.565 3.494 -4.205 1.00 45.23 229 LYS A O 1
ATOM 1490 N N . ARG A 1 191 ? 6.185 2.230 -3.276 1.00 39.33 230 ARG A N 1
ATOM 1491 C CA . ARG A 1 191 ? 6.266 1.340 -4.431 1.00 44.72 230 ARG A CA 1
ATOM 1492 C C . ARG A 1 191 ? 4.964 0.581 -4.649 1.00 45.87 230 ARG A C 1
ATOM 1493 O O . ARG A 1 191 ? 4.631 0.231 -5.787 1.00 42.58 230 ARG A O 1
ATOM 1501 N N . LEU A 1 192 ? 4.219 0.320 -3.578 1.00 38.96 231 LEU A N 1
ATOM 1502 C CA . LEU A 1 192 ? 2.996 -0.465 -3.643 1.00 42.41 231 LEU A CA 1
ATOM 1503 C C . LEU A 1 192 ? 1.746 0.391 -3.820 1.00 42.70 231 LEU A C 1
ATOM 1504 O O . LEU A 1 192 ? 0.633 -0.142 -3.762 1.00 44.42 231 LEU A O 1
ATOM 1509 N N . GLY A 1 193 ? 1.901 1.697 -4.035 1.00 38.81 232 GLY A N 1
ATOM 1510 C CA . GLY A 1 193 ? 0.783 2.581 -4.281 1.00 40.26 232 GLY A CA 1
ATOM 1511 C C . GLY A 1 193 ? 0.349 3.413 -3.093 1.00 41.78 232 GLY A C 1
ATOM 1512 O O . GLY A 1 193 ? -0.508 4.292 -3.256 1.00 44.65 232 GLY A O 1
ATOM 1513 N N . PHE A 1 194 ? 0.902 3.161 -1.911 1.00 36.41 233 PHE A N 1
ATOM 1514 C CA . PHE A 1 194 ? 0.560 3.947 -0.736 1.00 35.92 233 PHE A CA 1
ATOM 1515 C C . PHE A 1 194 ? 1.040 5.385 -0.893 1.00 38.20 233 PHE A C 1
ATOM 1516 O O . PHE A 1 194 ? 2.030 5.663 -1.574 1.00 38.53 233 PHE A O 1
ATOM 1524 N N . LYS A 1 195 ? 0.322 6.306 -0.258 1.00 42.84 234 LYS A N 1
ATOM 1525 C CA . LYS A 1 195 ? 0.935 7.576 0.087 1.00 37.32 234 LYS A CA 1
ATOM 1526 C C . LYS A 1 195 ? 1.857 7.363 1.284 1.00 29.67 234 LYS A C 1
ATOM 1527 O O . LYS A 1 195 ? 1.702 6.410 2.051 1.00 29.79 234 LYS A O 1
ATOM 1533 N N . VAL A 1 196 ? 2.848 8.236 1.431 1.00 29.50 235 VAL A N 1
ATOM 1534 C CA . VAL A 1 196 ? 3.842 8.069 2.485 1.00 36.70 235 VAL A CA 1
ATOM 1535 C C . VAL A 1 196 ? 4.075 9.397 3.189 1.00 35.37 235 VAL A C 1
ATOM 1536 O O . VAL A 1 196 ? 4.147 10.453 2.551 1.00 35.40 235 VAL A O 1
ATOM 1540 N N . ALA A 1 197 ? 4.183 9.336 4.514 1.00 31.71 236 ALA A N 1
ATOM 1541 C CA . ALA A 1 197 ? 4.505 10.490 5.342 1.00 30.51 236 ALA A CA 1
ATOM 1542 C C . ALA A 1 197 ? 5.706 10.135 6.204 1.00 31.71 236 ALA A C 1
ATOM 1543 O O . ALA A 1 197 ? 5.665 9.153 6.954 1.00 28.94 236 ALA A O 1
ATOM 1545 N N . PHE A 1 198 ? 6.769 10.923 6.092 1.00 31.55 237 PHE A N 1
ATOM 1546 C CA . PHE A 1 198 ? 7.980 10.723 6.875 1.00 29.52 237 PHE A CA 1
ATOM 1547 C C . PHE A 1 198 ? 7.963 11.656 8.076 1.00 29.15 237 PHE A C 1
ATOM 1548 O O . PHE A 1 198 ? 7.739 12.862 7.929 1.00 29.83 237 PHE A O 1
ATOM 1556 N N . ILE A 1 199 ? 8.191 11.096 9.260 1.00 26.25 238 ILE A N 1
ATOM 1557 C CA . ILE A 1 199 ? 8.326 11.871 10.486 1.00 29.28 238 ILE A CA 1
ATOM 1558 C C . ILE A 1 199 ? 9.780 11.788 10.923 1.00 30.48 238 ILE A C 1
ATOM 1559 O O . ILE A 1 199 ? 10.284 10.699 11.220 1.00 30.43 238 ILE A O 1
ATOM 1564 N N . ALA A 1 200 ? 10.456 12.931 10.953 1.00 30.20 239 ALA A N 1
ATOM 1565 C CA . ALA A 1 200 ? 11.848 12.963 11.378 1.00 27.15 239 ALA A CA 1
ATOM 1566 C C . ALA A 1 200 ? 11.933 12.744 12.883 1.00 27.21 239 ALA A C 1
ATOM 1567 O O . ALA A 1 200 ? 11.294 13.462 13.659 1.00 29.80 239 ALA A O 1
ATOM 1569 N N . ARG A 1 201 ? 12.711 11.740 13.292 1.00 25.61 240 ARG A N 1
ATOM 1570 C CA . ARG A 1 201 ? 13.001 11.463 14.697 1.00 28.99 240 ARG A CA 1
ATOM 1571 C C . ARG A 1 201 ? 14.514 11.549 14.872 1.00 29.85 240 ARG A C 1
ATOM 1572 O O . ARG A 1 201 ? 15.211 10.523 14.866 1.00 27.56 240 ARG A O 1
ATOM 1580 N N . PRO A 1 202 ? 15.057 12.760 15.026 1.00 28.66 241 PRO A N 1
ATOM 1581 C CA . PRO A 1 202 ? 16.522 12.907 15.084 1.00 30.43 241 PRO A CA 1
ATOM 1582 C C . PRO A 1 202 ? 17.165 12.208 16.266 1.00 29.43 241 PRO A C 1
ATOM 1583 O O . PRO A 1 202 ? 18.379 11.976 16.241 1.00 35.27 241 PRO A O 1
ATOM 1587 N N . PHE A 1 203 ? 16.399 11.856 17.297 1.00 32.87 242 PHE A N 1
ATOM 1588 C CA . PHE A 1 203 ? 16.949 11.236 18.495 1.00 35.92 242 PHE A CA 1
ATOM 1589 C C . PHE A 1 203 ? 16.380 9.840 18.719 1.00 32.43 242 PHE A C 1
ATOM 1590 O O . PHE A 1 203 ? 16.260 9.384 19.858 1.00 31.04 242 PHE A O 1
ATOM 1598 N N . GLU A 1 204 ? 16.037 9.148 17.628 1.00 33.41 243 GLU A N 1
ATOM 1599 C CA . GLU A 1 204 ? 15.537 7.781 17.737 1.00 35.73 243 GLU A CA 1
ATOM 1600 C C . GLU A 1 204 ? 16.568 6.860 18.379 1.00 34.99 243 GLU A C 1
ATOM 1601 O O . GLU A 1 204 ? 16.213 5.940 19.126 1.00 34.30 243 GLU A O 1
ATOM 1607 N N . PHE A 1 205 ? 17.853 7.095 18.107 1.00 33.62 244 PHE A N 1
ATOM 1608 C CA . PHE A 1 205 ? 18.926 6.240 18.600 1.00 40.15 244 PHE A CA 1
ATOM 1609 C C . PHE A 1 205 ? 19.761 6.912 19.684 1.00 37.98 244 PHE A C 1
ATOM 1610 O O . PHE A 1 205 ? 20.889 6.484 19.946 1.00 40.96 244 PHE A O 1
ATOM 1618 N N . GLY A 1 206 ? 19.237 7.956 20.317 1.00 40.42 245 GLY A N 1
ATOM 1619 C CA . GLY A 1 206 ? 19.917 8.572 21.430 1.00 45.90 245 GLY A CA 1
ATOM 1620 C C . GLY A 1 206 ? 20.577 9.893 21.096 1.00 44.05 245 GLY A C 1
ATOM 1621 O O . GLY A 1 206 ? 20.444 10.427 19.990 1.00 45.05 245 GLY A O 1
ATOM 1622 N N . PRO A 1 207 ? 21.320 10.440 22.062 1.00 46.36 246 PRO A N 1
ATOM 1623 C CA . PRO A 1 207 ? 21.872 11.796 21.914 1.00 52.09 246 PRO A CA 1
ATOM 1624 C C . PRO A 1 207 ? 22.895 11.963 20.798 1.00 56.88 246 PRO A C 1
ATOM 1625 O O . PRO A 1 207 ? 22.801 12.920 20.023 1.00 68.53 246 PRO A O 1
ATOM 1629 N N . ASN A 1 208 ? 23.880 11.069 20.701 1.00 47.74 247 ASN A N 1
ATOM 1630 C CA . ASN A 1 208 ? 24.987 11.306 19.778 1.00 55.82 247 ASN A CA 1
ATOM 1631 C C . ASN A 1 208 ? 25.157 10.193 18.752 1.00 61.62 247 ASN A C 1
ATOM 1632 O O . ASN A 1 208 ? 26.277 9.728 18.512 1.00 69.30 247 ASN A O 1
ATOM 1637 N N . LYS A 1 209 ? 24.060 9.772 18.131 1.00 60.96 248 LYS A N 1
ATOM 1638 C CA . LYS A 1 209 ? 24.091 8.835 17.017 1.00 60.61 248 LYS A CA 1
ATOM 1639 C C . LYS A 1 209 ? 23.457 9.503 15.805 1.00 60.80 248 LYS A C 1
ATOM 1640 O O . LYS A 1 209 ? 22.337 10.021 15.893 1.00 62.33 248 LYS A O 1
ATOM 1646 N N . LYS A 1 210 ? 24.173 9.493 14.681 1.00 60.91 249 LYS A N 1
ATOM 1647 C CA . LYS A 1 210 ? 23.726 10.201 13.487 1.00 59.84 249 LYS A CA 1
ATOM 1648 C C . LYS A 1 210 ? 22.567 9.477 12.816 1.00 53.52 249 LYS A C 1
ATOM 1649 O O . LYS A 1 210 ? 22.568 8.250 12.691 1.00 54.87 249 LYS A O 1
ATOM 1655 N N . VAL A 1 211 ? 21.582 10.255 12.366 1.00 44.31 250 VAL A N 1
ATOM 1656 C CA . VAL A 1 211 ? 20.306 9.730 11.901 1.00 48.95 250 VAL A CA 1
ATOM 1657 C C . VAL A 1 211 ? 19.979 10.321 10.537 1.00 51.89 250 VAL A C 1
ATOM 1658 O O . VAL A 1 211 ? 20.200 11.512 10.292 1.00 58.92 250 VAL A O 1
ATOM 1662 N N . ASP A 1 212 ? 19.448 9.487 9.651 1.00 44.93 251 ASP A N 1
ATOM 1663 C CA . ASP A 1 212 ? 19.042 9.929 8.323 1.00 42.17 251 ASP A CA 1
ATOM 1664 C C . ASP A 1 212 ? 17.646 10.539 8.403 1.00 42.85 251 ASP A C 1
ATOM 1665 O O . ASP A 1 212 ? 16.651 9.815 8.515 1.00 39.14 251 ASP A O 1
ATOM 1670 N N . THR A 1 213 ? 17.567 11.873 8.341 1.00 41.66 252 THR A N 1
ATOM 1671 C CA . THR A 1 213 ? 16.284 12.566 8.377 1.00 42.97 252 THR A CA 1
ATOM 1672 C C . THR A 1 213 ? 16.087 13.520 7.205 1.00 38.73 252 THR A C 1
ATOM 1673 O O . THR A 1 213 ? 15.120 14.291 7.214 1.00 42.30 252 THR A O 1
ATOM 1677 N N . LYS A 1 214 ? 16.963 13.494 6.205 1.00 35.26 253 LYS A N 1
ATOM 1678 C CA . LYS A 1 214 ? 16.822 14.409 5.081 1.00 41.59 253 LYS A CA 1
ATOM 1679 C C . LYS A 1 214 ? 15.514 14.140 4.342 1.00 42.84 253 LYS A C 1
ATOM 1680 O O . LYS A 1 214 ? 15.035 12.998 4.315 1.00 38.14 253 LYS A O 1
ATOM 1686 N N . PRO A 1 215 ? 14.903 15.161 3.749 1.00 42.38 254 PRO A N 1
ATOM 1687 C CA . PRO A 1 215 ? 13.697 14.932 2.949 1.00 43.30 254 PRO A CA 1
ATOM 1688 C C . PRO A 1 215 ? 14.019 14.147 1.689 1.00 41.77 254 PRO A C 1
ATOM 1689 O O . PRO A 1 215 ? 15.145 14.165 1.185 1.00 39.48 254 PRO A O 1
ATOM 1693 N N . GLU A 1 216 ? 13.011 13.441 1.185 1.00 35.14 255 GLU A N 1
ATOM 1694 C CA . GLU A 1 216 ? 13.126 12.698 -0.059 1.00 40.58 255 GLU A CA 1
ATOM 1695 C C . GLU A 1 216 ? 12.012 13.126 -1.000 1.00 40.88 255 GLU A C 1
ATOM 1696 O O . GLU A 1 216 ? 10.905 13.458 -0.568 1.00 38.86 255 GLU A O 1
ATOM 1702 N N . GLN A 1 217 ? 12.317 13.106 -2.299 1.00 39.31 256 GLN A N 1
ATOM 1703 C CA . GLN A 1 217 ? 11.399 13.653 -3.290 1.00 44.67 256 GLN A CA 1
ATOM 1704 C C . GLN A 1 217 ? 10.149 12.802 -3.477 1.00 41.87 256 GLN A C 1
ATOM 1705 O O . GLN A 1 217 ? 9.138 13.317 -3.967 1.00 46.86 256 GLN A O 1
ATOM 1711 N N . TYR A 1 218 ? 10.185 11.525 -3.105 1.00 38.48 257 TYR A N 1
ATOM 1712 C CA . TYR A 1 218 ? 9.008 10.673 -3.216 1.00 41.15 257 TYR A CA 1
ATOM 1713 C C . TYR A 1 218 ? 8.091 10.770 -2.003 1.00 37.39 257 TYR A C 1
ATOM 1714 O O . TYR A 1 218 ? 7.010 10.172 -2.014 1.00 39.11 257 TYR A O 1
ATOM 1723 N N . PHE A 1 219 ? 8.490 11.503 -0.966 1.00 35.47 258 PHE A N 1
ATOM 1724 C CA . PHE A 1 219 ? 7.624 11.706 0.187 1.00 32.09 258 PHE A CA 1
ATOM 1725 C C . PHE A 1 219 ? 6.417 12.546 -0.206 1.00 35.71 258 PHE A C 1
ATOM 1726 O O . PHE A 1 219 ? 6.556 13.587 -0.855 1.00 35.88 258 PHE A O 1
ATOM 1734 N N . ASP A 1 220 ? 5.226 12.093 0.186 1.00 32.75 259 ASP A N 1
ATOM 1735 C CA . ASP A 1 220 ? 4.046 12.938 0.048 1.00 35.45 259 ASP A CA 1
ATOM 1736 C C . ASP A 1 220 ? 3.984 13.991 1.146 1.00 32.45 259 ASP A C 1
ATOM 1737 O O . ASP A 1 220 ? 3.497 15.102 0.908 1.00 40.63 259 ASP A O 1
ATOM 1742 N N . TYR A 1 221 ? 4.475 13.667 2.341 1.00 34.04 260 TYR A N 1
ATOM 1743 C CA . TYR A 1 221 ? 4.497 14.601 3.455 1.00 36.66 260 TYR A CA 1
ATOM 1744 C C . TYR A 1 221 ? 5.780 14.413 4.249 1.00 34.75 260 TYR A C 1
ATOM 1745 O O . TYR A 1 221 ? 6.244 13.285 4.439 1.00 34.63 260 TYR A O 1
ATOM 1754 N N . TYR A 1 222 ? 6.347 15.528 4.703 1.00 31.78 261 TYR A N 1
ATOM 1755 C CA . TYR A 1 222 ? 7.531 15.537 5.553 1.00 30.13 261 TYR A CA 1
ATOM 1756 C C . TYR A 1 222 ? 7.203 16.337 6.803 1.00 30.13 261 TYR A C 1
ATOM 1757 O O . TYR A 1 222 ? 6.893 17.529 6.713 1.00 31.82 261 TYR A O 1
ATOM 1766 N N . ALA A 1 223 ? 7.263 15.685 7.960 1.00 28.05 262 ALA A N 1
ATOM 1767 C CA . ALA A 1 223 ? 6.907 16.325 9.216 1.00 29.81 262 ALA A CA 1
ATOM 1768 C C . ALA A 1 223 ? 7.940 15.975 10.276 1.00 29.14 262 ALA A C 1
ATOM 1769 O O . ALA A 1 223 ? 8.675 14.992 10.159 1.00 31.66 262 ALA A O 1
ATOM 1771 N N . ASN A 1 224 ? 7.994 16.808 11.312 1.00 32.63 263 ASN A N 1
ATOM 1772 C CA . ASN A 1 224 ? 8.857 16.583 12.462 1.00 28.52 263 ASN A CA 1
ATOM 1773 C C . ASN A 1 224 ? 8.093 16.057 13.667 1.00 29.34 263 ASN A C 1
ATOM 1774 O O . ASN A 1 224 ? 8.697 15.828 14.720 1.00 25.85 263 ASN A O 1
ATOM 1779 N N . SER A 1 225 ? 6.784 15.862 13.535 1.00 32.21 264 SER A N 1
ATOM 1780 C CA . SER A 1 225 ? 5.946 15.396 14.628 1.00 31.22 264 SER A CA 1
ATOM 1781 C C . SER A 1 225 ? 4.628 14.917 14.044 1.00 31.37 264 SER A C 1
ATOM 1782 O O . SER A 1 225 ? 4.245 15.300 12.934 1.00 29.29 264 SER A O 1
ATOM 1785 N N . VAL A 1 226 ? 3.939 14.065 14.805 1.00 30.56 265 VAL A N 1
ATOM 1786 C CA . VAL A 1 226 ? 2.594 13.670 14.403 1.00 30.89 265 VAL A CA 1
ATOM 1787 C C . VAL A 1 226 ? 1.666 14.876 14.435 1.00 32.94 265 VAL A C 1
ATOM 1788 O O . VAL A 1 226 ? 0.726 14.970 13.637 1.00 29.20 265 VAL A O 1
ATOM 1792 N N . VAL A 1 227 ? 1.923 15.822 15.341 1.00 36.16 266 VAL A N 1
ATOM 1793 C CA . VAL A 1 227 ? 1.131 17.048 15.395 1.00 32.40 266 VAL A CA 1
ATOM 1794 C C . VAL A 1 227 ? 1.292 17.840 14.102 1.00 34.89 266 VAL A C 1
ATOM 1795 O O . VAL A 1 227 ? 0.311 18.332 13.529 1.00 35.95 266 VAL A O 1
ATOM 1799 N N . GLU A 1 228 ? 2.532 17.969 13.619 1.00 30.53 267 GLU A N 1
ATOM 1800 C CA . GLU A 1 228 ? 2.764 18.706 12.381 1.00 27.60 267 GLU A CA 1
ATOM 1801 C C . GLU A 1 228 ? 2.113 18.010 11.192 1.00 33.11 267 GLU A C 1
ATOM 1802 O O . GLU A 1 228 ? 1.537 18.671 10.319 1.00 32.29 267 GLU A O 1
ATOM 1808 N N . LEU A 1 229 ? 2.193 16.677 11.137 1.00 29.55 268 LEU A N 1
ATOM 1809 C CA . LEU A 1 229 ? 1.542 15.948 10.054 1.00 31.93 268 LEU A CA 1
ATOM 1810 C C . LEU A 1 229 ? 0.032 16.151 10.084 1.00 23.81 268 LEU A C 1
ATOM 1811 O O . LEU A 1 229 ? -0.608 16.265 9.033 1.00 27.04 268 LEU A O 1
ATOM 1816 N N . ALA A 1 230 ? -0.553 16.201 11.283 1.00 25.98 269 ALA A N 1
ATOM 1817 C CA . ALA A 1 230 ? -1.989 16.435 11.397 1.00 31.77 269 ALA A CA 1
ATOM 1818 C C . ALA A 1 230 ? -2.369 17.800 10.838 1.00 38.32 269 ALA A C 1
ATOM 1819 O O . ALA A 1 230 ? -3.398 17.940 10.167 1.00 36.72 269 ALA A O 1
ATOM 1821 N N . GLY A 1 231 ? -1.548 18.818 11.101 1.00 33.02 270 GLY A N 1
ATOM 1822 C CA . GLY A 1 231 ? -1.815 20.131 10.537 1.00 33.03 270 GLY A CA 1
ATOM 1823 C C . GLY A 1 231 ? -1.671 20.154 9.027 1.00 34.73 270 GLY A C 1
ATOM 1824 O O . GLY A 1 231 ? -2.436 20.826 8.331 1.00 38.88 270 GLY A O 1
ATOM 1825 N N . MET A 1 232 ? -0.693 19.414 8.500 1.00 34.07 271 MET A N 1
ATOM 1826 C CA . MET A 1 232 ? -0.510 19.354 7.054 1.00 39.61 271 MET A CA 1
ATOM 1827 C C . MET A 1 232 ? -1.682 18.665 6.367 1.00 41.15 271 MET A C 1
ATOM 1828 O O . MET A 1 232 ? -1.998 18.985 5.216 1.00 41.49 271 MET A O 1
ATOM 1833 N N . LEU A 1 233 ? -2.335 17.727 7.050 1.00 42.96 272 LEU A N 1
ATOM 1834 C CA . LEU A 1 233 ? -3.485 17.019 6.508 1.00 38.07 272 LEU A CA 1
ATOM 1835 C C . LEU A 1 233 ? -4.808 17.686 6.859 1.00 40.56 272 LEU A C 1
ATOM 1836 O O . LEU A 1 233 ? -5.868 17.123 6.568 1.00 49.77 272 LEU A O 1
ATOM 1841 N N . GLY A 1 234 ? -4.774 18.864 7.478 1.00 39.56 273 GLY A N 1
ATOM 1842 C CA . GLY A 1 234 ? -6.000 19.560 7.811 1.00 38.93 273 GLY A CA 1
ATOM 1843 C C . GLY A 1 234 ? -6.782 18.965 8.958 1.00 39.87 273 GLY A C 1
ATOM 1844 O O . GLY A 1 234 ? -7.964 19.277 9.116 1.00 44.95 273 GLY A O 1
ATOM 1845 N N . ALA A 1 235 ? -6.156 18.114 9.769 1.00 39.99 274 ALA A N 1
ATOM 1846 C CA . ALA A 1 235 ? -6.819 17.496 10.917 1.00 38.26 274 ALA A CA 1
ATOM 1847 C C . ALA A 1 235 ? -6.557 18.365 12.139 1.00 41.17 274 ALA A C 1
ATOM 1848 O O . ALA A 1 235 ? -5.577 18.185 12.861 1.00 38.92 274 ALA A O 1
ATOM 1850 N N . LEU A 1 236 ? -7.445 19.325 12.368 1.00 43.91 275 LEU A N 1
ATOM 1851 C CA . LEU A 1 236 ? -7.361 20.181 13.537 1.00 49.68 275 LEU A CA 1
ATOM 1852 C C . LEU A 1 236 ? -8.034 19.507 14.730 1.00 54.87 275 LEU A C 1
ATOM 1853 O O . LEU A 1 236 ? -8.774 18.531 14.591 1.00 59.10 275 LEU A O 1
ATOM 1858 N N . GLU A 1 237 ? -7.762 20.039 15.917 1.00 56.95 276 GLU A N 1
ATOM 1859 C CA . GLU A 1 237 ? -8.327 19.490 17.145 1.00 59.54 276 GLU A CA 1
ATOM 1860 C C . GLU A 1 237 ? -9.844 19.653 17.179 1.00 59.73 276 GLU A C 1
ATOM 1861 O O . GLU A 1 237 ? -10.356 20.764 17.307 1.00 61.59 276 GLU A O 1
ATOM 1867 N N . GLY B 1 2 ? -5.719 -15.562 37.028 1.00 70.34 41 GLY B N 1
ATOM 1868 C CA . GLY B 1 2 ? -6.048 -14.150 36.964 1.00 58.83 41 GLY B CA 1
ATOM 1869 C C . GLY B 1 2 ? -6.465 -13.702 35.578 1.00 49.37 41 GLY B C 1
ATOM 1870 O O . GLY B 1 2 ? -5.681 -13.769 34.631 1.00 45.61 41 GLY B O 1
ATOM 1871 N N . LEU B 1 3 ? -7.708 -13.240 35.461 1.00 44.39 42 LEU B N 1
ATOM 1872 C CA . LEU B 1 3 ? -8.234 -12.812 34.172 1.00 42.57 42 LEU B CA 1
ATOM 1873 C C . LEU B 1 3 ? -7.507 -11.563 33.691 1.00 40.82 42 LEU B C 1
ATOM 1874 O 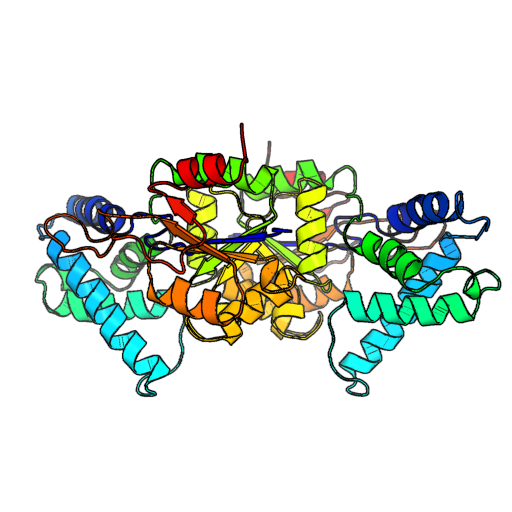O . LEU B 1 3 ? -7.274 -10.629 34.463 1.00 38.33 42 LEU B O 1
ATOM 1879 N N . LYS B 1 4 ? -7.157 -11.541 32.407 1.00 36.24 43 LYS B N 1
ATOM 1880 C CA . LYS B 1 4 ? -6.340 -10.450 31.893 1.00 35.81 43 LYS B CA 1
ATOM 1881 C C . LYS B 1 4 ? -6.919 -9.821 30.632 1.00 34.19 43 LYS B C 1
ATOM 1882 O O . LYS B 1 4 ? -6.660 -8.646 30.356 1.00 34.15 43 LYS B O 1
ATOM 1888 N N . ALA B 1 5 ? -7.689 -10.578 29.855 1.00 33.36 44 ALA B N 1
ATOM 1889 C CA . ALA B 1 5 ? -8.222 -10.059 28.604 1.00 32.36 44 ALA B CA 1
ATOM 1890 C C . ALA B 1 5 ? -9.620 -10.602 28.348 1.00 31.49 44 ALA B C 1
ATOM 1891 O O . ALA B 1 5 ? -9.931 -11.751 28.675 1.00 32.42 44 ALA B O 1
ATOM 1893 N N . LEU B 1 6 ? -10.459 -9.755 27.751 1.00 31.11 45 LEU B N 1
ATOM 1894 C CA . LEU B 1 6 ? -11.817 -10.108 27.362 1.00 31.21 45 LEU B CA 1
ATOM 1895 C C . LEU B 1 6 ? -11.952 -9.985 25.853 1.00 29.50 45 LEU B C 1
ATOM 1896 O O . LEU B 1 6 ? -11.569 -8.963 25.274 1.00 28.96 45 LEU B O 1
ATOM 1901 N N . PHE B 1 7 ? -12.499 -11.020 25.222 1.00 30.12 46 PHE B N 1
ATOM 1902 C CA . PHE B 1 7 ? -12.728 -11.043 23.784 1.00 30.07 46 PHE B CA 1
ATOM 1903 C C . PHE B 1 7 ? -14.226 -11.096 23.521 1.00 30.15 46 PHE B C 1
ATOM 1904 O O . PHE B 1 7 ? -14.919 -11.985 24.027 1.00 31.46 46 PHE B O 1
ATOM 1912 N N . PHE B 1 8 ? -14.719 -10.147 22.732 1.00 31.08 47 PHE B N 1
ATOM 1913 C CA . PHE B 1 8 ? -16.147 -9.971 22.509 1.00 33.41 47 PHE B CA 1
ATOM 1914 C C . PHE B 1 8 ? -16.515 -10.353 21.084 1.00 32.41 47 PHE B C 1
ATOM 1915 O O . PHE B 1 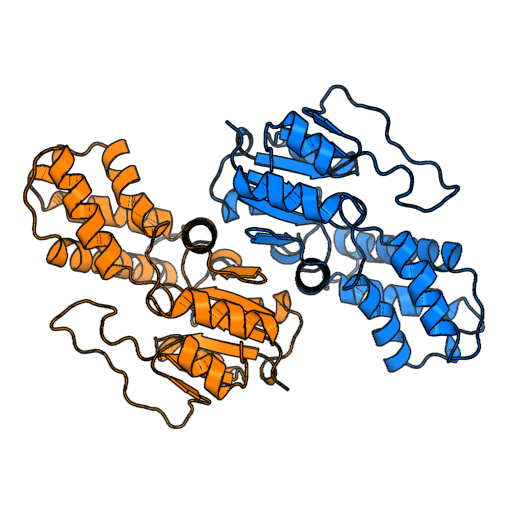8 ? -15.928 -9.838 20.127 1.00 29.90 47 PHE B O 1
ATOM 1923 N N . ASP B 1 9 ? -17.489 -11.247 20.949 1.00 33.61 48 ASP B N 1
ATOM 1924 C CA . ASP B 1 9 ? -18.232 -11.332 19.704 1.00 35.80 48 ASP B CA 1
ATOM 1925 C C . ASP B 1 9 ? -18.926 -9.995 19.452 1.00 33.92 48 ASP B C 1
ATOM 1926 O O . ASP B 1 9 ? -19.215 -9.235 20.379 1.00 32.16 48 ASP B O 1
ATOM 1931 N N . VAL B 1 10 ? -19.179 -9.696 18.179 1.00 34.70 49 VAL B N 1
ATOM 1932 C CA . VAL B 1 10 ? -19.691 -8.376 17.825 1.00 32.13 49 VAL B CA 1
ATOM 1933 C C . VAL B 1 10 ? -21.145 -8.456 17.376 1.00 36.19 49 VAL B C 1
ATOM 1934 O O . VAL B 1 10 ? -22.040 -7.937 18.053 1.00 33.34 49 VAL B O 1
ATOM 1938 N N . GLN B 1 11 ? -21.386 -9.091 16.231 1.00 36.54 50 GLN B N 1
ATOM 1939 C CA . GLN B 1 11 ? -22.725 -9.127 15.655 1.00 41.59 50 GLN B CA 1
ATOM 1940 C C . GLN B 1 11 ? -23.694 -9.823 16.602 1.00 41.61 50 GLN B C 1
ATOM 1941 O O . GLN B 1 11 ? -23.486 -10.979 16.982 1.00 39.30 50 GLN B O 1
ATOM 1947 N N . GLY B 1 12 ? -24.748 -9.114 16.984 1.00 38.85 51 GLY B N 1
ATOM 1948 C CA . GLY B 1 12 ? -25.698 -9.634 17.967 1.00 41.43 51 GLY B CA 1
ATOM 1949 C C . GLY B 1 12 ? -25.267 -9.443 19.402 1.00 40.64 51 GLY B C 1
ATOM 1950 O O . GLY B 1 12 ? -26.029 -8.909 20.213 1.00 42.26 51 GLY B O 1
ATOM 1951 N N . THR B 1 13 ? -24.045 -9.863 19.738 1.00 38.70 52 THR B N 1
ATOM 1952 C CA . THR B 1 13 ? -23.563 -9.727 21.109 1.00 38.17 52 THR B CA 1
ATOM 1953 C C . THR B 1 13 ? -23.439 -8.263 21.510 1.00 36.80 52 THR B C 1
ATOM 1954 O O . THR B 1 13 ? -23.860 -7.874 22.605 1.00 38.31 52 THR B O 1
ATOM 1958 N N . LEU B 1 14 ? -22.871 -7.434 20.634 1.00 34.71 53 LEU B N 1
ATOM 1959 C CA . LEU B 1 14 ? -22.651 -6.029 20.942 1.00 34.02 53 LEU B CA 1
ATOM 1960 C C . LEU B 1 14 ? -23.483 -5.073 20.104 1.00 37.41 53 LEU B C 1
ATOM 1961 O O . LEU B 1 14 ? -23.732 -3.949 20.552 1.00 37.68 53 LEU B O 1
ATOM 1966 N N . VAL B 1 15 ? -23.917 -5.481 18.912 1.00 40.06 54 VAL B N 1
ATOM 1967 C CA . VAL B 1 15 ? -24.643 -4.603 18.006 1.00 36.65 54 VAL B CA 1
ATOM 1968 C C . VAL B 1 15 ? -25.953 -5.264 17.595 1.00 38.82 54 VAL B C 1
ATOM 1969 O O . VAL B 1 15 ? -26.100 -6.487 17.622 1.00 39.35 54 VAL B O 1
ATOM 1973 N N . ASP B 1 16 ? -26.908 -4.424 17.208 1.00 40.42 55 ASP B N 1
ATOM 1974 C CA . ASP B 1 16 ? -28.261 -4.838 16.845 1.00 43.51 55 ASP B CA 1
ATOM 1975 C C . ASP B 1 16 ? -28.390 -4.730 15.327 1.00 43.41 55 ASP B C 1
ATOM 1976 O O . ASP B 1 16 ? -28.749 -3.678 14.794 1.00 44.10 55 ASP B O 1
ATOM 1981 N N . PHE B 1 17 ? -28.103 -5.832 14.629 1.00 36.62 56 PHE B N 1
ATOM 1982 C CA . PHE B 1 17 ? -28.147 -5.800 13.170 1.00 36.98 56 PHE B CA 1
ATOM 1983 C C . PHE B 1 17 ? -29.578 -5.796 12.646 1.00 43.75 56 PHE B C 1
ATOM 1984 O O . PHE B 1 17 ? -29.838 -5.238 11.574 1.00 42.95 56 PHE B O 1
ATOM 1992 N N . TYR B 1 18 ? -30.514 -6.403 13.379 1.00 41.40 57 TYR B N 1
ATOM 1993 C CA . TYR B 1 18 ? -31.903 -6.429 12.932 1.00 42.50 57 TYR B CA 1
ATOM 1994 C C . TYR B 1 18 ? -32.463 -5.017 12.811 1.00 45.67 57 TYR B C 1
ATOM 1995 O O . TYR B 1 18 ? -32.976 -4.625 11.756 1.00 48.44 57 TYR B O 1
ATOM 2004 N N . SER B 1 19 ? -32.368 -4.233 13.888 1.00 46.07 58 SER B N 1
ATOM 2005 C CA . SER B 1 19 ? -32.879 -2.867 13.854 1.00 49.92 58 SER B CA 1
ATOM 2006 C C . SER B 1 19 ? -32.136 -2.013 12.836 1.00 49.61 58 SER B C 1
ATOM 2007 O O . SER B 1 19 ? -32.722 -1.094 12.253 1.00 53.21 58 SER B O 1
ATOM 2010 N N . THR B 1 20 ? -30.852 -2.299 12.606 1.00 45.69 59 THR B N 1
ATOM 2011 C CA . THR B 1 20 ? -30.080 -1.517 11.646 1.00 45.69 59 THR B CA 1
ATOM 2012 C C . THR B 1 20 ? -30.584 -1.739 10.225 1.00 47.57 59 THR B C 1
ATOM 2013 O O . THR B 1 20 ? -30.805 -0.779 9.478 1.00 50.41 59 THR B O 1
ATOM 2017 N N . ILE B 1 21 ? -30.776 -3.000 9.833 1.00 46.33 60 ILE B N 1
ATOM 2018 C CA . ILE B 1 21 ? -31.202 -3.295 8.468 1.00 53.40 60 ILE B CA 1
ATOM 2019 C C . ILE B 1 21 ? -32.611 -2.772 8.217 1.00 53.18 60 ILE B C 1
ATOM 2020 O O . ILE B 1 21 ? -32.913 -2.261 7.131 1.00 56.58 60 ILE B O 1
ATOM 2025 N N . THR B 1 22 ? -33.492 -2.878 9.214 1.00 54.57 61 THR B N 1
ATOM 2026 C CA . THR B 1 22 ? -34.888 -2.502 9.009 1.00 62.06 61 THR B CA 1
ATOM 2027 C C . THR B 1 22 ? -35.049 -0.990 8.898 1.00 66.49 61 THR B C 1
ATOM 2028 O O . THR B 1 22 ? -35.680 -0.491 7.959 1.00 70.07 61 THR B O 1
ATOM 2032 N N . ARG B 1 23 ? -34.484 -0.240 9.848 1.00 67.17 62 ARG B N 1
ATOM 2033 C CA . ARG B 1 23 ? -34.696 1.204 9.856 1.00 73.68 62 ARG B CA 1
ATOM 2034 C C . ARG B 1 23 ? -33.860 1.918 8.802 1.00 73.21 62 ARG B C 1
ATOM 2035 O O . ARG B 1 23 ? -34.295 2.943 8.266 1.00 77.51 62 ARG B O 1
ATOM 2043 N N . GLU B 1 24 ? -32.670 1.405 8.485 1.00 69.75 63 GLU B N 1
ATOM 2044 C CA . GLU B 1 24 ? -31.877 2.007 7.423 1.00 71.18 63 GLU B CA 1
ATOM 2045 C C . GLU B 1 24 ? -32.308 1.530 6.046 1.00 69.67 63 GLU B C 1
ATOM 2046 O O . GLU B 1 24 ? -32.066 2.230 5.057 1.00 71.61 63 GLU B O 1
ATOM 2052 N N . GLY B 1 25 ? -32.938 0.358 5.963 1.00 69.90 64 GLY B N 1
ATOM 2053 C CA . GLY B 1 25 ? -33.503 -0.072 4.696 1.00 70.81 64 GLY B CA 1
ATOM 2054 C C . GLY B 1 25 ? -34.738 0.725 4.324 1.00 73.21 64 GLY B C 1
ATOM 2055 O O . GLY B 1 25 ? -34.879 1.179 3.186 1.00 73.48 64 GLY B O 1
ATOM 2056 N N . GLU B 1 26 ? -35.649 0.913 5.284 1.00 71.08 65 GLU B N 1
ATOM 2057 C CA . GLU B 1 26 ? -36.863 1.671 4.999 1.00 76.96 65 GLU B CA 1
ATOM 2058 C C . GLU B 1 26 ? -36.545 3.114 4.631 1.00 78.35 65 GLU B C 1
ATOM 2059 O O . GLU B 1 26 ? -37.260 3.717 3.824 1.00 84.33 65 GLU B O 1
ATOM 2065 N N . ALA B 1 27 ? -35.479 3.681 5.203 1.00 76.35 66 ALA B N 1
ATOM 2066 C CA . ALA B 1 27 ? -35.018 4.990 4.755 1.00 80.17 66 ALA B CA 1
ATOM 2067 C C . ALA B 1 27 ? -34.389 4.907 3.372 1.00 83.10 66 ALA B C 1
ATOM 2068 O O . ALA B 1 27 ? -34.522 5.840 2.573 1.00 87.12 66 ALA B O 1
ATOM 2070 N N . PHE B 1 28 ? -33.709 3.799 3.074 1.00 80.67 67 PHE B N 1
ATOM 2071 C CA . PHE B 1 28 ? -33.181 3.587 1.730 1.00 80.67 67 PHE B CA 1
ATOM 2072 C C . PHE B 1 28 ? -34.304 3.513 0.699 1.00 82.22 67 PHE B C 1
ATOM 2073 O O . PHE B 1 28 ? -34.153 3.998 -0.428 1.00 82.51 67 PHE B O 1
ATOM 2081 N N . SER B 1 29 ? -35.434 2.904 1.060 1.00 83.45 68 SER B N 1
ATOM 2082 C CA . SER B 1 29 ? -36.567 2.785 0.148 1.00 85.53 68 SER B CA 1
ATOM 2083 C C . SER B 1 29 ? -37.464 4.011 0.163 1.00 91.45 68 SER B C 1
ATOM 2084 O O . SER B 1 29 ? -38.161 4.272 -0.826 1.00 95.58 68 SER B O 1
ATOM 2087 N N . ALA B 1 30 ? -37.456 4.766 1.262 1.00 89.63 69 ALA B N 1
ATOM 2088 C CA . ALA B 1 30 ? -38.220 6.001 1.335 1.00 93.67 69 ALA B CA 1
ATOM 2089 C C . ALA B 1 30 ? -37.606 7.123 0.505 1.00 96.56 69 ALA B C 1
ATOM 2090 O O . ALA B 1 30 ? -38.300 8.113 0.245 1.00 100.18 69 ALA B O 1
ATOM 2092 N N . VAL B 1 31 ? -36.338 6.996 0.089 1.00 96.92 70 VAL B N 1
ATOM 2093 C CA . VAL B 1 31 ? -35.686 8.033 -0.707 1.00 97.17 70 VAL B CA 1
ATOM 2094 C C . VAL B 1 31 ? -36.004 7.839 -2.186 1.00 97.74 70 VAL B C 1
ATOM 2095 O O . VAL B 1 31 ? -36.307 8.800 -2.902 1.00 101.96 70 VAL B O 1
ATOM 2099 N N . ARG B 1 32 ? -35.962 6.595 -2.658 1.00 93.98 71 ARG B N 1
ATOM 2100 C CA . ARG B 1 32 ? -36.263 6.281 -4.046 1.00 97.83 71 ARG B CA 1
ATOM 2101 C C . ARG B 1 32 ? -37.742 6.027 -4.298 1.00 102.47 71 ARG B C 1
ATOM 2102 O O . ARG B 1 32 ? -38.161 6.038 -5.459 1.00 105.49 71 ARG B O 1
ATOM 2110 N N . GLY B 1 33 ? -38.539 5.799 -3.256 1.00 101.37 72 GLY B N 1
ATOM 2111 C CA . GLY B 1 33 ? -39.952 5.527 -3.439 1.00 106.02 72 GLY B CA 1
ATOM 2112 C C . GLY B 1 33 ? -40.247 4.060 -3.675 1.00 105.47 72 GLY B C 1
ATOM 2113 O O . GLY B 1 33 ? -40.335 3.613 -4.822 1.00 109.55 72 GLY B O 1
ATOM 2114 N N . PHE B 1 34 ? -40.401 3.301 -2.593 1.00 102.86 73 PHE B N 1
ATOM 2115 C CA . PHE B 1 34 ? -40.684 1.877 -2.682 1.00 102.33 73 PHE B CA 1
ATOM 2116 C C . PHE B 1 34 ? -41.473 1.461 -1.447 1.00 115.94 73 PHE B C 1
ATOM 2117 O O . PHE B 1 34 ? -41.716 2.261 -0.542 1.00 154.50 73 PHE B O 1
ATOM 2119 N N . GLN B 1 35 ? -41.877 0.193 -1.419 1.00 112.76 74 GLN B N 1
ATOM 2120 C CA . GLN B 1 35 ? -42.634 -0.347 -0.293 1.00 109.68 74 GLN B CA 1
ATOM 2121 C C . GLN B 1 35 ? -42.323 -1.832 -0.191 1.00 108.79 74 GLN B C 1
ATOM 2122 O O . GLN B 1 35 ? -42.673 -2.602 -1.090 1.00 112.14 74 GLN B O 1
ATOM 2124 N N . ALA B 1 36 ? -41.670 -2.233 0.898 1.00 105.00 75 ALA B N 1
ATOM 2125 C CA . ALA B 1 36 ? -41.308 -3.627 1.094 1.00 98.91 75 ALA B CA 1
ATOM 2126 C C . ALA B 1 36 ? -41.254 -3.935 2.581 1.00 92.54 75 ALA B C 1
ATOM 2127 O O . ALA B 1 36 ? -40.961 -3.062 3.403 1.00 87.90 75 ALA B O 1
ATOM 2129 N N . ASP B 1 37 ? -41.539 -5.191 2.915 1.00 93.22 76 ASP B N 1
ATOM 2130 C CA . ASP B 1 37 ? -41.437 -5.678 4.288 1.00 94.38 76 ASP B CA 1
ATOM 2131 C C . ASP B 1 37 ? -39.966 -5.937 4.585 1.00 90.02 76 ASP B C 1
ATOM 2132 O O . ASP B 1 37 ? -39.428 -6.994 4.248 1.00 89.65 76 ASP B O 1
ATOM 2137 N N . TRP B 1 38 ? -39.306 -4.966 5.219 1.00 87.30 77 TRP B N 1
ATOM 2138 C CA . TRP B 1 38 ? -37.888 -5.115 5.526 1.00 82.86 77 TRP B CA 1
ATOM 2139 C C . TRP B 1 38 ? -37.633 -6.174 6.589 1.00 81.44 77 TRP B C 1
ATOM 2140 O O . TRP B 1 38 ? -36.498 -6.645 6.715 1.00 80.89 77 TRP B O 1
ATOM 2151 N N . THR B 1 39 ? -38.658 -6.561 7.353 1.00 90.15 78 THR B N 1
ATOM 2152 C CA . THR B 1 39 ? -38.495 -7.658 8.301 1.00 87.79 78 THR B CA 1
ATOM 2153 C C . THR B 1 39 ? -38.266 -8.978 7.576 1.00 86.24 78 THR B C 1
ATOM 2154 O O . THR B 1 39 ? -37.434 -9.790 7.998 1.00 86.54 78 THR B O 1
ATOM 2158 N N . THR B 1 40 ? -38.995 -9.211 6.482 1.00 101.11 79 THR B N 1
ATOM 2159 C CA . THR B 1 40 ? -38.760 -10.403 5.675 1.00 101.56 79 THR B CA 1
ATOM 2160 C C . THR B 1 40 ? -37.501 -10.272 4.828 1.00 89.17 79 THR B C 1
ATOM 2161 O O . THR B 1 40 ? -36.903 -11.287 4.455 1.00 88.33 79 THR B O 1
ATOM 2165 N N . VAL B 1 41 ? -37.087 -9.042 4.516 1.00 88.34 80 VAL B N 1
ATOM 2166 C CA . VAL B 1 41 ? -35.845 -8.840 3.775 1.00 83.24 80 VAL B CA 1
ATOM 2167 C C . VAL B 1 41 ? -34.652 -9.295 4.605 1.00 77.53 80 VAL B C 1
ATOM 2168 O O . VAL B 1 41 ? -33.725 -9.934 4.092 1.00 77.16 80 VAL B O 1
ATOM 2172 N N . THR B 1 42 ? -34.665 -8.987 5.904 1.00 76.34 81 THR B N 1
ATOM 2173 C CA . THR B 1 42 ? -33.533 -9.326 6.761 1.00 77.64 81 THR B CA 1
ATOM 2174 C C . THR B 1 42 ? -33.373 -10.835 6.903 1.00 79.87 81 THR B C 1
ATOM 2175 O O . THR B 1 42 ? -32.251 -11.352 6.843 1.00 77.07 81 THR B O 1
ATOM 2179 N N . GLU B 1 43 ? -34.481 -11.556 7.090 1.00 82.88 82 GLU B N 1
ATOM 2180 C CA . GLU B 1 43 ? -34.401 -13.007 7.229 1.00 83.19 82 GLU B CA 1
ATOM 2181 C C . GLU B 1 43 ? -33.862 -13.655 5.960 1.00 82.26 82 GLU B C 1
ATOM 2182 O O . GLU B 1 43 ? -33.038 -14.574 6.027 1.00 82.05 82 GLU B O 1
ATOM 2188 N N . GLN B 1 44 ? -34.313 -13.187 4.793 1.00 82.38 83 GLN B N 1
ATOM 2189 C CA . GLN B 1 44 ? -33.821 -13.739 3.535 1.00 82.07 83 GLN B CA 1
ATOM 2190 C C . GLN B 1 44 ? -32.347 -13.415 3.327 1.00 76.81 83 GLN B C 1
ATOM 2191 O O . GLN B 1 44 ? -31.577 -14.267 2.868 1.00 76.80 83 GLN B O 1
ATOM 2197 N N . TRP B 1 45 ? -31.941 -12.184 3.649 1.00 75.38 84 TRP B N 1
ATOM 2198 C CA . TRP B 1 45 ? -30.539 -11.799 3.511 1.00 70.88 84 TRP B CA 1
ATOM 2199 C C . TRP B 1 45 ? -29.651 -12.643 4.417 1.00 69.92 84 TRP B C 1
ATOM 2200 O O . TRP B 1 45 ? -28.602 -13.140 3.990 1.00 67.12 84 TRP B O 1
ATOM 2211 N N . ARG B 1 46 ? -30.062 -12.822 5.675 1.00 73.90 85 ARG B N 1
ATOM 2212 C CA . ARG B 1 46 ? -29.292 -13.652 6.595 1.00 73.64 85 ARG B CA 1
ATOM 2213 C C . ARG B 1 46 ? -29.300 -15.112 6.161 1.00 75.29 85 ARG B C 1
ATOM 2214 O O . ARG B 1 46 ? -28.303 -15.824 6.331 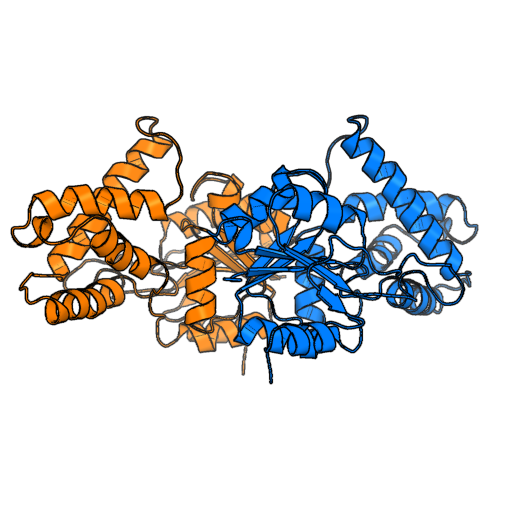1.00 78.47 85 ARG B O 1
ATOM 2222 N N . ALA B 1 47 ? -30.419 -15.577 5.600 1.00 77.77 86 ALA B N 1
ATOM 2223 C CA . ALA B 1 47 ? -30.501 -16.960 5.141 1.00 82.00 86 ALA B CA 1
ATOM 2224 C C . ALA B 1 47 ? -29.571 -17.202 3.960 1.00 80.43 86 ALA B C 1
ATOM 2225 O O . ALA B 1 47 ? -28.802 -18.170 3.951 1.00 82.21 86 ALA B O 1
ATOM 2227 N N . GLU B 1 48 ? -29.631 -16.332 2.948 1.00 77.80 87 GLU B N 1
ATOM 2228 C CA . GLU B 1 48 ? -28.704 -16.447 1.827 1.00 79.51 87 GLU B CA 1
ATOM 2229 C C . GLU B 1 48 ? -27.264 -16.273 2.291 1.00 75.47 87 GLU B C 1
ATOM 2230 O O . GLU B 1 48 ? -26.367 -16.988 1.830 1.00 75.71 87 GLU B O 1
ATOM 2236 N N . TYR B 1 49 ? -27.023 -15.335 3.212 1.00 72.38 88 TYR B N 1
ATOM 2237 C CA . TYR B 1 49 ? -25.689 -15.199 3.788 1.00 74.89 88 TYR B CA 1
ATOM 2238 C C . TYR B 1 49 ? -25.270 -16.480 4.496 1.00 73.31 88 TYR B C 1
ATOM 2239 O O . TYR B 1 49 ? -24.107 -16.895 4.410 1.00 72.26 88 TYR B O 1
ATOM 2248 N N . ARG B 1 50 ? -26.208 -17.133 5.189 1.00 75.28 89 ARG B N 1
ATOM 2249 C CA . ARG B 1 50 ? -25.873 -18.380 5.860 1.00 79.77 89 ARG B CA 1
ATOM 2250 C C . ARG B 1 50 ? -25.967 -19.581 4.927 1.00 83.81 89 ARG B C 1
ATOM 2251 O O . ARG B 1 50 ? -25.354 -20.617 5.205 1.00 87.63 89 ARG B O 1
ATOM 2259 N N . SER B 1 51 ? -26.703 -19.471 3.817 1.00 83.73 90 SER B N 1
ATOM 2260 C CA . SER B 1 51 ? -26.678 -20.547 2.835 1.00 87.79 90 SER B CA 1
ATOM 2261 C C . SER B 1 51 ? -25.352 -20.584 2.091 1.00 86.50 90 SER B C 1
ATOM 2262 O O . SER B 1 51 ? -24.909 -21.658 1.670 1.00 90.68 90 SER B O 1
ATOM 2265 N N . ARG B 1 52 ? -24.705 -19.431 1.926 1.00 81.38 91 ARG B N 1
ATOM 2266 C CA . ARG B 1 52 ? -23.458 -19.360 1.176 1.00 81.54 91 ARG B CA 1
ATOM 2267 C C . ARG B 1 52 ? -22.216 -19.521 2.041 1.00 81.47 91 ARG B C 1
ATOM 2268 O O . ARG B 1 52 ? -21.191 -19.994 1.541 1.00 84.29 91 ARG B O 1
ATOM 2276 N N . LEU B 1 53 ? -22.257 -19.139 3.319 1.00 81.47 92 LEU B N 1
ATOM 2277 C CA . LEU B 1 53 ? -21.093 -19.399 4.155 1.00 84.64 92 LEU B CA 1
ATOM 2278 C C . LEU B 1 53 ? -21.021 -20.864 4.561 1.00 87.12 92 LEU B C 1
ATOM 2279 O O . LEU B 1 53 ? -19.930 -21.360 4.860 1.00 90.03 92 LEU B O 1
ATOM 2284 N N . ASP B 1 54 ? -22.162 -21.562 4.579 1.00 90.02 93 ASP B N 1
ATOM 2285 C CA . ASP B 1 54 ? -22.140 -23.012 4.726 1.00 96.87 93 ASP B CA 1
ATOM 2286 C C . ASP B 1 54 ? -21.300 -23.642 3.628 1.00 99.37 93 ASP B C 1
ATOM 2287 O O . ASP B 1 54 ? -20.505 -24.552 3.886 1.00 104.45 93 ASP B O 1
ATOM 2292 N N . GLN B 1 55 ? -21.452 -23.151 2.396 1.00 96.48 94 GLN B N 1
ATOM 2293 C CA . GLN B 1 55 ? -20.730 -23.715 1.262 1.00 99.29 94 GLN B CA 1
ATOM 2294 C C . GLN B 1 55 ? -19.234 -23.444 1.349 1.00 98.76 94 GLN B C 1
ATOM 2295 O O . GLN B 1 55 ? -18.435 -24.247 0.855 1.00 103.43 94 GLN B O 1
ATOM 2301 N N . VAL B 1 56 ? -18.839 -22.329 1.969 1.00 94.78 95 VAL B N 1
ATOM 2302 C CA . VAL B 1 56 ? -17.426 -21.957 2.017 1.00 96.48 95 VAL B CA 1
ATOM 2303 C C . VAL B 1 56 ? -16.624 -23.011 2.769 1.00 103.56 95 VAL B C 1
ATOM 2304 O O . VAL B 1 56 ? -15.609 -23.518 2.274 1.00 107.91 95 VAL B O 1
ATOM 2308 N N . ILE B 1 57 ? -17.067 -23.357 3.978 1.00 101.69 96 ILE B N 1
ATOM 2309 C CA . ILE B 1 57 ? -16.386 -24.394 4.743 1.00 108.71 96 ILE B CA 1
ATOM 2310 C C . ILE B 1 57 ? -16.807 -25.796 4.307 1.00 115.25 96 ILE B C 1
ATOM 2311 O O . ILE B 1 57 ? -16.090 -26.766 4.593 1.00 122.24 96 ILE B O 1
ATOM 2316 N N . LYS B 1 58 ? -17.930 -25.934 3.601 1.00 113.90 97 LYS B N 1
ATOM 2317 C CA . LYS B 1 58 ? -18.257 -27.218 2.995 1.00 120.44 97 LYS B CA 1
ATOM 2318 C C . LYS B 1 58 ? -17.522 -27.448 1.681 1.00 122.09 97 LYS B C 1
ATOM 2319 O O . LYS B 1 58 ? -17.646 -28.533 1.102 1.00 128.28 97 LYS B O 1
ATOM 2321 N N . GLY B 1 59 ? -16.766 -26.464 1.201 1.00 117.35 98 GLY B N 1
ATOM 2322 C CA . GLY B 1 59 ? -15.990 -26.614 -0.011 1.00 119.33 98 GLY B CA 1
ATOM 2323 C C . GLY B 1 59 ? -16.717 -26.298 -1.297 1.00 116.81 98 GLY B C 1
ATOM 2324 O O . GLY B 1 59 ? -16.142 -26.495 -2.374 1.00 119.33 98 GLY B O 1
ATOM 2325 N N . GLU B 1 60 ? -17.957 -25.817 -1.227 1.00 112.65 99 GLU B N 1
ATOM 2326 C CA . GLU B 1 60 ? -18.741 -25.505 -2.414 1.00 111.02 99 GLU B CA 1
ATOM 2327 C C . GLU B 1 60 ? -18.655 -24.035 -2.807 1.00 103.95 99 GLU B C 1
ATOM 2328 O O . GLU B 1 60 ? -19.450 -23.578 -3.635 1.00 102.11 99 GLU B O 1
ATOM 2334 N N . ARG B 1 61 ? -17.705 -23.286 -2.236 1.00 100.67 100 ARG B N 1
ATOM 2335 C CA . ARG B 1 61 ? -17.506 -21.881 -2.563 1.00 94.67 100 ARG B CA 1
ATOM 2336 C C . ARG B 1 61 ? -16.132 -21.466 -2.061 1.00 94.07 100 ARG B C 1
ATOM 2337 O O . ARG B 1 61 ? -15.773 -21.826 -0.933 1.00 95.53 100 ARG B O 1
ATOM 2345 N N . PRO B 1 62 ? -15.350 -20.736 -2.851 1.00 92.74 101 PRO B N 1
ATOM 2346 C CA . PRO B 1 62 ? -14.039 -20.286 -2.368 1.00 92.69 101 PRO B CA 1
ATOM 2347 C C . PRO B 1 62 ? -14.182 -19.247 -1.268 1.00 87.63 101 PRO B C 1
ATOM 2348 O O . PRO B 1 62 ? -15.239 -18.643 -1.072 1.00 86.24 101 PRO B O 1
ATOM 2352 N N . TRP B 1 63 ? -13.087 -19.045 -0.539 1.00 88.54 102 TRP B N 1
ATOM 2353 C CA . TRP B 1 63 ? -13.101 -18.097 0.565 1.00 84.59 102 TRP B CA 1
ATOM 2354 C C . TRP B 1 63 ? -13.185 -16.667 0.049 1.00 79.36 102 TRP B C 1
ATOM 2355 O O . TRP B 1 63 ? -12.590 -16.318 -0.974 1.00 79.88 102 TRP B O 1
ATOM 2366 N N . THR B 1 64 ? -13.933 -15.841 0.774 1.00 75.23 103 THR B N 1
ATOM 2367 C CA . THR B 1 64 ? -14.039 -14.420 0.483 1.00 75.00 103 THR B CA 1
ATOM 2368 C C . THR B 1 64 ? -14.518 -13.723 1.746 1.00 73.18 103 THR B C 1
ATOM 2369 O O . THR B 1 64 ? -15.137 -14.340 2.618 1.00 76.06 103 THR B O 1
ATOM 2373 N N . THR B 1 65 ? -14.214 -12.430 1.839 1.00 67.08 104 THR B N 1
ATOM 2374 C CA . THR B 1 65 ? -14.590 -11.665 3.019 1.00 66.68 104 THR B CA 1
ATOM 2375 C C . THR B 1 65 ? -16.106 -11.646 3.186 1.00 63.35 104 THR B C 1
ATOM 2376 O O . THR B 1 65 ? -16.862 -11.801 2.224 1.00 62.75 104 THR B O 1
ATOM 2380 N N . THR B 1 66 ? -16.547 -11.457 4.433 1.00 60.36 105 THR B N 1
ATOM 2381 C CA . THR B 1 66 ? -17.976 -11.504 4.730 1.00 60.73 105 THR B CA 1
ATOM 2382 C C . THR B 1 66 ? -18.737 -10.385 4.031 1.00 59.78 105 THR B C 1
ATOM 2383 O O . THR B 1 66 ? -19.923 -10.545 3.719 1.00 54.60 105 THR B O 1
ATOM 2387 N N . ASP B 1 67 ? -18.078 -9.251 3.777 1.00 62.32 106 ASP B N 1
ATOM 2388 C CA . ASP B 1 67 ? -18.738 -8.153 3.077 1.00 58.54 106 ASP B CA 1
ATOM 2389 C C . ASP B 1 67 ? -19.130 -8.561 1.662 1.00 57.48 106 ASP B C 1
ATOM 2390 O O . ASP B 1 67 ? -20.188 -8.161 1.163 1.00 56.50 106 ASP B O 1
ATOM 2395 N N . ARG B 1 68 ? -18.289 -9.359 1.001 1.00 63.82 107 ARG B N 1
ATOM 2396 C CA . ARG B 1 68 ? -18.608 -9.822 -0.345 1.00 67.17 107 ARG B CA 1
ATOM 2397 C C . ARG B 1 68 ? -19.744 -10.838 -0.328 1.00 64.69 107 ARG B C 1
ATOM 2398 O O . ARG B 1 68 ? -20.591 -10.846 -1.231 1.00 57.06 107 ARG B O 1
ATOM 2406 N N . ILE B 1 69 ? -19.777 -11.704 0.688 1.00 62.91 108 ILE B N 1
ATOM 2407 C CA . ILE B 1 69 ? -20.852 -12.687 0.794 1.00 64.07 108 ILE B CA 1
ATOM 2408 C C . ILE B 1 69 ? -22.189 -11.991 1.013 1.00 63.07 108 ILE B C 1
ATOM 2409 O O . ILE B 1 69 ? -23.209 -12.373 0.425 1.00 63.34 108 ILE B O 1
ATOM 2414 N N . TYR B 1 70 ? -22.207 -10.958 1.860 1.00 60.51 109 TYR B N 1
ATOM 2415 C CA . TYR B 1 70 ? -23.430 -10.187 2.060 1.00 58.23 109 TYR B CA 1
ATOM 2416 C C . TYR B 1 70 ? -23.853 -9.487 0.774 1.00 56.93 109 TYR B C 1
ATOM 2417 O O . TYR B 1 70 ? -25.046 -9.422 0.457 1.00 58.26 109 TYR B O 1
ATOM 2426 N N . ARG B 1 71 ? -22.886 -8.957 0.020 1.00 56.49 110 ARG B N 1
ATOM 2427 C CA . ARG B 1 71 ? -23.207 -8.286 -1.236 1.00 58.04 110 ARG B CA 1
ATOM 2428 C C . ARG B 1 71 ? -23.770 -9.265 -2.258 1.00 62.10 110 ARG B C 1
ATOM 2429 O O . ARG B 1 71 ? -24.755 -8.960 -2.941 1.00 61.76 110 ARG B O 1
ATOM 2437 N N . GLU B 1 72 ? -23.155 -10.444 -2.380 1.00 63.31 111 GLU B N 1
ATOM 2438 C CA . GLU B 1 72 ? -23.652 -11.441 -3.322 1.00 67.54 111 GLU B CA 1
ATOM 2439 C C . GLU B 1 72 ? -25.000 -11.997 -2.878 1.00 64.82 111 GLU B C 1
ATOM 2440 O O . GLU B 1 72 ? -25.875 -12.255 -3.713 1.00 67.11 111 GLU B O 1
ATOM 2446 N N . ALA B 1 73 ? -25.184 -12.191 -1.569 1.00 64.37 112 ALA B N 1
ATOM 2447 C CA . ALA B 1 73 ? -26.476 -12.644 -1.065 1.00 68.42 112 ALA B CA 1
ATOM 2448 C C . ALA B 1 73 ? -27.570 -11.626 -1.351 1.00 70.10 112 ALA B C 1
ATOM 2449 O O . ALA B 1 73 ? -28.727 -12.001 -1.573 1.00 68.74 112 ALA B O 1
ATOM 2451 N N . LEU B 1 74 ? -27.221 -10.338 -1.351 1.00 67.09 113 LEU B N 1
ATOM 2452 C CA . LEU B 1 74 ? -28.195 -9.302 -1.673 1.00 67.07 113 LEU B CA 1
ATOM 2453 C C . LEU B 1 74 ? -28.661 -9.414 -3.118 1.00 72.75 113 LEU B C 1
ATOM 2454 O O . LEU B 1 74 ? -29.833 -9.161 -3.420 1.00 75.36 113 LEU B O 1
ATOM 2459 N N . ASP B 1 75 ? -27.759 -9.790 -4.027 1.00 71.67 114 ASP B N 1
ATOM 2460 C CA . ASP B 1 75 ? -28.147 -9.973 -5.421 1.00 74.18 114 ASP B CA 1
ATOM 2461 C C . ASP B 1 75 ? -29.123 -11.132 -5.575 1.00 75.91 114 ASP B C 1
ATOM 2462 O O . ASP B 1 75 ? -30.024 -11.085 -6.420 1.00 79.51 114 ASP B O 1
ATOM 2467 N N . GLY B 1 76 ? -28.962 -12.180 -4.764 1.00 74.82 115 GLY B N 1
ATOM 2468 C CA . GLY B 1 76 ? -29.848 -13.326 -4.866 1.00 79.43 115 GLY B CA 1
ATOM 2469 C C . GLY B 1 76 ? -31.245 -13.058 -4.346 1.00 81.55 115 GLY B C 1
ATOM 2470 O O . GLY B 1 76 ? -32.220 -13.600 -4.874 1.00 86.72 115 GLY B O 1
ATOM 2471 N N . ILE B 1 77 ? -31.369 -12.221 -3.314 1.00 79.20 116 ILE B N 1
ATOM 2472 C CA . ILE B 1 77 ? -32.684 -11.978 -2.733 1.00 84.75 116 ILE B CA 1
ATOM 2473 C C . ILE B 1 77 ? -33.448 -10.908 -3.508 1.00 89.55 116 ILE B C 1
ATOM 2474 O O . ILE B 1 77 ? -34.680 -10.973 -3.605 1.00 92.15 116 ILE B O 1
ATOM 2479 N N . LEU B 1 78 ? -32.751 -9.920 -4.076 1.00 86.66 117 LEU B N 1
ATOM 2480 C CA . LEU B 1 78 ? -33.428 -8.860 -4.813 1.00 87.33 117 LEU B CA 1
ATOM 2481 C C . LEU B 1 78 ? -33.983 -9.332 -6.150 1.00 91.88 117 LEU B C 1
ATOM 2482 O O . LEU B 1 78 ? -34.766 -8.602 -6.767 1.00 93.36 117 LEU B O 1
ATOM 2487 N N . ALA B 1 79 ? -33.599 -10.524 -6.612 1.00 90.50 118 ALA B N 1
ATOM 2488 C CA . ALA B 1 79 ? -34.219 -11.091 -7.803 1.00 97.04 118 ALA B CA 1
ATOM 2489 C C . ALA B 1 79 ? -35.670 -11.482 -7.558 1.00 102.65 118 ALA B C 1
ATOM 2490 O O . ALA B 1 79 ? -36.421 -11.668 -8.521 1.00 109.20 118 ALA B O 1
ATOM 2492 N N . ASN B 1 80 ? -36.077 -11.609 -6.293 1.00 100.90 119 ASN B N 1
ATOM 2493 C CA . ASN B 1 80 ? -37.449 -11.936 -5.925 1.00 107.14 119 ASN B CA 1
ATOM 2494 C C . ASN B 1 80 ? -38.222 -10.715 -5.437 1.00 107.07 119 ASN B C 1
ATOM 2495 O O . ASN B 1 80 ? -39.108 -10.841 -4.585 1.00 111.33 119 ASN B O 1
ATOM 2500 N N . HIS B 1 81 ? -37.902 -9.529 -5.957 1.00 105.62 120 HIS B N 1
ATOM 2501 C CA . HIS B 1 81 ? -38.571 -8.303 -5.552 1.00 106.74 120 HIS B CA 1
ATOM 2502 C C . HIS B 1 81 ? -38.749 -7.389 -6.757 1.00 111.38 120 HIS B C 1
ATOM 2503 O O . HIS B 1 81 ? -37.829 -7.260 -7.580 1.00 108.60 120 HIS B O 1
ATOM 2510 N N . PRO B 1 82 ? -39.912 -6.742 -6.884 1.00 116.88 121 PRO B N 1
ATOM 2511 C CA . PRO B 1 82 ? -40.149 -5.913 -8.078 1.00 122.03 121 PRO B CA 1
ATOM 2512 C C . PRO B 1 82 ? -39.272 -4.676 -8.136 1.00 117.62 121 PRO B C 1
ATOM 2513 O O . PRO B 1 82 ? -38.816 -4.298 -9.222 1.00 119.28 121 PRO B O 1
ATOM 2517 N N . TRP B 1 83 ? -39.021 -4.032 -6.997 1.00 115.69 122 TRP B N 1
ATOM 2518 C CA . TRP B 1 83 ? -38.182 -2.841 -6.962 1.00 111.67 122 TRP B CA 1
ATOM 2519 C C . TRP B 1 83 ? -36.695 -3.158 -7.027 1.00 107.64 122 TRP B C 1
ATOM 2520 O O . TRP B 1 83 ? -35.885 -2.229 -7.116 1.00 107.37 122 TRP B O 1
ATOM 2531 N N . GLY B 1 84 ? -36.316 -4.438 -6.984 1.00 105.75 123 GLY B N 1
ATOM 2532 C CA . GLY B 1 84 ? -34.906 -4.787 -6.984 1.00 100.50 123 GLY B CA 1
ATOM 2533 C C . GLY B 1 84 ? -34.198 -4.446 -8.279 1.00 101.55 123 GLY B C 1
ATOM 2534 O O . GLY B 1 84 ? -33.005 -4.125 -8.270 1.00 96.76 123 GLY B O 1
ATOM 2535 N N . ALA B 1 85 ? -34.913 -4.510 -9.406 1.00 103.37 124 ALA B N 1
ATOM 2536 C CA . ALA B 1 85 ? -34.296 -4.189 -10.688 1.00 105.43 124 ALA B CA 1
ATOM 2537 C C . ALA B 1 85 ? -33.931 -2.714 -10.786 1.00 103.80 124 ALA B C 1
ATOM 2538 O O . ALA B 1 85 ? -32.985 -2.357 -11.496 1.00 102.94 124 ALA B O 1
ATOM 2540 N N . SER B 1 86 ? -34.662 -1.846 -10.082 1.00 104.41 125 SER B N 1
ATOM 2541 C CA . SER B 1 86 ? -34.374 -0.418 -10.127 1.00 104.78 125 SER B CA 1
ATOM 2542 C C . SER B 1 86 ? -33.071 -0.064 -9.421 1.00 97.23 125 SER B C 1
ATOM 2543 O O . SER B 1 86 ? -32.542 1.031 -9.639 1.00 97.50 125 SER B O 1
ATOM 2546 N N . LEU B 1 87 ? -32.546 -0.956 -8.586 1.00 94.36 126 LEU B N 1
ATOM 2547 C CA . LEU B 1 87 ? -31.294 -0.721 -7.880 1.00 86.68 126 LEU B CA 1
ATOM 2548 C C . LEU B 1 87 ? -30.140 -1.252 -8.722 1.00 85.12 126 LEU B C 1
ATOM 2549 O O . LEU B 1 87 ? -30.056 -2.459 -8.976 1.00 84.55 126 LEU B O 1
ATOM 2554 N N . ASN B 1 88 ? -29.255 -0.357 -9.152 1.00 83.20 127 ASN B N 1
ATOM 2555 C CA . ASN B 1 88 ? -28.126 -0.746 -9.986 1.00 82.82 127 ASN B CA 1
ATOM 2556 C C . ASN B 1 88 ? -27.031 -1.359 -9.114 1.00 76.58 127 ASN B C 1
ATOM 2557 O O . ASN B 1 88 ? -27.248 -1.709 -7.951 1.00 72.98 127 ASN B O 1
ATOM 2562 N N . SER B 1 89 ? -25.827 -1.490 -9.675 1.00 75.96 128 SER B N 1
ATOM 2563 C CA . SER B 1 89 ? -24.720 -2.057 -8.912 1.00 71.08 128 SER B CA 1
ATOM 2564 C C . SER B 1 89 ? -24.275 -1.127 -7.791 1.00 68.64 128 SER B C 1
ATOM 2565 O O . SER B 1 89 ? -23.785 -1.596 -6.758 1.00 65.45 128 SER B O 1
ATOM 2568 N N . ALA B 1 90 ? -24.440 0.186 -7.969 1.00 72.52 129 ALA B N 1
ATOM 2569 C CA . ALA B 1 90 ? -24.041 1.132 -6.934 1.00 69.40 129 ALA B CA 1
ATOM 2570 C C . ALA B 1 90 ? -25.085 1.252 -5.831 1.00 67.50 129 ALA B C 1
ATOM 2571 O O . ALA B 1 90 ? -24.726 1.449 -4.665 1.00 62.07 129 ALA B O 1
ATOM 2573 N N . ASP B 1 91 ? -26.371 1.141 -6.177 1.00 68.49 130 ASP B N 1
ATOM 2574 C CA . ASP B 1 91 ? -27.415 1.194 -5.158 1.00 68.05 130 ASP B CA 1
ATOM 2575 C C . ASP B 1 91 ? -27.314 0.011 -4.206 1.00 64.24 130 ASP B C 1
ATOM 2576 O O . ASP B 1 91 ? -27.587 0.142 -3.007 1.00 62.37 130 ASP B O 1
ATOM 2581 N N . ARG B 1 92 ? -26.922 -1.155 -4.722 1.00 63.70 131 ARG B N 1
ATOM 2582 C CA . ARG B 1 92 ? -26.818 -2.342 -3.883 1.00 62.86 131 ARG B CA 1
ATOM 2583 C C . ARG B 1 92 ? -25.572 -2.314 -3.007 1.00 57.05 131 ARG B C 1
ATOM 2584 O O . ARG B 1 92 ? -25.571 -2.912 -1.925 1.00 55.04 131 ARG B O 1
ATOM 2592 N N . ASP B 1 93 ? -24.513 -1.632 -3.450 1.00 58.16 132 ASP B N 1
ATOM 2593 C CA . ASP B 1 93 ? -23.351 -1.435 -2.588 1.00 55.98 132 ASP B CA 1
ATOM 2594 C C . ASP B 1 93 ? -23.706 -0.567 -1.389 1.00 53.71 132 ASP B C 1
ATOM 2595 O O . ASP B 1 93 ? -23.256 -0.830 -0.267 1.00 50.54 132 ASP B O 1
ATOM 2600 N N . GLU B 1 94 ? -24.513 0.474 -1.609 1.00 56.71 133 GLU B N 1
ATOM 2601 C CA . GLU B 1 94 ? -24.959 1.322 -0.509 1.00 56.67 133 GLU B CA 1
ATOM 2602 C C . GLU B 1 94 ? -25.744 0.514 0.518 1.00 57.86 133 GLU B C 1
ATOM 2603 O O . GLU B 1 94 ? -25.500 0.616 1.725 1.00 55.61 133 GLU B O 1
ATOM 2609 N N . LEU B 1 95 ? -26.698 -0.296 0.049 1.00 58.34 134 LEU B N 1
ATOM 2610 C CA . LEU B 1 95 ? -27.437 -1.175 0.951 1.00 56.32 134 LEU B CA 1
ATOM 2611 C C . LEU B 1 95 ? -26.496 -2.098 1.713 1.00 52.44 134 LEU B C 1
ATOM 2612 O O . LEU B 1 95 ? -26.658 -2.303 2.923 1.00 52.08 134 LEU B O 1
ATOM 2617 N N . ASN B 1 96 ? -25.495 -2.648 1.023 1.00 52.17 135 ASN B N 1
ATOM 2618 C CA . ASN B 1 96 ? -24.606 -3.622 1.648 1.00 52.13 135 ASN B CA 1
ATOM 2619 C C . ASN B 1 96 ? -23.725 -2.994 2.723 1.00 51.41 135 ASN B C 1
ATOM 2620 O O . ASN B 1 96 ? -23.284 -3.693 3.644 1.00 48.51 135 ASN B O 1
ATOM 2625 N N . SER B 1 97 ? -23.460 -1.689 2.633 1.00 48.08 136 SER B N 1
ATOM 2626 C CA . SER B 1 97 ? -22.583 -1.027 3.593 1.00 49.03 136 SER B CA 1
ATOM 2627 C C . SER B 1 97 ? -23.202 -0.898 4.979 1.00 48.63 136 SER B C 1
ATOM 2628 O O . SER B 1 97 ? -22.515 -0.452 5.904 1.00 47.66 136 SER B O 1
ATOM 2631 N N . LEU B 1 98 ? -24.472 -1.272 5.146 1.00 49.13 137 LEU B N 1
ATOM 2632 C CA . LEU B 1 98 ? -25.099 -1.178 6.460 1.00 49.91 137 LEU B CA 1
ATOM 2633 C C . LEU B 1 98 ? -24.472 -2.148 7.452 1.00 49.65 137 LEU B C 1
ATOM 2634 O O . LEU B 1 98 ? -24.487 -1.895 8.662 1.00 50.72 137 LEU B O 1
ATOM 2639 N N . TRP B 1 99 ? -23.906 -3.253 6.962 1.00 48.95 138 TRP B N 1
ATOM 2640 C CA . TRP B 1 99 ? -23.225 -4.205 7.829 1.00 49.53 138 TRP B CA 1
ATOM 2641 C C . TRP B 1 99 ? -21.968 -3.626 8.463 1.00 49.38 138 TRP B C 1
ATOM 2642 O O . TRP B 1 99 ? -21.437 -4.225 9.403 1.00 50.77 138 TRP B O 1
ATOM 2653 N N . SER B 1 100 ? -21.486 -2.485 7.974 1.00 48.43 139 SER B N 1
ATOM 2654 C CA . SER B 1 100 ? -20.405 -1.748 8.610 1.00 48.99 139 SER B CA 1
ATOM 2655 C C . SER B 1 100 ? -20.920 -0.602 9.471 1.00 50.10 139 SER B C 1
ATOM 2656 O O . SER B 1 100 ? -20.120 0.200 9.963 1.00 51.06 139 SER B O 1
ATOM 2659 N N . LYS B 1 101 ? -22.241 -0.507 9.658 1.00 36.36 140 LYS B N 1
ATOM 2660 C CA . LYS B 1 101 ? -22.854 0.564 10.434 1.00 42.96 140 LYS B CA 1
ATOM 2661 C C . LYS B 1 101 ? -23.782 0.023 11.517 1.00 39.29 140 LYS B C 1
ATOM 2662 O O . LYS B 1 101 ? -24.683 0.740 11.961 1.00 39.92 140 LYS B O 1
ATOM 2668 N N . LEU B 1 102 ? -23.578 -1.222 11.948 1.00 39.74 141 LEU B N 1
ATOM 2669 C CA . LEU B 1 102 ? -24.495 -1.864 12.883 1.00 40.20 141 LEU B CA 1
ATOM 2670 C C . LEU B 1 102 ? -24.593 -1.075 14.184 1.00 41.58 141 LEU B C 1
ATOM 2671 O O . LEU B 1 102 ? -23.579 -0.755 14.812 1.00 37.65 141 LEU B O 1
ATOM 2676 N N . ILE B 1 103 ? -25.823 -0.767 14.585 1.00 39.90 142 ILE B N 1
ATOM 2677 C CA . ILE B 1 103 ? -26.080 0.091 15.739 1.00 38.72 142 ILE B CA 1
ATOM 2678 C C . ILE B 1 103 ? -25.838 -0.704 17.019 1.00 36.70 142 ILE B C 1
ATOM 2679 O O . ILE B 1 103 ? -26.214 -1.883 17.101 1.00 39.37 142 ILE B O 1
ATOM 2684 N N . PRO B 1 104 ? -25.186 -0.123 18.022 1.00 38.92 143 PRO B N 1
ATOM 2685 C CA . PRO B 1 104 ? -24.925 -0.862 19.259 1.00 36.76 143 PRO B CA 1
ATOM 2686 C C . PRO B 1 104 ? -26.131 -0.876 20.184 1.00 41.50 143 PRO B C 1
ATOM 2687 O O . PRO B 1 104 ? -26.987 0.011 20.150 1.00 36.40 143 PRO B O 1
ATOM 2691 N N . TRP B 1 105 ? -26.186 -1.908 21.023 1.00 45.84 144 TRP B N 1
ATOM 2692 C CA . TRP B 1 105 ? -27.115 -1.892 22.143 1.00 41.79 144 TRP B CA 1
ATOM 2693 C C . TRP B 1 105 ? -26.734 -0.769 23.101 1.00 43.13 144 TRP B C 1
ATOM 2694 O O . TRP B 1 105 ? -25.572 -0.362 23.182 1.00 41.88 144 TRP B O 1
ATOM 2705 N N . ASP B 1 106 ? -27.729 -0.265 23.836 1.00 40.52 145 ASP B N 1
ATOM 2706 C CA . ASP B 1 106 ? -27.506 0.909 24.676 1.00 42.93 145 ASP B CA 1
ATOM 2707 C C . ASP B 1 106 ? -26.486 0.643 25.778 1.00 47.77 145 ASP B C 1
ATOM 2708 O O . ASP B 1 106 ? -25.842 1.579 26.265 1.00 49.64 145 ASP B O 1
ATOM 2713 N N . ASP B 1 107 ? -26.319 -0.616 26.177 1.00 44.87 146 ASP B N 1
ATOM 2714 C CA . ASP B 1 107 ? -25.400 -0.979 27.246 1.00 42.82 146 ASP B CA 1
ATOM 2715 C C . ASP B 1 107 ? -23.981 -1.242 26.761 1.00 38.47 146 ASP B C 1
ATOM 2716 O O . ASP B 1 107 ? -23.091 -1.457 27.590 1.00 35.50 146 ASP B O 1
ATOM 2721 N N . THR B 1 108 ? -23.747 -1.224 25.449 1.00 35.30 147 THR B N 1
ATOM 2722 C CA . THR B 1 108 ? -22.470 -1.690 24.917 1.00 36.26 147 THR B CA 1
ATOM 2723 C C . THR B 1 108 ? -21.349 -0.696 25.199 1.00 38.73 147 THR B C 1
ATOM 2724 O O . THR B 1 108 ? -20.316 -1.061 25.771 1.00 41.83 147 THR B O 1
ATOM 2728 N N . ALA B 1 109 ? -21.532 0.563 24.802 1.00 38.36 148 ALA B N 1
ATOM 2729 C CA . ALA B 1 109 ? -20.487 1.565 25.011 1.00 41.12 148 ALA B CA 1
ATOM 2730 C C . ALA B 1 109 ? -20.143 1.769 26.482 1.00 38.10 148 ALA B C 1
ATOM 2731 O O . ALA B 1 109 ? -18.944 1.771 26.813 1.00 43.73 148 ALA B O 1
ATOM 2733 N N . PRO B 1 110 ? -21.099 1.944 27.407 1.00 40.32 149 PRO B N 1
ATOM 2734 C CA . PRO B 1 110 ? -20.699 2.111 28.816 1.00 39.43 149 PRO B CA 1
ATOM 2735 C C . PRO B 1 110 ? -20.041 0.875 29.402 1.00 40.69 149 PRO B C 1
ATOM 2736 O O . PRO B 1 110 ? -19.093 0.993 30.189 1.00 40.51 149 PRO B O 1
ATOM 2740 N N . GLY B 1 111 ? -20.520 -0.316 29.037 1.00 37.96 150 GLY B N 1
ATOM 2741 C CA . GLY B 1 111 ? -19.939 -1.531 29.582 1.00 33.20 150 GLY B CA 1
ATOM 2742 C C . GLY B 1 111 ? -18.545 -1.803 29.053 1.00 29.90 150 GLY B C 1
ATOM 2743 O O . GLY B 1 111 ? -17.669 -2.256 29.794 1.00 33.17 150 GLY B O 1
ATOM 2744 N N . LEU B 1 112 ? -18.319 -1.535 27.763 1.00 30.54 151 LEU B N 1
ATOM 2745 C CA . LEU B 1 112 ? -16.996 -1.745 27.185 1.00 35.58 151 LEU B CA 1
ATOM 2746 C C . LEU B 1 112 ? -15.966 -0.820 27.817 1.00 36.11 151 LEU B C 1
ATOM 2747 O O . LEU B 1 112 ? -14.830 -1.232 28.081 1.00 36.66 151 LEU B O 1
ATOM 2752 N N . ALA B 1 113 ? -16.347 0.435 28.069 1.00 31.13 152 ALA B N 1
ATOM 2753 C CA . ALA B 1 113 ? -15.412 1.394 28.647 1.00 32.15 152 ALA B CA 1
ATOM 2754 C C . ALA B 1 113 ? -15.010 0.992 30.060 1.00 35.72 152 ALA B C 1
ATOM 2755 O O . ALA B 1 113 ? -13.836 1.099 30.432 1.00 40.46 152 ALA B O 1
ATOM 2757 N N . ARG B 1 114 ? -15.970 0.527 30.864 1.00 40.33 153 ARG B N 1
ATOM 2758 C CA . ARG B 1 114 ? -15.641 0.071 32.211 1.00 38.91 153 ARG B CA 1
ATOM 2759 C C . ARG B 1 114 ? -14.732 -1.149 32.171 1.00 35.77 153 ARG B C 1
ATOM 2760 O O . ARG B 1 114 ? -13.773 -1.245 32.945 1.00 36.81 153 ARG B O 1
ATOM 2768 N N . LEU B 1 115 ? -15.016 -2.093 31.270 1.00 36.57 154 LEU B N 1
ATOM 2769 C CA . LEU B 1 115 ? -14.201 -3.299 31.184 1.00 34.63 154 LEU B CA 1
ATOM 2770 C C . LEU B 1 115 ? -12.791 -2.980 30.702 1.00 33.10 154 LEU B C 1
ATOM 2771 O O . LEU B 1 115 ? -11.816 -3.557 31.199 1.00 36.81 154 LEU B O 1
ATOM 2776 N N . ARG B 1 116 ? -12.660 -2.059 29.744 1.00 31.51 155 ARG B N 1
ATOM 2777 C CA . ARG B 1 116 ? -11.339 -1.702 29.236 1.00 34.14 155 ARG B CA 1
ATOM 2778 C C . ARG B 1 116 ? -10.477 -1.023 30.293 1.00 34.54 155 ARG B C 1
ATOM 2779 O O . ARG B 1 116 ? -9.245 -1.079 30.202 1.00 34.77 155 ARG B O 1
ATOM 2787 N N . SER B 1 117 ? -11.089 -0.389 31.294 1.00 31.11 156 SER B N 1
ATOM 2788 C CA . SER B 1 117 ? -10.325 0.234 32.367 1.00 37.76 156 SER B CA 1
ATOM 2789 C C . SER B 1 117 ? -9.806 -0.775 33.383 1.00 37.45 156 SER B C 1
ATOM 2790 O O . SER B 1 117 ? -9.020 -0.401 34.259 1.00 36.88 156 SER B O 1
ATOM 2793 N N . LYS B 1 118 ? -10.225 -2.038 33.287 1.00 36.73 157 LYS B N 1
ATOM 2794 C CA . LYS B 1 118 ? -9.752 -3.091 34.169 1.00 37.13 157 LYS B CA 1
ATOM 2795 C C . LYS B 1 118 ? -9.075 -4.240 33.436 1.00 36.38 157 LYS B C 1
ATOM 2796 O O . LYS B 1 118 ? -8.252 -4.935 34.042 1.00 42.77 157 LYS B O 1
ATOM 2802 N N . TYR B 1 119 ? -9.377 -4.447 32.157 1.00 34.23 158 TYR B N 1
ATOM 2803 C CA . TYR B 1 119 ? -8.850 -5.564 31.391 1.00 33.84 158 TYR B CA 1
ATOM 2804 C C . TYR B 1 119 ? -8.362 -5.077 30.036 1.00 33.97 158 TYR B C 1
ATOM 2805 O O . TYR B 1 119 ? -8.668 -3.963 29.602 1.00 32.52 158 TYR B O 1
ATOM 2814 N N . ILE B 1 120 ? -7.594 -5.931 29.370 1.00 33.31 159 ILE B N 1
ATOM 2815 C CA . ILE B 1 120 ? -7.374 -5.789 27.937 1.00 33.02 159 ILE B CA 1
ATOM 2816 C C . ILE B 1 120 ? -8.620 -6.289 27.220 1.00 35.14 159 ILE B C 1
ATOM 2817 O O . ILE B 1 120 ? -9.120 -7.380 27.511 1.00 31.18 159 ILE B O 1
ATOM 2822 N N . THR B 1 121 ? -9.142 -5.488 26.299 1.00 33.79 160 THR B N 1
ATOM 2823 C CA . THR B 1 121 ? -10.356 -5.845 25.584 1.00 32.92 160 THR B CA 1
ATOM 2824 C C . THR B 1 121 ? -10.085 -5.884 24.087 1.00 31.94 160 THR B C 1
ATOM 2825 O O . THR B 1 121 ? -9.268 -5.122 23.565 1.00 33.96 160 THR B O 1
ATOM 2829 N N . SER B 1 122 ? -10.784 -6.783 23.404 1.00 29.67 161 SER B N 1
ATOM 2830 C CA . SER B 1 122 ? -10.596 -6.967 21.974 1.00 24.23 161 SER B CA 1
ATOM 2831 C C . SER B 1 122 ? -11.842 -7.618 21.403 1.00 29.14 161 SER B C 1
ATOM 2832 O O . SER B 1 122 ? -12.575 -8.312 22.112 1.00 33.21 161 SER B O 1
ATOM 2835 N N . THR B 1 123 ? -12.079 -7.381 20.118 1.00 32.91 162 THR B N 1
ATOM 2836 C CA . THR B 1 123 ? -13.115 -8.137 19.440 1.00 28.80 162 THR B CA 1
ATOM 2837 C C . THR B 1 123 ? -12.578 -9.505 19.035 1.00 31.88 162 THR B C 1
ATOM 2838 O O . THR B 1 123 ? -11.368 -9.733 18.954 1.00 29.44 162 THR B O 1
ATOM 2842 N N . LEU B 1 124 ? -13.507 -10.427 18.797 1.00 31.20 163 LEU B N 1
ATOM 2843 C CA . LEU B 1 124 ? -13.176 -11.722 18.202 1.00 31.28 163 LEU B CA 1
ATOM 2844 C C . LEU B 1 124 ? -14.489 -12.251 17.619 1.00 32.65 163 LEU B C 1
ATOM 2845 O O . LEU B 1 124 ? -15.241 -12.953 18.296 1.00 35.98 163 LEU B O 1
ATOM 2850 N N . SER B 1 125 ? -14.760 -11.875 16.374 1.00 34.40 164 SER B N 1
ATOM 2851 C CA . SER B 1 125 ? -16.005 -12.206 15.705 1.00 39.60 164 SER B CA 1
ATOM 2852 C C . SER B 1 125 ? -15.704 -12.763 14.322 1.00 36.27 164 SER B C 1
ATOM 2853 O O . SER B 1 125 ? -14.560 -12.766 13.860 1.00 35.81 164 SER B O 1
ATOM 2856 N N . ASN B 1 126 ? -16.755 -13.240 13.659 1.00 30.18 165 ASN B N 1
ATOM 2857 C CA . ASN B 1 126 ? -16.636 -13.808 12.324 1.00 32.53 165 ASN B CA 1
ATOM 2858 C C . ASN B 1 126 ? -16.741 -12.766 11.220 1.00 35.57 165 ASN B C 1
ATOM 2859 O O . ASN B 1 126 ? -16.459 -13.090 10.060 1.00 43.95 165 ASN B O 1
ATOM 2864 N N . GLY B 1 127 ? -17.137 -11.540 11.544 1.00 33.84 166 GLY B N 1
ATOM 2865 C CA . GLY B 1 127 ? -17.248 -10.503 10.538 1.00 40.32 166 GLY B CA 1
ATOM 2866 C C . GLY B 1 127 ? -15.903 -10.159 9.929 1.00 40.43 166 GLY B C 1
ATOM 2867 O O . GLY B 1 127 ? -14.849 -10.643 10.335 1.00 42.82 166 GLY B O 1
ATOM 2868 N N . SER B 1 128 ? -15.948 -9.312 8.908 1.00 38.82 167 SER B N 1
ATOM 2869 C CA . SER B 1 128 ? -14.714 -8.848 8.296 1.00 42.72 167 SER B CA 1
ATOM 2870 C C . SER B 1 128 ? -14.017 -7.851 9.213 1.00 38.28 167 SER B C 1
ATOM 2871 O O . SER B 1 128 ? -14.646 -7.204 10.054 1.00 36.24 167 SER B O 1
ATOM 2874 N N . MET B 1 129 ? -12.696 -7.741 9.055 1.00 39.27 168 MET B N 1
ATOM 2875 C CA . MET B 1 129 ? -11.964 -6.714 9.788 1.00 35.21 168 MET B CA 1
ATOM 2876 C C . MET B 1 129 ? -12.464 -5.325 9.416 1.00 31.24 168 MET B C 1
ATOM 2877 O O . MET B 1 129 ? -12.619 -4.460 10.285 1.00 31.97 168 MET B O 1
ATOM 2882 N N . ALA B 1 130 ? -12.748 -5.104 8.131 1.00 31.85 169 ALA B N 1
ATOM 2883 C CA . ALA B 1 130 ? -13.160 -3.783 7.668 1.00 33.86 169 ALA B CA 1
ATOM 2884 C C . ALA B 1 130 ? -14.474 -3.356 8.311 1.00 37.77 169 ALA B C 1
ATOM 2885 O O . ALA B 1 130 ? -14.613 -2.216 8.769 1.00 28.69 169 ALA B O 1
ATOM 2887 N N . SER B 1 131 ? -15.451 -4.263 8.362 1.00 36.68 170 SER B N 1
ATOM 2888 C CA . SER B 1 131 ? -16.751 -3.903 8.917 1.00 40.90 170 SER B CA 1
ATOM 2889 C C . SER B 1 131 ? -16.681 -3.733 10.430 1.00 36.93 170 SER B C 1
ATOM 2890 O O . SER B 1 131 ? -17.223 -2.764 10.974 1.00 34.45 170 SER B O 1
ATOM 2893 N N . VAL B 1 132 ? -16.013 -4.658 11.126 1.00 35.26 171 VAL B N 1
ATOM 2894 C CA . VAL B 1 132 ? -15.922 -4.568 12.581 1.00 30.02 171 VAL B CA 1
ATOM 2895 C C . VAL B 1 132 ? -15.143 -3.323 12.989 1.00 33.21 171 VAL B C 1
ATOM 2896 O O . VAL B 1 132 ? -15.495 -2.643 13.961 1.00 36.30 171 VAL B O 1
ATOM 2900 N N . LEU B 1 133 ? -14.077 -3.005 12.250 1.00 35.58 172 LEU B N 1
ATOM 2901 C CA . LEU B 1 133 ? -13.333 -1.771 12.488 1.00 32.82 172 LEU B CA 1
ATOM 2902 C C . LEU B 1 133 ? -14.249 -0.558 12.391 1.00 32.53 172 LEU B C 1
ATOM 2903 O O . LEU B 1 133 ? -14.220 0.329 13.252 1.00 33.63 172 LEU B O 1
ATOM 2908 N N . ARG B 1 134 ? -15.073 -0.507 11.342 1.00 31.43 173 ARG B N 1
ATOM 2909 C CA . ARG B 1 134 ? -15.943 0.645 11.131 1.00 42.55 173 ARG B CA 1
ATOM 2910 C C . ARG B 1 134 ? -17.112 0.661 12.106 1.00 36.57 173 ARG B C 1
ATOM 2911 O O . ARG B 1 134 ? -17.567 1.740 12.501 1.00 35.95 173 ARG B O 1
ATOM 2919 N N . ILE B 1 135 ? -17.612 -0.514 12.497 1.00 33.20 174 ILE B N 1
ATOM 2920 C CA . ILE B 1 135 ? -18.679 -0.569 13.494 1.00 35.85 174 ILE B CA 1
ATOM 2921 C C . ILE B 1 135 ? -18.201 0.020 14.813 1.00 33.19 174 ILE B C 1
ATOM 2922 O O . ILE B 1 135 ? -18.906 0.812 15.450 1.00 30.96 174 ILE B O 1
ATOM 2927 N N . SER B 1 136 ? -16.987 -0.343 15.234 1.00 28.76 175 SER B N 1
ATOM 2928 C CA . SER B 1 136 ? -16.459 0.161 16.497 1.00 30.96 175 SER B CA 1
ATOM 2929 C C . SER B 1 136 ? -16.151 1.650 16.414 1.00 34.66 175 SER B C 1
ATOM 2930 O O . SER B 1 136 ? -16.381 2.391 17.377 1.00 38.97 175 SER B O 1
ATOM 2933 N N . LYS B 1 137 ? -15.630 2.107 15.274 1.00 37.12 176 LYS B N 1
ATOM 2934 C CA . LYS B 1 137 ? -15.298 3.520 15.122 1.00 37.20 176 LYS B CA 1
ATOM 2935 C C . LYS B 1 137 ? -16.558 4.373 15.029 1.00 36.69 176 LYS B C 1
ATOM 2936 O O . LYS B 1 137 ? -16.664 5.416 15.686 1.00 31.43 176 LYS B O 1
ATOM 2942 N N . LEU B 1 138 ? -17.525 3.946 14.212 1.00 33.20 177 LEU B N 1
ATOM 2943 C CA . LEU B 1 138 ? -18.764 4.704 14.072 1.00 36.91 177 LEU B CA 1
ATOM 2944 C C . LEU B 1 138 ? -19.538 4.747 15.382 1.00 37.79 177 LEU B C 1
ATOM 2945 O O . LEU B 1 138 ? -20.133 5.775 15.728 1.00 35.58 177 LEU B O 1
ATOM 2950 N N . GLY B 1 139 ? -19.546 3.644 16.123 1.00 37.11 178 GLY B N 1
ATOM 2951 C CA . GLY B 1 139 ? -20.263 3.569 17.376 1.00 38.76 178 GLY B CA 1
ATOM 2952 C C . GLY B 1 139 ? -19.490 3.998 18.600 1.00 38.95 178 GLY B C 1
ATOM 2953 O O . GLY B 1 139 ? -20.011 3.879 19.714 1.00 41.79 178 GLY B O 1
ATOM 2954 N N . ALA B 1 140 ? -18.264 4.497 18.429 1.00 35.00 179 ALA B N 1
ATOM 2955 C CA . ALA B 1 140 ? -17.409 4.904 19.545 1.00 32.68 179 ALA B CA 1
ATOM 2956 C C . ALA B 1 140 ? -17.299 3.795 20.589 1.00 32.21 179 ALA B C 1
ATOM 2957 O O . ALA B 1 140 ? -17.342 4.040 21.797 1.00 45.24 179 ALA B O 1
ATOM 2959 N N . LEU B 1 141 ? -17.170 2.556 20.115 1.00 27.91 180 LEU B N 1
ATOM 2960 C CA . LEU B 1 141 ? -17.003 1.410 20.996 1.00 40.76 180 LEU B CA 1
ATOM 2961 C C . LEU B 1 141 ? -15.514 1.192 21.224 1.00 37.96 180 LEU B C 1
ATOM 2962 O O . LEU B 1 141 ? -14.806 0.814 20.277 1.00 39.93 180 LEU B O 1
ATOM 2967 N N . PRO B 1 142 ? -14.995 1.417 22.430 1.00 40.26 181 PRO B N 1
ATOM 2968 C CA . PRO B 1 142 ? -13.544 1.339 22.636 1.00 39.23 181 PRO B CA 1
ATOM 2969 C C . PRO B 1 142 ? -13.080 -0.102 22.804 1.00 29.64 181 PRO B C 1
ATOM 2970 O O . PRO B 1 142 ? -13.652 -0.870 23.582 1.00 33.04 181 PRO B O 1
ATOM 2974 N N . PHE B 1 143 ? -12.042 -0.463 22.055 1.00 35.78 182 PHE B N 1
ATOM 2975 C CA . PHE B 1 143 ? -11.342 -1.727 22.216 1.00 26.85 182 PHE B CA 1
ATOM 2976 C C . PHE B 1 143 ? -9.845 -1.460 22.204 1.00 28.94 182 PHE B C 1
ATOM 2977 O O . PHE B 1 143 ? -9.377 -0.450 21.673 1.00 30.55 182 PHE B O 1
ATOM 2985 N N . ASP B 1 144 ? -9.090 -2.380 22.800 1.00 30.61 183 ASP B N 1
ATOM 2986 C CA . ASP B 1 144 ? -7.640 -2.308 22.693 1.00 29.99 183 ASP B CA 1
ATOM 2987 C C . ASP B 1 144 ? -7.134 -2.897 21.385 1.00 30.48 183 ASP B C 1
ATOM 2988 O O . ASP B 1 144 ? -6.029 -2.553 20.953 1.00 39.60 183 ASP B O 1
ATOM 2993 N N . ALA B 1 145 ? -7.918 -3.763 20.745 1.00 25.85 184 ALA B N 1
ATOM 2994 C CA . ALA B 1 145 ? -7.559 -4.327 19.452 1.00 28.16 184 ALA B CA 1
ATOM 2995 C C . ALA B 1 145 ? -8.823 -4.818 18.761 1.00 32.97 184 ALA B C 1
ATOM 2996 O O . ALA B 1 145 ? -9.840 -5.091 19.403 1.00 31.22 184 ALA B O 1
ATOM 2998 N N . ILE B 1 146 ? -8.744 -4.918 17.437 1.00 34.19 185 ILE B N 1
ATOM 2999 C CA . ILE B 1 146 ? -9.816 -5.464 16.613 1.00 32.82 185 ILE B CA 1
ATOM 3000 C C . ILE B 1 146 ? -9.302 -6.749 15.980 1.00 34.35 185 ILE B C 1
ATOM 3001 O O . ILE B 1 146 ? -8.354 -6.723 15.185 1.00 33.35 185 ILE B O 1
ATOM 3006 N N . LEU B 1 147 ? -9.919 -7.873 16.336 1.00 34.21 186 LEU B N 1
ATOM 3007 C CA . LEU B 1 147 ? -9.571 -9.170 15.775 1.00 35.11 186 LEU B CA 1
ATOM 3008 C C . LEU B 1 147 ? -10.830 -9.840 15.252 1.00 33.36 186 LEU B C 1
ATOM 3009 O O . LEU B 1 147 ? -11.849 -9.883 15.948 1.00 35.85 186 LEU B O 1
ATOM 3014 N N . THR B 1 148 ? -10.761 -10.352 14.028 1.00 31.10 187 THR B N 1
ATOM 3015 C CA . THR B 1 148 ? -11.818 -11.175 13.466 1.00 34.71 187 THR B CA 1
ATOM 3016 C C . THR B 1 148 ? -11.205 -12.446 12.894 1.00 40.04 187 THR B C 1
ATOM 3017 O O . THR B 1 148 ? -9.988 -12.557 12.721 1.00 36.26 187 THR B O 1
ATOM 3021 N N . ALA B 1 149 ? -12.072 -13.414 12.596 1.00 39.77 188 ALA B N 1
ATOM 3022 C CA . ALA B 1 149 ? -11.612 -14.681 12.043 1.00 36.17 188 ALA B CA 1
ATOM 3023 C C . ALA B 1 149 ? -11.053 -14.532 10.635 1.00 36.59 188 ALA B C 1
ATOM 3024 O O . ALA B 1 149 ? -10.387 -15.451 10.146 1.00 41.68 188 ALA B O 1
ATOM 3026 N N . GLU B 1 150 ? -11.311 -13.401 9.973 1.00 35.84 189 GLU B N 1
ATOM 3027 C CA . GLU B 1 150 ? -10.715 -13.147 8.666 1.00 39.63 189 GLU B CA 1
ATOM 3028 C C . GLU B 1 150 ? -9.193 -13.134 8.740 1.00 35.82 189 GLU B C 1
ATOM 3029 O O . GLU B 1 150 ? -8.518 -13.452 7.753 1.00 36.57 189 GLU B O 1
ATOM 3035 N N . LEU B 1 151 ? -8.636 -12.787 9.903 1.00 32.65 190 LEU B N 1
ATOM 3036 C CA . LEU B 1 151 ? -7.187 -12.737 10.062 1.00 31.86 190 LEU B CA 1
ATOM 3037 C C . LEU B 1 151 ? -6.532 -14.100 9.878 1.00 33.42 190 LEU B C 1
ATOM 3038 O O . LEU B 1 151 ? -5.347 -14.162 9.533 1.00 39.41 190 LEU B O 1
ATOM 3043 N N . VAL B 1 152 ? -7.266 -15.187 10.102 1.00 37.87 191 VAL B N 1
ATOM 3044 C CA . VAL B 1 152 ? -6.766 -16.529 9.837 1.00 40.80 191 VAL B CA 1
ATOM 3045 C C . VAL B 1 152 ? -7.589 -17.222 8.752 1.00 42.35 191 VAL B C 1
ATOM 3046 O O . VAL B 1 152 ? -7.568 -18.444 8.642 1.00 49.64 191 VAL B O 1
ATOM 3050 N N . ARG B 1 153 ? -8.322 -16.441 7.956 1.00 41.11 192 ARG B N 1
ATOM 3051 C CA . ARG B 1 153 ? -9.043 -16.941 6.782 1.00 48.95 192 ARG B CA 1
ATOM 3052 C C . ARG B 1 153 ? -10.000 -18.073 7.147 1.00 52.96 192 ARG B C 1
ATOM 3053 O O . ARG B 1 153 ? -10.180 -19.034 6.395 1.00 52.17 192 ARG B O 1
ATOM 3061 N N . SER B 1 154 ? -10.625 -17.957 8.317 1.00 49.69 193 SER B N 1
ATOM 3062 C CA . SER B 1 154 ? -11.548 -18.984 8.779 1.00 48.10 193 SER B CA 1
ATOM 3063 C C . SER B 1 154 ? -12.766 -18.356 9.443 1.00 46.66 193 SER B C 1
ATOM 3064 O O . SER B 1 154 ? -13.156 -17.233 9.107 1.00 46.91 193 SER B O 1
ATOM 3067 N N . SER B 1 155 ? -13.374 -19.080 10.379 1.00 45.48 194 SER B N 1
ATOM 3068 C CA . SER B 1 155 ? -14.498 -18.571 11.148 1.00 44.87 194 SER B CA 1
ATOM 3069 C C . SER B 1 155 ? -14.681 -19.456 12.369 1.00 42.45 194 SER B C 1
ATOM 3070 O O . SER B 1 155 ? -14.364 -20.648 12.337 1.00 41.40 194 SER B O 1
ATOM 3073 N N . LYS B 1 156 ? -15.180 -18.857 13.448 1.00 40.60 195 LYS B N 1
ATOM 3074 C CA . LYS B 1 156 ? -15.511 -19.629 14.633 1.00 45.45 195 LYS B CA 1
ATOM 3075 C C . LYS B 1 156 ? -16.517 -20.720 14.265 1.00 46.38 195 LYS B C 1
ATOM 3076 O O . LYS B 1 156 ? -17.347 -20.530 13.371 1.00 44.17 195 LYS B O 1
ATOM 3082 N N . PRO B 1 157 ? -16.476 -21.878 14.944 1.00 44.80 196 PRO B N 1
ATOM 3083 C CA . PRO B 1 157 ? -15.671 -22.218 16.120 1.00 44.47 196 PRO B CA 1
ATOM 3084 C C . PRO B 1 157 ? -14.305 -22.841 15.829 1.00 42.11 196 PRO B C 1
ATOM 3085 O O . PRO B 1 157 ? -13.842 -23.638 16.646 1.00 40.73 196 PRO B O 1
ATOM 3089 N N . ASP B 1 158 ? -13.683 -22.497 14.705 1.00 45.13 197 ASP B N 1
ATOM 3090 C CA . ASP B 1 158 ? -12.356 -23.000 14.381 1.00 44.13 197 ASP B CA 1
ATOM 3091 C C . ASP B 1 158 ? -11.394 -22.701 15.531 1.00 43.15 197 ASP B C 1
ATOM 3092 O O . ASP B 1 158 ? -11.259 -21.535 15.927 1.00 37.11 197 ASP B O 1
ATOM 3097 N N . PRO B 1 159 ? -10.738 -23.714 16.103 1.00 48.42 198 PRO B N 1
ATOM 3098 C CA . PRO B 1 159 ? -9.811 -23.458 17.218 1.00 44.19 198 PRO B CA 1
ATOM 3099 C C . PRO B 1 159 ? -8.736 -22.426 16.915 1.00 45.66 198 PRO B C 1
ATOM 3100 O O . PRO B 1 159 ? -8.291 -21.726 17.834 1.00 47.00 198 PRO B O 1
ATOM 3104 N N . LYS B 1 160 ? -8.306 -22.297 15.657 1.00 45.40 199 LYS B N 1
ATOM 3105 C CA . LYS B 1 160 ? -7.255 -21.336 15.341 1.00 50.56 199 LYS B CA 1
ATOM 3106 C C . LYS B 1 160 ? -7.737 -19.893 15.436 1.00 43.86 199 LYS B C 1
ATOM 3107 O O . LYS B 1 160 ? -6.909 -18.985 15.561 1.00 34.44 199 LYS B O 1
ATOM 3113 N N . VAL B 1 161 ? -9.050 -19.659 15.385 1.00 40.79 200 VAL B N 1
ATOM 3114 C CA . VAL B 1 161 ? -9.562 -18.314 15.626 1.00 35.96 200 VAL B CA 1
ATOM 3115 C C . VAL B 1 161 ? -9.331 -17.914 17.078 1.00 34.01 200 VAL B C 1
ATOM 3116 O O . VAL B 1 161 ? -8.919 -16.785 17.369 1.00 31.27 200 VAL B O 1
ATOM 3120 N N . TYR B 1 162 ? -9.585 -18.834 18.011 1.00 35.00 201 TYR B N 1
ATOM 3121 C CA . TYR B 1 162 ? -9.358 -18.539 19.421 1.00 33.86 201 TYR B CA 1
ATOM 3122 C C . TYR B 1 162 ? -7.869 -18.483 19.740 1.00 34.56 201 TYR B C 1
ATOM 3123 O O . TYR B 1 162 ? -7.438 -17.681 20.578 1.00 31.34 201 TYR B O 1
ATOM 3132 N N . GLN B 1 163 ? -7.069 -19.328 19.085 1.00 31.84 202 GLN B N 1
ATOM 3133 C CA . GLN B 1 163 ? -5.621 -19.241 19.243 1.00 41.48 202 GLN B CA 1
ATOM 3134 C C . GLN B 1 163 ? -5.089 -17.912 18.725 1.00 40.59 202 GLN B C 1
ATOM 3135 O O . GLN B 1 163 ? -4.103 -17.389 19.256 1.00 39.95 202 GLN B O 1
ATOM 3141 N N . LEU B 1 164 ? -5.726 -17.354 17.691 1.00 36.26 203 LEU B N 1
ATOM 3142 C CA . LEU B 1 164 ? -5.366 -16.016 17.234 1.00 38.24 203 LEU B CA 1
ATOM 3143 C C . LEU B 1 164 ? -5.530 -14.994 18.351 1.00 39.48 203 LEU B C 1
ATOM 3144 O O . LEU B 1 164 ? -4.704 -14.086 18.500 1.00 36.47 203 LEU B O 1
ATOM 3149 N N . ALA B 1 165 ? -6.590 -15.132 19.150 1.00 36.64 204 ALA B N 1
ATOM 3150 C CA . ALA B 1 165 ? -6.811 -14.213 20.261 1.00 35.90 204 ALA B CA 1
ATOM 3151 C C . ALA B 1 165 ? -5.700 -14.327 21.296 1.00 32.79 204 ALA B C 1
ATOM 3152 O O . ALA B 1 165 ? -5.125 -13.319 21.722 1.00 32.20 204 ALA B O 1
ATOM 3154 N N . LEU B 1 166 ? -5.379 -15.554 21.710 1.00 34.33 205 LEU B N 1
ATOM 3155 C CA . LEU B 1 166 ? -4.339 -15.750 22.715 1.00 33.96 205 LEU B CA 1
ATOM 3156 C C . LEU B 1 166 ? -2.978 -15.298 22.201 1.00 33.83 205 LEU B C 1
ATOM 3157 O O . LEU B 1 166 ? -2.219 -14.646 22.928 1.00 33.37 205 LEU B O 1
ATOM 3162 N N . ASP B 1 167 ? -2.651 -15.638 20.951 1.00 32.86 206 ASP B N 1
ATOM 3163 C CA . ASP B 1 167 ? -1.357 -15.257 20.392 1.00 37.50 206 ASP B CA 1
ATOM 3164 C C . ASP B 1 167 ? -1.233 -13.745 20.261 1.00 36.81 206 ASP B C 1
ATOM 3165 O O . ASP B 1 167 ? -0.163 -13.176 20.512 1.00 33.34 206 ASP B O 1
ATOM 3170 N N . SER B 1 168 ? -2.319 -13.076 19.869 1.00 31.88 207 SER B N 1
ATOM 3171 C CA . SER B 1 168 ? -2.255 -11.642 19.611 1.00 29.64 207 SER B CA 1
ATOM 3172 C C . SER B 1 168 ? -2.110 -10.850 20.903 1.00 37.03 207 SER B C 1
ATOM 3173 O O . SER B 1 168 ? -1.355 -9.874 20.954 1.00 42.01 207 SER B O 1
ATOM 3176 N N . VAL B 1 169 ? -2.829 -11.247 21.952 1.00 34.20 208 VAL B N 1
ATOM 3177 C CA . VAL B 1 169 ? -2.750 -10.544 23.228 1.00 34.81 208 VAL B CA 1
ATOM 3178 C C . VAL B 1 169 ? -1.608 -11.061 24.100 1.00 35.09 208 VAL B C 1
ATOM 3179 O O . VAL B 1 169 ? -1.167 -10.352 25.017 1.00 36.02 208 VAL B O 1
ATOM 3183 N N . GLY B 1 170 ? -1.092 -12.253 23.818 1.00 33.73 209 GLY B N 1
ATOM 3184 C CA . GLY B 1 170 ? 0.061 -12.764 24.538 1.00 39.18 209 GLY B CA 1
ATOM 3185 C C . GLY B 1 170 ? -0.257 -13.352 25.893 1.00 39.72 209 GLY B C 1
ATOM 3186 O O . GLY B 1 170 ? 0.479 -13.111 26.858 1.00 37.11 209 GLY B O 1
ATOM 3187 N N .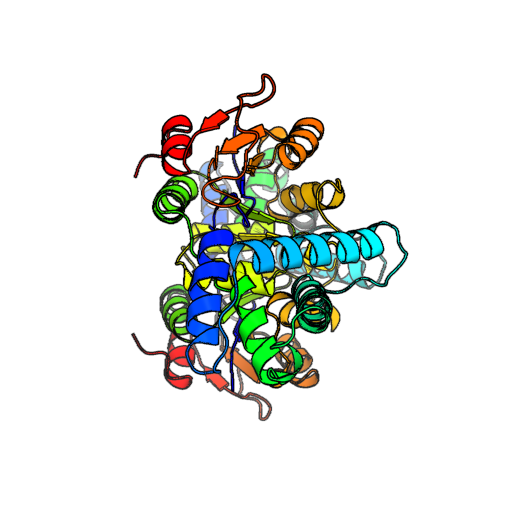 ILE B 1 171 ? -1.340 -14.122 25.996 1.00 37.92 210 ILE B N 1
ATOM 3188 C CA . ILE B 1 171 ? -1.798 -14.689 27.257 1.00 38.21 210 ILE B CA 1
ATOM 3189 C C . ILE B 1 171 ? -2.209 -16.137 27.023 1.00 38.23 210 ILE B C 1
ATOM 3190 O O . ILE B 1 171 ? -2.368 -16.590 25.887 1.00 32.13 210 ILE B O 1
ATOM 3195 N N . GLU B 1 172 ? -2.384 -16.865 28.119 1.00 37.53 211 GLU B N 1
ATOM 3196 C CA . GLU B 1 172 ? -2.851 -18.238 28.044 1.00 35.90 211 GLU B CA 1
ATOM 3197 C C . GLU B 1 172 ? -4.371 -18.283 28.183 1.00 37.57 211 GLU B C 1
ATOM 3198 O O . GLU B 1 172 ? -5.022 -17.289 28.512 1.00 33.97 211 GLU B O 1
ATOM 3204 N N . ALA B 1 173 ? -4.935 -19.464 27.919 1.00 35.72 212 ALA B N 1
ATOM 3205 C CA . ALA B 1 173 ? -6.379 -19.586 27.743 1.00 34.99 212 ALA B CA 1
ATOM 3206 C C . ALA B 1 173 ? -7.139 -19.207 29.008 1.00 36.85 212 ALA B C 1
ATOM 3207 O O . ALA B 1 173 ? -8.143 -18.487 28.950 1.00 40.50 212 ALA B O 1
ATOM 3209 N N . HIS B 1 174 ? -6.680 -19.688 30.165 1.00 35.69 213 HIS B N 1
ATOM 3210 C CA . HIS B 1 174 ? -7.385 -19.428 31.415 1.00 36.41 213 HIS B CA 1
ATOM 3211 C C . HIS B 1 174 ? -7.307 -17.971 31.854 1.00 36.74 213 HIS B C 1
ATOM 3212 O O . HIS B 1 174 ? -8.029 -17.583 32.779 1.00 42.71 213 HIS B O 1
ATOM 3219 N N . GLN B 1 175 ? -6.452 -17.164 31.229 1.00 38.52 214 GLN B N 1
ATOM 3220 C CA . GLN B 1 175 ? -6.391 -15.732 31.491 1.00 32.11 214 GLN B CA 1
ATOM 3221 C C . GLN B 1 175 ? -7.273 -14.928 30.548 1.00 34.34 214 GLN B C 1
ATOM 3222 O O . GLN B 1 175 ? -7.326 -13.699 30.665 1.00 36.46 214 GLN B O 1
ATOM 3228 N N . ALA B 1 176 ? -7.960 -15.587 29.619 1.00 35.40 215 ALA B N 1
ATOM 3229 C CA . ALA B 1 176 ? -8.807 -14.925 28.641 1.00 32.68 215 ALA B CA 1
ATOM 3230 C C . ALA B 1 176 ? -10.267 -15.289 28.870 1.00 31.38 215 ALA B C 1
ATOM 3231 O O . ALA B 1 176 ? -10.587 -16.378 29.354 1.00 38.99 215 ALA B O 1
ATOM 3233 N N . MET B 1 177 ? -11.151 -14.366 28.507 1.00 33.56 216 MET B N 1
ATOM 3234 C CA . MET B 1 177 ? -12.585 -14.587 28.604 1.00 32.43 216 MET B CA 1
ATOM 3235 C C . MET B 1 177 ? -13.237 -14.306 27.260 1.00 32.76 216 MET B C 1
ATOM 3236 O O . MET B 1 177 ? -12.941 -13.296 26.614 1.00 36.39 216 MET B O 1
ATOM 3241 N N . MET B 1 178 ? -14.121 -15.208 26.842 1.00 36.61 217 MET B N 1
ATOM 3242 C CA . MET B 1 178 ? -14.897 -15.045 25.621 1.00 33.30 217 MET B CA 1
ATOM 3243 C C . MET B 1 178 ? -16.296 -14.571 25.994 1.00 32.14 217 MET B C 1
ATOM 3244 O O . MET B 1 178 ? -16.987 -15.222 26.784 1.00 28.93 217 MET B O 1
ATOM 3249 N N . VAL B 1 179 ? -16.704 -13.435 25.438 1.00 35.56 218 VAL B N 1
ATOM 3250 C CA . VAL B 1 179 ? -18.014 -12.851 25.699 1.00 26.86 218 VAL B CA 1
ATOM 3251 C C . VAL B 1 179 ? -18.829 -12.923 24.417 1.00 29.34 218 VAL B C 1
ATOM 3252 O O . VAL B 1 179 ? -18.380 -12.456 23.363 1.00 29.35 218 VAL B O 1
ATOM 3256 N N . ALA B 1 180 ? -20.020 -13.511 24.506 1.00 29.67 219 ALA B N 1
ATOM 3257 C CA . ALA B 1 180 ? -20.871 -13.669 23.337 1.00 33.13 219 ALA B CA 1
ATOM 3258 C C . ALA B 1 180 ? -22.298 -13.956 23.781 1.00 34.95 219 ALA B C 1
ATOM 3259 O O . ALA B 1 180 ? -22.550 -14.346 24.924 1.00 32.73 219 ALA B O 1
ATOM 3261 N N . CYS B 1 181 ? -23.228 -13.752 22.850 1.00 29.32 220 CYS B N 1
ATOM 3262 C CA . CYS B 1 181 ? -24.626 -14.113 23.034 1.00 31.95 220 CYS B CA 1
ATOM 3263 C C . CYS B 1 181 ? -24.982 -15.412 22.326 1.00 33.29 220 CYS B C 1
ATOM 3264 O O . CYS B 1 181 ? -26.152 -15.811 22.329 1.00 36.33 220 CYS B O 1
ATOM 3267 N N . HIS B 1 182 ? -24.001 -16.076 21.720 1.00 30.26 221 HIS B N 1
ATOM 3268 C CA . HIS B 1 182 ? -24.205 -17.325 21.001 1.00 37.92 221 HIS B CA 1
ATOM 3269 C C . HIS B 1 182 ? -23.486 -18.447 21.737 1.00 41.27 221 HIS B C 1
ATOM 3270 O O . HIS B 1 182 ? -22.297 -18.328 22.051 1.00 38.54 221 HIS B O 1
ATOM 3277 N N . LYS B 1 183 ? -24.208 -19.538 22.002 1.00 35.09 222 LYS B N 1
ATOM 3278 C CA . LYS B 1 183 ? -23.689 -20.583 22.878 1.00 37.92 222 LYS B CA 1
ATOM 3279 C C . LYS B 1 183 ? -22.664 -21.479 22.193 1.00 37.18 222 LYS B C 1
ATOM 3280 O O . LYS B 1 183 ? -21.794 -22.039 22.872 1.00 41.68 222 LYS B O 1
ATOM 3286 N N . TYR B 1 184 ? -22.750 -21.648 20.871 1.00 38.24 223 TYR B N 1
ATOM 3287 C CA . TYR B 1 184 ? -21.730 -22.423 20.169 1.00 41.88 223 TYR B CA 1
ATOM 3288 C C . TYR B 1 184 ? -20.364 -21.767 20.317 1.00 37.52 223 TYR B C 1
ATOM 3289 O O . TYR B 1 184 ? -19.341 -22.454 20.431 1.00 39.16 223 TYR B O 1
ATOM 3298 N N . ASP B 1 185 ? -20.336 -20.433 20.322 1.00 35.43 224 ASP B N 1
ATOM 3299 C CA . ASP B 1 185 ? -19.095 -19.697 20.528 1.00 35.21 224 ASP B CA 1
ATOM 3300 C C . ASP B 1 185 ? -18.505 -20.003 21.898 1.00 38.12 224 ASP B C 1
ATOM 3301 O O . ASP B 1 185 ? -17.325 -20.355 22.018 1.00 39.06 224 ASP B O 1
ATOM 3306 N N . LEU B 1 186 ? -19.326 -19.894 22.944 1.00 36.66 225 LEU B N 1
ATOM 3307 C CA . LEU B 1 186 ? -18.834 -20.072 24.305 1.00 36.41 225 LEU B CA 1
ATOM 3308 C C . LEU B 1 186 ? -18.473 -21.523 24.596 1.00 35.36 225 LEU B C 1
ATOM 3309 O O . LEU B 1 186 ? -17.565 -21.782 25.395 1.00 39.24 225 LEU B O 1
ATOM 3314 N N . GLN B 1 187 ? -19.163 -22.480 23.970 1.00 36.39 226 GLN B N 1
ATOM 3315 C CA . GLN B 1 187 ? -18.794 -23.880 24.152 1.00 38.82 226 GLN B CA 1
ATOM 3316 C C . GLN B 1 187 ? -17.401 -24.149 23.598 1.00 38.97 226 GLN B C 1
ATOM 3317 O O . GLN B 1 187 ? -16.563 -24.765 24.265 1.00 39.66 226 GLN B O 1
ATOM 3323 N N . ALA B 1 188 ? -17.136 -23.683 22.375 1.00 41.79 227 ALA B N 1
ATOM 3324 C CA . ALA B 1 188 ? -15.832 -23.909 21.760 1.00 42.64 227 ALA B CA 1
ATOM 3325 C C . ALA B 1 188 ? -14.722 -23.230 22.550 1.00 38.20 227 ALA B C 1
ATOM 3326 O O . ALA B 1 188 ? -13.651 -23.814 22.754 1.00 39.35 227 ALA B O 1
ATOM 3328 N N . ALA B 1 189 ? -14.958 -21.997 23.004 1.00 34.93 228 ALA B N 1
ATOM 3329 C CA . ALA B 1 189 ? -13.940 -21.289 23.773 1.00 41.68 228 ALA B CA 1
ATOM 3330 C C . ALA B 1 189 ? -13.679 -21.974 25.109 1.00 40.12 228 ALA B C 1
ATOM 3331 O O . ALA B 1 189 ? -12.522 -22.126 25.517 1.00 34.84 228 ALA B O 1
ATOM 3333 N N . LYS B 1 190 ? -14.741 -22.398 25.802 1.00 34.52 229 LYS B N 1
ATOM 3334 C CA . LYS B 1 190 ? -14.566 -23.090 27.075 1.00 37.85 229 LYS B CA 1
ATOM 3335 C C . LYS B 1 190 ? -13.836 -24.414 26.895 1.00 43.84 229 LYS B C 1
ATOM 3336 O O . LYS B 1 190 ? -13.074 -24.828 27.777 1.00 38.24 229 LYS B O 1
ATOM 3342 N N . ARG B 1 191 ? -14.061 -25.095 25.766 1.00 39.20 230 ARG B N 1
ATOM 3343 C CA . ARG B 1 191 ? -13.305 -26.308 25.471 1.00 42.84 230 ARG B CA 1
ATOM 3344 C C . ARG B 1 191 ? -11.807 -26.037 25.458 1.00 42.41 230 ARG B C 1
ATOM 3345 O O . ARG B 1 191 ? -11.013 -26.903 25.842 1.00 42.68 230 ARG B O 1
ATOM 3353 N N . LEU B 1 192 ? -11.407 -24.845 25.026 1.00 43.97 231 LEU B N 1
ATOM 3354 C CA . LEU B 1 192 ? -10.005 -24.480 24.905 1.00 41.84 231 LEU B CA 1
ATOM 3355 C C . LEU B 1 192 ? -9.449 -23.837 26.167 1.00 38.98 231 LEU B C 1
ATOM 3356 O O . LEU B 1 192 ? -8.323 -23.335 26.142 1.00 43.11 231 LEU B O 1
ATOM 3361 N N . GLY B 1 193 ? -10.201 -23.845 27.266 1.00 36.62 232 GLY B N 1
ATOM 3362 C CA . GLY B 1 193 ? -9.726 -23.301 28.519 1.00 36.45 232 GLY B CA 1
ATOM 3363 C C . GLY B 1 193 ? -10.074 -21.850 28.773 1.00 38.61 232 GLY B C 1
ATOM 3364 O O . GLY B 1 193 ? -9.681 -21.312 29.817 1.00 40.81 232 GLY B O 1
ATOM 3365 N N . PHE B 1 194 ? -10.782 -21.197 27.855 1.00 40.92 233 PHE B N 1
ATOM 3366 C CA . PHE B 1 194 ? -11.232 -19.834 28.093 1.00 38.10 233 PHE B CA 1
ATOM 3367 C C . PHE B 1 194 ? -12.231 -19.798 29.243 1.00 36.80 233 PHE B C 1
ATOM 3368 O O . PHE B 1 194 ? -12.937 -20.773 29.516 1.00 32.39 233 PHE B O 1
ATOM 3376 N N . LYS B 1 195 ? -12.285 -18.660 29.923 1.00 34.10 234 LYS B N 1
ATOM 3377 C CA . LYS B 1 195 ? -13.490 -18.305 30.649 1.00 38.74 234 LYS B CA 1
ATOM 3378 C C . LYS B 1 195 ? -14.519 -17.803 29.643 1.00 36.81 234 LYS B C 1
ATOM 3379 O O . LYS B 1 195 ? -14.168 -17.280 28.582 1.00 37.40 234 LYS B O 1
ATOM 3385 N N . VAL B 1 196 ? -15.797 -17.992 29.957 1.00 32.49 235 VAL B N 1
ATOM 3386 C CA . VAL B 1 196 ? -16.865 -17.587 29.052 1.00 35.36 235 VAL B CA 1
ATOM 3387 C C . VAL B 1 196 ? -17.907 -16.789 29.822 1.00 38.09 235 VAL B C 1
ATOM 3388 O O . VAL B 1 196 ? -18.282 -17.147 30.944 1.00 40.61 235 VAL B O 1
ATOM 3392 N N . ALA B 1 197 ? -18.359 -15.695 29.218 1.00 38.32 236 ALA B N 1
ATOM 3393 C CA . ALA B 1 197 ? -19.423 -14.863 29.762 1.00 34.06 236 ALA B CA 1
ATOM 3394 C C . ALA B 1 197 ? -20.530 -14.778 28.724 1.00 34.00 236 ALA B C 1
ATOM 3395 O O . ALA B 1 197 ? -20.280 -14.390 27.577 1.00 34.28 236 ALA B O 1
ATOM 3397 N N . PHE B 1 198 ? -21.743 -15.148 29.121 1.00 29.96 237 PHE B N 1
ATOM 3398 C CA . PHE B 1 198 ? -22.891 -15.158 28.227 1.00 30.11 237 PHE B CA 1
ATOM 3399 C C . PHE B 1 198 ? -23.727 -13.906 28.453 1.00 31.58 237 PHE B C 1
ATOM 3400 O O . PHE B 1 198 ? -24.061 -13.573 29.595 1.00 35.63 237 PHE B O 1
ATOM 3408 N N . ILE B 1 199 ? -24.059 -13.218 27.366 1.00 31.35 238 ILE B N 1
ATOM 3409 C CA . ILE B 1 199 ? -24.886 -12.018 27.405 1.00 34.01 238 ILE B CA 1
ATOM 3410 C C . ILE B 1 199 ? -26.193 -12.345 26.701 1.00 32.56 238 ILE B C 1
ATOM 3411 O O . ILE B 1 199 ? -26.227 -12.481 25.472 1.00 32.90 238 ILE B O 1
ATOM 3416 N N . ALA B 1 200 ? -27.269 -12.480 27.470 1.00 38.21 239 ALA B N 1
ATOM 3417 C CA . ALA B 1 200 ? -28.574 -12.748 26.881 1.00 39.34 239 ALA B CA 1
ATOM 3418 C C . ALA B 1 200 ? -29.009 -11.574 26.013 1.00 38.91 239 ALA B C 1
ATOM 3419 O O . ALA B 1 200 ? -29.064 -10.431 26.479 1.00 37.78 239 ALA B O 1
ATOM 3421 N N . ARG B 1 201 ? -29.307 -11.857 24.742 1.00 35.03 240 ARG B N 1
ATOM 3422 C CA . ARG B 1 201 ? -29.759 -10.855 23.778 1.00 37.85 240 ARG B CA 1
ATOM 3423 C C . ARG B 1 201 ? -31.106 -11.308 23.222 1.00 39.00 240 ARG B C 1
ATOM 3424 O O . ARG B 1 201 ? -31.178 -11.877 22.122 1.00 38.40 240 ARG B O 1
ATOM 3432 N N . PRO B 1 202 ? -32.197 -11.064 23.953 1.00 37.94 241 PRO B N 1
ATOM 3433 C CA . PRO B 1 202 ? -33.503 -11.596 23.526 1.00 41.84 241 PRO B CA 1
ATOM 3434 C C . PRO B 1 202 ? -34.059 -10.949 22.267 1.00 45.07 241 PRO B C 1
ATOM 3435 O O . PRO B 1 202 ? -34.993 -11.503 21.675 1.00 49.03 241 PRO B O 1
ATOM 3439 N N . PHE B 1 203 ? -33.525 -9.805 21.837 1.00 39.11 242 PHE B N 1
ATOM 3440 C CA . PHE B 1 203 ? -34.042 -9.093 20.674 1.00 39.18 242 PHE B CA 1
ATOM 3441 C C . PHE B 1 203 ? -33.122 -9.201 19.462 1.00 37.31 242 PHE B C 1
ATOM 3442 O O . PHE B 1 203 ? -33.260 -8.418 18.517 1.00 40.79 242 PHE B O 1
ATOM 3450 N N . GLU B 1 204 ? -32.192 -10.162 19.466 1.00 40.78 243 GLU B N 1
ATOM 3451 C CA . GLU B 1 204 ? -31.194 -10.238 18.401 1.00 35.61 243 GLU B CA 1
ATOM 3452 C C . GLU B 1 204 ? -31.842 -10.432 17.035 1.00 40.34 243 GLU B C 1
ATOM 3453 O O . GLU B 1 204 ? -31.405 -9.837 16.043 1.00 43.79 243 GLU B O 1
ATOM 3459 N N . PHE B 1 205 ? -32.890 -11.253 16.964 1.00 38.14 244 PHE B N 1
ATOM 3460 C CA . PHE B 1 205 ? -33.524 -11.600 15.698 1.00 41.08 244 PHE B CA 1
ATOM 3461 C C . PHE B 1 205 ? -34.878 -10.924 15.516 1.00 41.72 244 PHE B C 1
ATOM 3462 O O . PHE B 1 205 ? -35.657 -11.325 14.645 1.00 40.47 244 PHE B O 1
ATOM 3470 N N . GLY B 1 206 ? -35.170 -9.900 16.311 1.00 38.69 245 GLY B N 1
ATOM 3471 C CA . GLY B 1 206 ? -36.409 -9.173 16.187 1.00 39.04 245 GLY B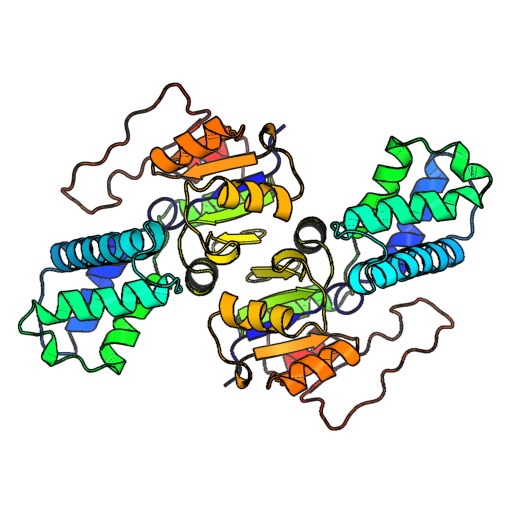 CA 1
ATOM 3472 C C . GLY B 1 206 ? -37.543 -9.827 16.948 1.00 44.28 245 GLY B C 1
ATOM 3473 O O . GLY B 1 206 ? -37.340 -10.747 17.747 1.00 44.31 245 GLY B O 1
ATOM 3474 N N . PRO B 1 207 ? -38.765 -9.366 16.708 1.00 41.94 246 PRO B N 1
ATOM 3475 C CA . PRO B 1 207 ? -39.915 -9.890 17.448 1.00 43.71 246 PRO B CA 1
ATOM 3476 C C . PRO B 1 207 ? -40.333 -11.266 16.952 1.00 45.59 246 PRO B C 1
ATOM 3477 O O . PRO B 1 207 ? -40.069 -11.660 15.814 1.00 46.03 246 PRO B O 1
ATOM 3481 N N . ASN B 1 208 ? -40.993 -12.000 17.850 1.00 47.16 247 ASN B N 1
ATOM 3482 C CA . ASN B 1 208 ? -41.606 -13.291 17.531 1.00 49.82 247 ASN B CA 1
ATOM 3483 C C . ASN B 1 208 ? -40.564 -14.297 17.044 1.00 49.45 247 ASN B C 1
ATOM 3484 O O . ASN B 1 208 ? -40.755 -14.996 16.047 1.00 51.29 247 ASN B O 1
ATOM 3489 N N . LYS B 1 209 ? -39.446 -14.366 17.763 1.00 47.36 248 LYS B N 1
ATOM 3490 C CA . LYS B 1 209 ? -38.387 -15.317 17.454 1.00 55.69 248 LYS B CA 1
ATOM 3491 C C . LYS B 1 209 ? -37.896 -15.950 18.744 1.00 53.98 248 LYS B C 1
ATOM 3492 O O . LYS B 1 209 ? -37.558 -15.243 19.698 1.00 60.41 248 LYS B O 1
ATOM 3498 N N . LYS B 1 210 ? -37.864 -17.278 18.771 1.00 54.67 249 LYS B N 1
ATOM 3499 C CA . LYS B 1 210 ? -37.332 -17.991 19.923 1.00 60.46 249 LYS B CA 1
ATOM 3500 C C . LYS B 1 210 ? -35.827 -17.779 20.011 1.00 62.87 249 LYS B C 1
ATOM 3501 O O . LYS B 1 210 ? -35.103 -17.948 19.023 1.00 67.22 249 LYS B O 1
ATOM 3507 N N . VAL B 1 211 ? -35.358 -17.390 21.192 1.00 58.63 250 VAL B N 1
ATOM 3508 C CA . VAL B 1 211 ? -33.940 -17.182 21.453 1.00 55.51 250 VAL B CA 1
ATOM 3509 C C . VAL B 1 211 ? -33.569 -17.975 22.696 1.00 52.30 250 VAL B C 1
ATOM 3510 O O . VAL B 1 211 ? -34.190 -17.804 23.753 1.00 56.34 250 VAL B O 1
ATOM 3514 N N . ASP B 1 212 ? -32.567 -18.844 22.569 1.00 45.39 251 ASP B N 1
ATOM 3515 C CA . ASP B 1 212 ? -32.093 -19.643 23.694 1.00 50.28 251 ASP B CA 1
ATOM 3516 C C . ASP B 1 212 ? -31.214 -18.771 24.579 1.00 53.29 251 ASP B C 1
ATOM 3517 O O . ASP B 1 212 ? -30.088 -18.428 24.205 1.00 50.91 251 ASP B O 1
ATOM 3522 N N . THR B 1 213 ? -31.730 -18.402 25.752 1.00 55.92 252 THR B N 1
ATOM 3523 C CA . THR B 1 213 ? -30.997 -17.563 26.691 1.00 49.22 252 THR B CA 1
ATOM 3524 C C . THR B 1 213 ? -30.905 -18.191 28.075 1.00 46.93 252 THR B C 1
ATOM 3525 O O . THR B 1 213 ? -30.447 -17.527 29.012 1.00 46.60 252 THR B O 1
ATOM 3529 N N . LYS B 1 214 ? -31.331 -19.440 28.233 1.00 44.08 253 LYS B N 1
ATOM 3530 C CA . LYS B 1 214 ? -31.331 -20.050 29.549 1.00 51.21 253 LYS B CA 1
ATOM 3531 C C . LYS B 1 214 ? -29.900 -20.324 30.011 1.00 54.26 253 LYS B C 1
ATOM 3532 O O . LYS B 1 214 ? -29.015 -20.603 29.195 1.00 52.87 253 LYS B O 1
ATOM 3538 N N . PRO B 1 215 ? -29.643 -20.220 31.314 1.00 58.25 254 PRO B N 1
ATOM 3539 C CA . PRO B 1 215 ? -28.275 -20.382 31.815 1.00 54.59 254 PRO B CA 1
ATOM 3540 C C . PRO B 1 215 ? -27.747 -21.790 31.588 1.00 50.13 254 PRO B C 1
ATOM 3541 O O . PRO B 1 215 ? -28.499 -22.759 31.465 1.00 48.74 254 PRO B O 1
ATOM 3545 N N . GLU B 1 216 ? -26.422 -21.888 31.530 1.00 46.39 255 GLU B N 1
ATOM 3546 C CA . GLU B 1 216 ? -25.728 -23.158 31.394 1.00 46.75 255 GLU B CA 1
ATOM 3547 C C . GLU B 1 216 ? -24.719 -23.295 32.524 1.00 51.65 255 GLU B C 1
ATOM 3548 O O . GLU B 1 216 ? -24.175 -22.302 33.017 1.00 49.09 255 GLU B O 1
ATOM 3554 N N . GLN B 1 217 ? -24.470 -24.543 32.930 1.00 50.49 256 GLN B N 1
ATOM 3555 C CA . GLN B 1 217 ? -23.586 -24.786 34.065 1.00 52.64 256 GLN B CA 1
ATOM 3556 C C . GLN B 1 217 ? -22.156 -24.356 33.762 1.00 54.66 256 GLN B C 1
ATOM 3557 O O . GLN B 1 217 ? -21.454 -23.845 34.643 1.00 52.95 256 GLN B O 1
ATOM 3563 N N . TYR B 1 218 ? -21.706 -24.544 32.522 1.00 50.84 257 TYR B N 1
ATOM 3564 C CA . TYR B 1 218 ? -20.328 -24.220 32.172 1.00 48.44 257 TYR B CA 1
ATOM 3565 C C . TYR B 1 218 ? -20.100 -22.729 31.957 1.00 43.25 257 TYR B C 1
ATOM 3566 O O . TYR B 1 218 ? -18.977 -22.335 31.624 1.00 37.73 257 TYR B O 1
ATOM 3575 N N . PHE B 1 219 ? -21.122 -21.895 32.136 1.00 39.35 258 PHE B N 1
ATOM 3576 C CA . PHE B 1 219 ? -20.932 -20.454 32.046 1.00 36.73 258 PHE B CA 1
ATOM 3577 C C . PHE B 1 219 ? -20.200 -19.948 33.281 1.00 41.99 258 PHE B C 1
ATOM 3578 O O . PHE B 1 219 ? -20.587 -20.255 34.413 1.00 50.18 258 PHE B O 1
ATOM 3586 N N . ASP B 1 220 ? -19.139 -19.170 33.066 1.00 39.85 259 ASP B N 1
ATOM 3587 C CA . ASP B 1 220 ? -18.485 -18.507 34.188 1.00 39.16 259 ASP B CA 1
ATOM 3588 C C . ASP B 1 220 ? -19.301 -17.317 34.672 1.00 41.76 259 ASP B C 1
ATOM 3589 O O . ASP B 1 220 ? -19.350 -17.040 35.876 1.00 47.20 259 ASP B O 1
ATOM 3594 N N . TYR B 1 221 ? -19.942 -16.605 33.748 1.00 39.59 260 TYR B N 1
ATOM 3595 C CA . TYR B 1 221 ? -20.764 -15.453 34.079 1.00 35.38 260 TYR B CA 1
ATOM 3596 C C . TYR B 1 221 ? -21.981 -15.428 33.167 1.00 33.94 260 TYR B C 1
ATOM 3597 O O . TYR B 1 221 ? -21.935 -15.891 32.024 1.00 32.93 260 TYR B O 1
ATOM 3606 N N . TYR B 1 222 ? -23.076 -14.889 33.694 1.00 36.12 261 TYR B N 1
ATOM 3607 C CA . TYR B 1 222 ? -24.326 -14.761 32.955 1.00 38.18 261 TYR B CA 1
ATOM 3608 C C . TYR B 1 222 ? -24.877 -13.372 33.226 1.00 35.46 261 TYR B C 1
ATOM 3609 O O . TYR B 1 222 ? -25.145 -13.026 34.380 1.00 39.95 261 TYR B O 1
ATOM 3618 N N . ALA B 1 223 ? -25.035 -12.576 32.172 1.00 39.17 262 ALA B N 1
ATOM 3619 C CA . ALA B 1 223 ? -25.510 -11.209 32.311 1.00 39.69 262 ALA B CA 1
ATOM 3620 C C . ALA B 1 223 ? -26.481 -10.890 31.185 1.00 37.09 262 ALA B C 1
ATOM 3621 O O . ALA B 1 223 ? -26.536 -11.582 30.166 1.00 37.89 262 ALA B O 1
ATOM 3623 N N . ASN B 1 224 ? -27.253 -9.826 31.388 1.00 38.16 263 ASN B N 1
ATOM 3624 C CA . ASN B 1 224 ? -28.191 -9.342 30.389 1.00 41.94 263 ASN B CA 1
ATOM 3625 C C . ASN B 1 224 ? -27.708 -8.073 29.707 1.00 39.39 263 ASN B C 1
ATOM 3626 O O . ASN B 1 224 ? -28.451 -7.489 28.910 1.00 37.74 263 ASN B O 1
ATOM 3631 N N . SER B 1 225 ? -26.484 -7.637 29.998 1.00 38.48 264 SER B N 1
ATOM 3632 C CA . SER B 1 225 ? -25.902 -6.454 29.383 1.00 33.21 264 SER B CA 1
ATOM 3633 C C . SER B 1 225 ? -24.404 -6.471 29.643 1.00 38.47 264 SER B C 1
ATOM 3634 O O . SER B 1 225 ? -23.929 -7.091 30.599 1.00 37.34 264 SER B O 1
ATOM 3637 N N . VAL B 1 226 ? -23.661 -5.788 28.769 1.00 40.16 265 VAL B N 1
ATOM 3638 C CA . VAL B 1 226 ? -22.230 -5.613 29.005 1.00 35.70 265 VAL B CA 1
ATOM 3639 C C . VAL B 1 226 ? -22.003 -4.799 30.270 1.00 40.37 265 VAL B C 1
ATOM 3640 O O . VAL B 1 226 ? -21.008 -4.997 30.979 1.00 41.16 265 VAL B O 1
ATOM 3644 N N . VAL B 1 227 ? -22.922 -3.882 30.580 1.00 36.09 266 VAL B N 1
ATOM 3645 C CA . VAL B 1 227 ? -22.837 -3.120 31.824 1.00 40.31 266 VAL B CA 1
ATOM 3646 C C . VAL B 1 227 ? -22.969 -4.049 33.024 1.00 42.91 266 VAL B C 1
ATOM 3647 O O . VAL B 1 227 ? -22.245 -3.914 34.019 1.00 40.11 266 VAL B O 1
ATOM 3651 N N . GLU B 1 228 ? -23.889 -5.014 32.946 1.00 41.11 267 GLU B N 1
ATOM 3652 C CA . GLU B 1 228 ? -24.065 -5.967 34.036 1.00 40.74 267 GLU B CA 1
ATOM 3653 C C . GLU B 1 228 ? -22.836 -6.855 34.199 1.00 37.30 267 GLU B C 1
ATOM 3654 O O . GLU B 1 228 ? -22.424 -7.152 35.326 1.00 38.64 267 GLU B O 1
ATOM 3660 N N . LEU B 1 229 ? -22.242 -7.289 33.084 1.00 35.07 268 LEU B N 1
ATOM 3661 C CA . LEU B 1 229 ? -21.025 -8.092 33.159 1.00 40.64 268 LEU B CA 1
ATOM 3662 C C . LEU B 1 229 ? -19.901 -7.320 33.837 1.00 43.35 268 LEU B C 1
ATOM 3663 O O . LEU B 1 229 ? -19.136 -7.887 34.627 1.00 44.72 268 LEU B O 1
ATOM 3668 N N . ALA B 1 230 ? -19.789 -6.022 33.542 1.00 40.90 269 ALA B N 1
ATOM 3669 C CA . ALA B 1 230 ? -18.761 -5.204 34.176 1.00 40.82 269 ALA B CA 1
ATOM 3670 C C . ALA B 1 230 ? -18.937 -5.171 35.688 1.00 42.99 269 ALA B C 1
ATOM 3671 O O . ALA B 1 230 ? -17.957 -5.272 36.437 1.00 43.84 269 ALA B O 1
ATOM 3673 N N . GLY B 1 231 ? -20.180 -5.037 36.157 1.00 41.54 270 GLY B N 1
ATOM 3674 C CA . GLY B 1 231 ? -20.427 -5.046 37.589 1.00 44.24 270 GLY B CA 1
ATOM 3675 C C . GLY B 1 231 ? -20.089 -6.371 38.242 1.00 43.86 270 GLY B C 1
ATOM 3676 O O . GLY B 1 231 ? -19.638 -6.404 39.390 1.00 45.95 270 GLY B O 1
ATOM 3677 N N . MET B 1 232 ? -20.296 -7.479 37.526 1.00 41.30 271 MET B N 1
ATOM 3678 C CA . MET B 1 232 ? -19.967 -8.787 38.079 1.00 42.42 271 MET B CA 1
ATOM 3679 C C . MET B 1 232 ? -18.462 -8.997 38.158 1.00 47.30 271 MET B C 1
ATOM 3680 O O . MET B 1 232 ? -17.978 -9.669 39.076 1.00 52.94 271 MET B O 1
ATOM 3685 N N . LEU B 1 233 ? -17.710 -8.436 37.213 1.00 45.75 272 LEU B N 1
ATOM 3686 C CA . LEU B 1 233 ? -16.257 -8.532 37.227 1.00 42.45 272 LEU B CA 1
ATOM 3687 C C . LEU B 1 233 ? -15.601 -7.466 38.091 1.00 44.60 272 LEU B C 1
ATOM 3688 O O . LEU B 1 233 ? -14.370 -7.451 38.197 1.00 48.87 272 LEU B O 1
ATOM 3693 N N . GLY B 1 234 ? -16.380 -6.580 38.708 1.00 44.88 273 GLY B N 1
ATOM 3694 C CA . GLY B 1 234 ? -15.815 -5.537 39.537 1.00 49.77 273 GLY B CA 1
ATOM 3695 C C . GLY B 1 234 ? -15.245 -4.359 38.784 1.00 47.13 273 GLY B C 1
ATOM 3696 O O . GLY B 1 234 ? -14.454 -3.600 39.352 1.00 49.74 273 GLY B O 1
ATOM 3697 N N . ALA B 1 235 ? -15.615 -4.183 37.517 1.00 44.99 274 ALA B N 1
ATOM 3698 C CA . ALA B 1 235 ? -15.156 -3.048 36.718 1.00 47.36 274 ALA B CA 1
ATOM 3699 C C . ALA B 1 235 ? -16.134 -1.901 36.932 1.00 51.75 274 ALA B C 1
ATOM 3700 O O . ALA B 1 235 ? -17.137 -1.768 36.229 1.00 53.91 274 ALA B O 1
ATOM 3702 N N . LEU B 1 236 ? -15.838 -1.060 37.919 1.00 57.15 275 LEU B N 1
ATOM 3703 C CA . LEU B 1 236 ? -16.717 0.040 38.277 1.00 66.73 275 LEU B CA 1
ATOM 3704 C C . LEU B 1 236 ? -16.441 1.255 37.395 1.00 72.52 275 LEU B C 1
ATOM 3705 O O . LEU B 1 236 ? -15.594 1.233 36.497 1.00 76.21 275 LEU B O 1
ATOM 3710 N N . GLU B 1 237 ? -17.171 2.334 37.656 1.00 80.00 276 GLU B N 1
ATOM 3711 C CA . GLU B 1 237 ? -16.976 3.588 36.939 1.00 85.46 276 GLU B CA 1
ATOM 3712 C C . GLU B 1 237 ? -15.646 4.231 37.319 1.00 86.12 276 GLU B C 1
ATOM 3713 O O . GLU B 1 237 ? -15.556 5.447 37.481 1.00 88.11 276 GLU B O 1
#